Protein AF-A0A292Q2I7-F1 (afdb_monomer_lite)

Radius of gyration: 38.93 Å; chains: 1; bounding box: 69×81×114 Å

Secondary structure (DSSP, 8-state):
------PPTTSB--EEEEEEEEEETTEEEEEEE--HHHHHHHHHHHHHHHHHHHHHHHHHHHHHHHHHH----SSHHHHHHHHGGG-HHHHHHHHHHHHHHHHHHHHS-HHHHHHHHHHHHTTS----------------------TT----HHHHHHHHHHHHHHHHHHHHHHHHHHHHHHH----S--PBPGGG---B-HHHHHHHT-HHHHHHHHHHHHHHHHHHHHHHTSS-HHHHHTTEEEEEEPPPTTSTT-S--EEEEEEEEEHHHHT-SS-TT-EEEEEEEEEEESTTEEEEETTEEEE-GGG-S--EEE---SS--S--EEEEEE-HHHHHTT-SEEEEEEEEE-TT-EESS---STTT-EEE-STT-SSSEEE-S-PPEEEEEEEEEEEETTEEEETTHHHH-TTTGGGSTT----HIIIIIIHHHHTSS-HHHHHHHHHGGGSSGGGGGPBTTTTEE-TTT--HHHHHHHHHHHHHHHHHTHHHHTTT---TTS-BGGG-

Sequence (511 aa):
MDIHAYSTKDTYLINSKRRFTMPTDSGGIQALSMSNKEAQFVVALCTIYTAFTFMVGWDLVRVLIIAFTGEIHDGRLGKVFKLWKFGSLNIAMAMLKYIEEMMLYLRKTPKEKRQRKNRGEANRGQDVKVPDAEITDAGIPDAEISDADIPGVGHLCLAIVLVVVFFGFYLMDFAIGAIVGAKIIVGNVAPANANKVFYPDINTLERQGDTTGLLRVKSMRIDSAFRAIAATESPDPQARRKRVTIEMADSQDGQTASPLSNLNYSYNVTGVDMGLQSDPKLVLRVKGACRTEYTWLVNTTEEGDTYRLWGGNETYHIKPDAQPTTPPWLAFFHDEKQILDRSPNLSYAIIANTAGRYSYTASRDPWYSTRETQANDTPPYQVLPNRPVLNCWETKTWHLGGKDVDSWRLRARRRALNSLPNLKLHELWSDTVFPREFELPRIVSLGSALGISSLRTASYALDPFCVIDAGSASMRGDFKRLVLGSWVSSQNVLRDTTTYNHGNLVNLAHG

Structure (mmCIF, N/CA/C/O backbone):
data_AF-A0A292Q2I7-F1
#
_entry.id   AF-A0A292Q2I7-F1
#
loop_
_atom_site.group_PDB
_atom_site.id
_atom_site.type_symbol
_atom_site.label_atom_id
_atom_site.label_alt_id
_atom_site.label_comp_id
_atom_site.label_asym_id
_atom_site.label_entity_id
_atom_site.label_seq_id
_atom_site.pdbx_PDB_ins_code
_atom_site.Cartn_x
_atom_site.Cartn_y
_atom_site.Cartn_z
_atom_site.occupancy
_atom_site.B_iso_or_equiv
_atom_site.auth_seq_id
_atom_site.auth_comp_id
_atom_site.auth_asym_id
_atom_site.auth_atom_id
_atom_site.pdbx_PDB_model_num
ATOM 1 N N . MET A 1 1 ? 5.755 7.294 -11.728 1.00 29.67 1 MET A N 1
ATOM 2 C CA . MET A 1 1 ? 5.017 8.270 -10.895 1.00 29.67 1 MET A CA 1
ATOM 3 C C . MET A 1 1 ? 5.654 8.267 -9.514 1.00 29.67 1 MET A C 1
ATOM 5 O O . MET A 1 1 ? 5.370 7.373 -8.722 1.00 29.67 1 MET A O 1
ATOM 9 N N . ASP A 1 2 ? 6.578 9.196 -9.280 1.00 26.53 2 ASP A N 1
ATOM 10 C CA . ASP A 1 2 ? 7.280 9.354 -8.008 1.00 26.53 2 ASP A CA 1
ATOM 11 C C . ASP A 1 2 ? 6.559 10.399 -7.169 1.00 26.53 2 ASP A C 1
ATOM 13 O O . ASP A 1 2 ? 6.473 11.564 -7.542 1.00 26.53 2 ASP A O 1
ATOM 17 N N . ILE A 1 3 ? 6.050 9.977 -6.017 1.00 27.66 3 ILE A N 1
ATOM 18 C CA . ILE A 1 3 ? 5.941 10.906 -4.903 1.00 27.66 3 ILE A CA 1
ATOM 19 C C . ILE A 1 3 ? 7.372 11.113 -4.427 1.00 27.66 3 ILE A C 1
ATOM 21 O O . ILE A 1 3 ? 8.069 10.146 -4.116 1.00 27.66 3 ILE A O 1
ATOM 25 N N . HIS A 1 4 ? 7.801 12.372 -4.462 1.00 32.50 4 HIS A N 1
ATOM 26 C CA . HIS A 1 4 ? 9.130 12.867 -4.129 1.00 32.50 4 HIS A CA 1
ATOM 27 C C . HIS A 1 4 ? 9.504 12.601 -2.662 1.00 32.50 4 HIS A C 1
ATOM 29 O O . HIS A 1 4 ? 9.648 13.521 -1.863 1.00 32.50 4 HIS A O 1
ATOM 35 N N . ALA A 1 5 ? 9.726 11.343 -2.294 1.00 38.62 5 ALA A N 1
ATOM 36 C CA . ALA A 1 5 ? 10.748 11.063 -1.305 1.00 38.62 5 ALA A CA 1
ATOM 37 C C . ALA A 1 5 ? 12.071 11.276 -2.039 1.00 38.62 5 ALA A C 1
ATOM 39 O O . ALA A 1 5 ? 12.412 10.495 -2.930 1.00 38.62 5 ALA A O 1
ATOM 40 N N . TYR A 1 6 ? 12.766 12.375 -1.744 1.00 44.12 6 TYR A N 1
ATOM 41 C CA . TYR A 1 6 ? 14.130 12.572 -2.217 1.00 44.12 6 TYR A CA 1
ATOM 42 C C . TYR A 1 6 ? 14.936 11.356 -1.779 1.00 44.12 6 TYR A C 1
ATOM 44 O O . TYR A 1 6 ? 15.248 11.196 -0.600 1.00 44.12 6 TYR A O 1
ATOM 52 N N . SER A 1 7 ? 15.216 10.462 -2.726 1.00 58.75 7 SER A N 1
ATOM 53 C CA . SER A 1 7 ? 16.131 9.368 -2.469 1.00 58.75 7 SER A CA 1
ATOM 54 C C . SER A 1 7 ? 17.445 9.988 -2.024 1.00 58.75 7 SER A C 1
ATOM 56 O O . SER A 1 7 ? 17.906 10.960 -2.633 1.00 58.75 7 SER A O 1
ATOM 58 N N . THR A 1 8 ? 18.033 9.465 -0.952 1.00 65.88 8 THR A N 1
ATOM 59 C CA . THR A 1 8 ? 19.359 9.917 -0.540 1.00 65.88 8 THR A CA 1
ATOM 60 C C . THR A 1 8 ? 20.337 9.733 -1.704 1.00 65.88 8 THR A C 1
ATOM 62 O O . THR A 1 8 ? 20.136 8.903 -2.598 1.00 65.88 8 THR A O 1
ATOM 65 N N . LYS A 1 9 ? 21.396 10.548 -1.755 1.00 71.38 9 LYS A N 1
ATOM 66 C CA . LYS A 1 9 ? 22.440 10.328 -2.762 1.00 71.38 9 LYS A CA 1
ATOM 67 C C . LYS A 1 9 ? 22.938 8.881 -2.634 1.00 71.38 9 LYS A C 1
ATOM 69 O O . LYS A 1 9 ? 23.070 8.360 -1.526 1.00 71.38 9 LYS A O 1
ATOM 74 N N . ASP A 1 10 ? 23.135 8.229 -3.775 1.00 78.94 10 ASP A N 1
ATOM 75 C CA . ASP A 1 10 ? 23.650 6.859 -3.887 1.00 78.94 10 ASP A CA 1
ATOM 76 C C . ASP A 1 10 ? 22.721 5.729 -3.396 1.00 78.94 10 ASP A C 1
ATOM 78 O O . ASP A 1 10 ? 23.178 4.589 -3.262 1.00 78.94 10 ASP A O 1
ATOM 82 N N . THR A 1 11 ? 21.422 5.982 -3.160 1.00 79.81 11 THR A N 1
ATOM 83 C CA . THR A 1 11 ? 20.447 4.894 -2.901 1.00 79.81 11 THR A CA 1
ATOM 84 C C . THR A 1 11 ? 20.336 3.936 -4.083 1.00 79.81 11 THR A C 1
ATOM 86 O O . THR A 1 11 ? 20.130 2.740 -3.898 1.00 79.81 11 THR A O 1
ATOM 89 N N . TYR A 1 12 ? 20.481 4.457 -5.299 1.00 83.31 12 TYR A N 1
ATOM 90 C CA . TYR A 1 12 ? 20.403 3.683 -6.528 1.00 83.31 12 TYR A CA 1
ATOM 91 C C . TYR A 1 12 ? 21.743 3.712 -7.250 1.00 83.31 12 TYR A C 1
ATOM 93 O O . TYR A 1 12 ? 22.420 4.740 -7.296 1.00 83.31 12 TYR A O 1
ATOM 101 N N . LEU A 1 13 ? 22.123 2.575 -7.828 1.00 83.44 13 LEU A N 1
ATOM 102 C CA . LEU A 1 13 ? 23.341 2.472 -8.616 1.00 83.44 13 LEU A CA 1
ATOM 103 C C . LEU A 1 13 ? 23.106 3.142 -9.969 1.00 83.44 13 LEU A C 1
ATOM 105 O O . LEU A 1 13 ? 22.413 2.612 -10.842 1.00 83.44 13 LEU A O 1
ATOM 109 N N . ILE A 1 14 ? 23.708 4.311 -10.138 1.00 83.06 14 ILE A N 1
ATOM 110 C CA . ILE A 1 14 ? 23.856 4.980 -11.426 1.00 83.06 14 ILE A CA 1
ATOM 111 C C . ILE A 1 14 ? 25.172 4.470 -12.007 1.00 83.06 14 ILE A C 1
ATOM 113 O O . ILE A 1 14 ? 26.250 4.947 -11.664 1.00 83.06 14 ILE A O 1
ATOM 117 N N . ASN A 1 15 ? 25.098 3.410 -12.807 1.00 82.12 15 ASN A N 1
ATOM 118 C CA . ASN A 1 15 ? 26.270 2.828 -13.442 1.00 82.12 15 ASN A CA 1
ATOM 119 C C . ASN A 1 15 ? 25.934 2.478 -14.888 1.00 82.12 15 ASN A C 1
ATOM 121 O O . ASN A 1 15 ? 25.378 1.416 -15.173 1.00 82.12 15 ASN A O 1
ATOM 125 N N . SER A 1 16 ? 26.349 3.356 -15.798 1.00 79.81 16 SER A N 1
ATOM 126 C CA . SER A 1 16 ? 26.144 3.218 -17.241 1.00 79.81 16 SER A CA 1
ATOM 127 C C . SER A 1 16 ? 26.823 1.985 -17.850 1.00 79.81 16 SER A C 1
ATOM 129 O O . SER A 1 16 ? 26.494 1.603 -18.970 1.00 79.81 16 SER A O 1
ATOM 131 N N . LYS A 1 17 ? 27.741 1.322 -17.130 1.00 84.31 17 LYS A N 1
ATOM 132 C CA . LYS A 1 17 ? 28.414 0.097 -17.592 1.00 84.31 17 LYS A CA 1
ATOM 133 C C . LYS A 1 17 ? 27.664 -1.178 -17.217 1.00 84.31 17 LYS A C 1
ATOM 135 O O . LYS A 1 17 ? 27.849 -2.203 -17.871 1.00 84.31 17 LYS A O 1
ATOM 140 N N . ARG A 1 18 ? 26.836 -1.152 -16.167 1.00 85.44 18 ARG A N 1
ATOM 141 C CA . ARG A 1 18 ? 26.144 -2.349 -15.677 1.00 85.44 18 ARG A CA 1
ATOM 142 C C . ARG A 1 18 ? 24.724 -2.390 -16.224 1.00 85.44 18 ARG A C 1
ATOM 144 O O . ARG A 1 18 ? 23.881 -1.576 -15.861 1.00 85.44 18 ARG A O 1
ATOM 151 N N . ARG A 1 19 ? 24.457 -3.383 -17.071 1.00 86.75 19 ARG A N 1
ATOM 152 C CA . ARG A 1 19 ? 23.094 -3.695 -17.510 1.00 86.75 19 ARG A CA 1
ATOM 153 C C . ARG A 1 19 ? 22.302 -4.284 -16.349 1.00 86.75 19 ARG A C 1
ATOM 155 O O . ARG A 1 19 ? 22.833 -5.078 -15.570 1.00 86.75 19 ARG A O 1
ATOM 162 N N . PHE A 1 20 ? 21.042 -3.891 -16.241 1.00 84.62 20 PHE A N 1
ATOM 163 C CA . PHE A 1 20 ? 20.086 -4.484 -15.317 1.00 84.62 20 PHE A CA 1
ATOM 164 C C . PHE A 1 20 ? 18.788 -4.795 -16.052 1.00 84.62 20 PHE A C 1
ATOM 166 O O . PHE A 1 20 ? 18.528 -4.275 -17.134 1.00 84.62 20 PHE A O 1
ATOM 173 N N . THR A 1 21 ? 17.972 -5.661 -15.466 1.00 80.44 21 THR A N 1
ATOM 174 C CA . THR A 1 21 ? 16.672 -5.993 -16.044 1.00 80.44 21 THR A CA 1
ATOM 175 C C . THR A 1 21 ? 15.640 -5.010 -15.497 1.00 80.44 21 THR A C 1
ATOM 177 O O . THR A 1 21 ? 15.261 -5.106 -14.330 1.00 80.44 21 THR A O 1
ATOM 180 N N . MET A 1 22 ? 15.221 -4.041 -16.313 1.00 80.50 22 MET A N 1
ATOM 181 C CA . MET A 1 22 ? 14.118 -3.142 -15.998 1.00 80.50 22 MET A CA 1
ATOM 182 C C . MET A 1 22 ? 12.803 -3.915 -16.095 1.00 80.50 22 MET A C 1
ATOM 184 O O . MET A 1 22 ? 12.497 -4.488 -17.144 1.00 80.50 22 MET A O 1
ATOM 188 N N . PRO A 1 23 ? 12.019 -3.954 -15.017 1.00 67.12 23 PRO A N 1
ATOM 189 C CA . PRO A 1 23 ? 10.777 -4.698 -15.010 1.00 67.12 23 PRO A CA 1
ATOM 190 C C . PRO A 1 23 ? 9.702 -3.961 -15.839 1.00 67.12 23 PRO A C 1
ATOM 192 O O . PRO A 1 23 ? 9.556 -2.745 -15.736 1.00 67.12 23 PRO A O 1
ATOM 195 N N . THR A 1 24 ? 8.967 -4.687 -16.687 1.00 71.56 24 THR A N 1
ATOM 196 C CA . THR A 1 24 ? 7.816 -4.192 -17.471 1.00 71.56 24 THR A CA 1
ATOM 197 C C . THR A 1 24 ? 6.636 -5.156 -17.340 1.00 71.56 24 THR A C 1
ATOM 199 O O . THR A 1 24 ? 6.826 -6.321 -16.985 1.00 71.56 24 THR A O 1
ATOM 202 N N . ASP A 1 25 ? 5.425 -4.710 -17.688 1.00 60.81 25 ASP A N 1
ATOM 203 C CA . ASP A 1 25 ? 4.216 -5.555 -17.675 1.00 60.81 25 ASP A CA 1
ATOM 204 C C . ASP A 1 25 ? 4.343 -6.811 -18.562 1.00 60.81 25 ASP A C 1
ATOM 206 O O . ASP A 1 25 ? 3.729 -7.841 -18.293 1.00 60.81 25 ASP A O 1
ATOM 210 N N . SER A 1 26 ? 5.167 -6.742 -19.612 1.00 65.88 26 SER A N 1
ATOM 211 C CA . SER A 1 26 ? 5.427 -7.850 -20.543 1.00 65.88 26 SER A CA 1
ATOM 212 C C . SER A 1 26 ? 6.613 -8.743 -20.146 1.00 65.88 26 SER A C 1
ATOM 214 O O . SER A 1 26 ? 6.931 -9.704 -20.847 1.00 65.88 26 SER A O 1
ATOM 216 N N . GLY A 1 27 ? 7.279 -8.440 -19.027 1.00 65.31 27 GLY A N 1
ATOM 217 C CA . GLY A 1 27 ? 8.514 -9.088 -18.584 1.00 65.31 27 GLY A CA 1
ATOM 218 C C . GLY A 1 27 ? 9.660 -8.099 -18.361 1.00 65.31 27 GLY A C 1
ATOM 219 O O . GLY A 1 27 ? 9.482 -6.888 -18.377 1.00 65.31 27 GLY A O 1
ATOM 220 N N . GLY A 1 28 ? 10.864 -8.602 -18.110 1.00 72.06 28 GLY A N 1
ATOM 221 C CA . GLY A 1 28 ? 12.039 -7.754 -17.914 1.00 72.06 28 GLY A CA 1
ATOM 222 C C . GLY A 1 28 ? 12.703 -7.355 -19.235 1.00 72.06 28 GLY A C 1
ATOM 223 O O . GLY A 1 28 ? 13.001 -8.234 -20.041 1.00 72.06 28 GLY A O 1
ATOM 224 N N . ILE A 1 29 ? 12.986 -6.066 -19.444 1.00 82.75 29 ILE A N 1
ATOM 225 C CA . ILE A 1 29 ? 13.819 -5.579 -20.556 1.00 82.75 29 ILE A CA 1
ATOM 226 C C . ILE A 1 29 ? 15.212 -5.202 -20.052 1.00 82.75 29 ILE A C 1
ATOM 228 O O . ILE A 1 29 ? 15.366 -4.725 -18.933 1.00 82.75 29 ILE A O 1
ATOM 232 N N . GLN A 1 30 ? 16.251 -5.408 -20.857 1.00 86.06 30 GLN A N 1
ATOM 233 C CA . GLN A 1 30 ? 17.600 -4.967 -20.488 1.00 86.06 30 GLN A CA 1
ATOM 234 C C . GLN A 1 30 ? 17.685 -3.440 -20.556 1.00 86.06 30 GLN A C 1
ATOM 236 O O . GLN A 1 30 ? 17.340 -2.843 -21.573 1.00 86.06 30 GLN A O 1
ATOM 241 N N . ALA A 1 31 ? 18.166 -2.821 -19.484 1.00 88.06 31 ALA A N 1
ATOM 242 C CA . ALA A 1 31 ? 18.273 -1.379 -19.332 1.00 88.06 31 ALA A CA 1
ATOM 243 C C . ALA A 1 31 ? 19.628 -0.972 -18.742 1.00 88.06 31 ALA A C 1
ATOM 245 O O . ALA A 1 31 ? 20.353 -1.775 -18.145 1.00 88.06 31 ALA A O 1
ATOM 246 N N . LEU A 1 32 ? 19.959 0.305 -18.918 1.00 88.44 32 LEU A N 1
ATOM 247 C CA . LEU A 1 32 ? 21.125 0.959 -18.337 1.00 88.44 32 LEU A CA 1
ATOM 248 C C . LEU A 1 32 ? 20.646 2.047 -17.382 1.00 88.44 32 LEU A C 1
ATOM 250 O O . LEU A 1 32 ? 19.786 2.848 -17.736 1.00 88.44 32 LEU A O 1
ATOM 254 N N . SER A 1 33 ? 21.203 2.060 -16.172 1.00 87.50 33 SER A N 1
ATOM 255 C CA . SER A 1 33 ? 20.914 3.094 -15.181 1.00 87.50 33 SER A CA 1
ATOM 256 C C . SER A 1 33 ? 21.936 4.209 -15.340 1.00 87.50 33 SER A C 1
ATOM 258 O O . SER A 1 33 ? 23.141 3.973 -15.229 1.00 87.50 33 SER A O 1
ATOM 260 N N . MET A 1 34 ? 21.460 5.412 -15.625 1.00 87.25 34 MET A N 1
ATOM 261 C CA . MET A 1 34 ? 22.285 6.587 -15.879 1.00 87.25 34 MET A CA 1
ATOM 262 C C . MET A 1 34 ? 21.635 7.812 -15.247 1.00 87.25 34 MET A C 1
ATOM 264 O O . MET A 1 34 ? 20.422 7.848 -15.029 1.00 87.25 34 MET A O 1
ATOM 268 N N . SER A 1 35 ? 22.447 8.810 -14.910 1.00 85.06 35 SER A N 1
ATOM 269 C CA . SER A 1 35 ? 21.910 10.061 -14.386 1.00 85.06 35 SER A CA 1
ATOM 270 C C . SER A 1 35 ? 21.093 10.762 -15.471 1.00 85.06 35 SER A C 1
ATOM 272 O O . SER A 1 35 ? 21.347 10.582 -16.659 1.00 85.06 35 SER A O 1
ATOM 274 N N . ASN A 1 36 ? 20.137 11.610 -15.085 1.00 80.12 36 ASN A N 1
ATOM 275 C CA . ASN A 1 36 ? 19.330 12.347 -16.065 1.00 80.12 36 ASN A CA 1
ATOM 276 C C . ASN A 1 36 ? 20.211 13.180 -17.024 1.00 80.12 36 ASN A C 1
ATOM 278 O O . ASN A 1 36 ? 19.959 13.232 -18.222 1.00 80.12 36 ASN A O 1
ATOM 282 N N . LYS A 1 37 ? 21.317 13.746 -16.518 1.00 82.06 37 LYS A N 1
ATOM 283 C CA . LYS A 1 37 ? 22.290 14.487 -17.336 1.00 82.06 37 LYS A CA 1
ATOM 284 C C . LYS A 1 37 ? 22.995 13.590 -18.358 1.00 82.06 37 LYS A C 1
ATOM 286 O O . LYS A 1 37 ? 23.103 13.963 -19.520 1.00 82.06 37 LYS A O 1
ATOM 291 N N . GLU A 1 38 ? 23.450 12.408 -17.944 1.00 84.44 38 GLU A N 1
ATOM 292 C CA . GLU A 1 38 ? 24.068 11.436 -18.854 1.00 84.44 38 GLU A CA 1
ATOM 293 C C . GLU A 1 38 ? 23.059 10.883 -19.863 1.00 84.44 38 GLU A C 1
ATOM 295 O O . GLU A 1 38 ? 23.398 10.746 -21.032 1.00 84.44 38 GLU A O 1
ATOM 300 N N . ALA A 1 39 ? 21.816 10.621 -19.447 1.00 81.00 39 ALA A N 1
ATOM 301 C CA . ALA A 1 39 ? 20.746 10.185 -20.340 1.00 81.00 39 ALA A CA 1
ATOM 302 C C . ALA A 1 39 ? 20.480 11.218 -21.433 1.00 81.00 39 ALA A C 1
ATOM 304 O O . ALA A 1 39 ? 20.480 10.880 -22.614 1.00 81.00 39 ALA A O 1
ATOM 305 N N . GLN A 1 40 ? 20.324 12.487 -21.050 1.00 79.69 40 GLN A N 1
ATOM 306 C CA . GLN A 1 40 ? 20.158 13.589 -21.994 1.00 79.69 40 GLN A CA 1
ATOM 307 C C . GLN A 1 40 ? 21.363 13.712 -22.931 1.00 79.69 40 GLN A C 1
ATOM 309 O O . GLN A 1 40 ? 21.180 13.918 -24.128 1.00 79.69 40 GLN A O 1
ATOM 314 N N . PHE A 1 41 ? 22.581 13.518 -22.420 1.00 85.44 41 PHE A N 1
ATOM 315 C CA . PHE A 1 41 ? 23.792 13.525 -23.237 1.00 85.44 41 PHE A CA 1
ATOM 316 C C . PHE A 1 41 ? 23.833 12.364 -24.242 1.00 85.44 41 PHE A C 1
ATOM 318 O O . PHE A 1 41 ? 24.120 12.590 -25.414 1.00 85.44 41 PHE A O 1
ATOM 325 N N . VAL A 1 42 ? 23.506 11.136 -23.827 1.00 83.25 42 VAL A N 1
ATOM 326 C CA . VAL A 1 42 ? 23.454 9.961 -24.715 1.00 83.25 42 VAL A CA 1
ATOM 327 C C . VAL A 1 42 ? 22.374 10.136 -25.779 1.00 83.25 42 VAL A C 1
ATOM 329 O O . VAL A 1 42 ? 22.638 9.894 -26.952 1.00 83.25 42 VAL A O 1
ATOM 332 N N . VAL A 1 43 ? 21.184 10.612 -25.403 1.00 80.62 43 VAL A N 1
ATOM 333 C CA . VAL A 1 43 ? 20.097 10.899 -26.352 1.00 80.62 43 VAL A CA 1
ATOM 334 C C . VAL A 1 43 ? 20.519 11.977 -27.354 1.00 80.62 43 VAL A C 1
ATOM 336 O O . VAL A 1 43 ? 20.297 11.810 -28.555 1.00 80.62 43 VAL A O 1
ATOM 339 N N . ALA A 1 44 ? 21.186 13.042 -26.898 1.00 81.88 44 ALA A N 1
ATOM 340 C CA . ALA A 1 44 ? 21.722 14.076 -27.778 1.00 81.88 44 ALA A CA 1
ATOM 341 C C . ALA A 1 44 ? 22.791 13.512 -28.728 1.00 81.88 44 ALA A C 1
ATOM 343 O O . ALA A 1 44 ? 22.727 13.753 -29.930 1.00 81.88 44 ALA A O 1
ATOM 344 N N . LEU A 1 45 ? 23.725 12.701 -28.224 1.00 85.06 45 LEU A N 1
ATOM 345 C CA . LEU A 1 45 ? 24.790 12.091 -29.022 1.00 85.06 45 LEU A CA 1
ATOM 346 C C . LEU A 1 45 ? 24.238 11.101 -30.053 1.00 85.06 45 LEU A C 1
ATOM 348 O O . LEU A 1 45 ? 24.665 11.130 -31.203 1.00 85.06 45 LEU A O 1
ATOM 352 N N . CYS A 1 46 ? 23.254 10.274 -29.687 1.00 81.19 46 CYS A N 1
ATOM 353 C CA . CYS A 1 46 ? 22.556 9.393 -30.624 1.00 81.19 46 CYS A CA 1
ATOM 354 C C . CYS A 1 46 ? 21.823 10.191 -31.708 1.00 81.19 46 CYS A C 1
ATOM 356 O O . CYS A 1 46 ? 21.893 9.823 -32.880 1.00 81.19 46 CYS A O 1
ATOM 358 N N . THR A 1 47 ? 21.172 11.298 -31.342 1.00 77.12 47 THR A N 1
ATOM 359 C CA . THR A 1 47 ? 20.506 12.193 -32.302 1.00 77.12 47 THR A CA 1
ATOM 360 C C . THR A 1 47 ? 21.516 12.816 -33.270 1.00 77.12 47 THR A C 1
ATOM 362 O O . THR A 1 47 ? 21.324 12.740 -34.480 1.00 77.12 47 THR A O 1
ATOM 365 N N . ILE A 1 48 ? 22.631 13.352 -32.758 1.00 79.56 48 ILE A N 1
ATOM 366 C CA . ILE A 1 48 ? 23.705 13.949 -33.570 1.00 79.56 48 ILE A CA 1
ATOM 367 C C . ILE A 1 48 ? 24.348 12.904 -34.485 1.00 79.56 48 ILE A C 1
ATOM 369 O O . ILE A 1 48 ? 24.532 13.164 -35.669 1.00 79.56 48 ILE A O 1
ATOM 373 N N . TYR A 1 49 ? 24.674 11.718 -33.967 1.00 83.06 49 TYR A N 1
ATOM 374 C CA . TYR A 1 49 ? 25.280 10.639 -34.750 1.00 83.06 49 TYR A CA 1
ATOM 375 C C . TYR A 1 49 ? 24.357 10.160 -35.873 1.00 83.06 49 TYR A C 1
ATOM 377 O O . TYR A 1 49 ? 24.812 9.930 -36.994 1.00 83.06 49 TYR A O 1
ATOM 385 N N . THR A 1 50 ? 23.058 10.047 -35.589 1.00 77.25 50 THR A N 1
ATOM 386 C CA . THR A 1 50 ? 22.054 9.668 -36.590 1.00 77.25 50 THR A CA 1
ATOM 387 C C . THR A 1 50 ? 21.981 10.731 -37.684 1.00 77.25 50 THR A C 1
ATOM 389 O O . THR A 1 50 ? 22.181 10.399 -38.850 1.00 77.25 50 THR A O 1
ATOM 392 N N . ALA A 1 51 ? 21.836 12.009 -37.315 1.00 75.81 51 ALA A N 1
ATOM 393 C CA . ALA A 1 51 ? 21.821 13.125 -38.262 1.00 75.81 51 ALA A CA 1
ATOM 394 C C . ALA A 1 51 ? 23.116 13.209 -39.097 1.00 75.81 51 ALA A C 1
ATOM 396 O O . ALA A 1 51 ? 23.073 13.421 -40.307 1.00 75.81 51 ALA A O 1
ATOM 397 N N . PHE A 1 52 ? 24.281 12.984 -38.479 1.00 79.75 52 PHE A N 1
ATOM 398 C CA . PHE A 1 52 ? 25.569 12.958 -39.176 1.00 79.75 52 PHE A CA 1
ATOM 399 C C . PHE A 1 52 ? 25.668 11.794 -40.168 1.00 79.75 52 PHE A C 1
ATOM 401 O O . PHE A 1 52 ? 26.099 11.987 -41.302 1.00 79.75 52 PHE A O 1
ATOM 408 N N . THR A 1 53 ? 25.230 10.595 -39.776 1.00 79.88 53 THR A N 1
ATOM 409 C CA . THR A 1 53 ? 25.207 9.420 -40.662 1.00 79.88 53 THR A CA 1
ATOM 410 C C . THR A 1 53 ? 24.314 9.671 -41.877 1.00 79.88 53 THR A C 1
ATOM 412 O O . THR A 1 53 ? 24.696 9.326 -42.995 1.00 79.88 53 THR A O 1
ATOM 415 N N . PHE A 1 54 ? 23.169 10.335 -41.686 1.00 74.50 54 PHE A N 1
ATOM 416 C CA . PHE A 1 54 ? 22.309 10.762 -42.789 1.00 74.50 54 PHE A CA 1
ATOM 417 C C . PHE A 1 54 ? 22.966 11.817 -43.674 1.00 74.50 54 PHE A C 1
ATOM 419 O O . PHE A 1 54 ? 22.919 11.683 -44.894 1.00 74.50 54 PHE A O 1
ATOM 426 N N . MET A 1 55 ? 23.628 12.819 -43.092 1.00 76.56 55 MET A N 1
ATOM 427 C CA . MET A 1 55 ? 24.348 13.849 -43.845 1.00 76.56 55 MET A CA 1
ATOM 428 C C . MET A 1 55 ? 25.454 13.245 -44.724 1.00 76.56 55 MET A C 1
ATOM 430 O O . MET A 1 55 ? 25.516 13.534 -45.916 1.00 76.56 55 MET A O 1
ATOM 434 N N . VAL A 1 56 ? 26.278 12.351 -44.168 1.00 80.50 56 VAL A N 1
ATOM 435 C CA . VAL A 1 56 ? 27.347 11.662 -44.911 1.00 80.50 56 VAL A CA 1
ATOM 436 C C . VAL A 1 56 ? 26.773 10.711 -45.957 1.00 80.50 56 VAL A C 1
ATOM 438 O O . VAL A 1 56 ? 27.247 10.688 -47.092 1.00 80.50 56 VAL A O 1
ATOM 441 N N . GLY A 1 57 ? 25.744 9.935 -45.604 1.00 80.12 57 GLY A N 1
ATOM 442 C CA . GLY A 1 57 ? 25.060 9.049 -46.545 1.00 80.12 57 GLY A CA 1
ATOM 443 C C . GLY A 1 57 ? 24.470 9.825 -47.720 1.00 80.12 57 GLY A C 1
ATOM 444 O O . GLY A 1 57 ? 24.596 9.407 -48.870 1.00 80.12 57 GLY A O 1
ATOM 445 N N . TRP A 1 58 ? 23.907 10.999 -47.444 1.00 78.38 58 TRP A N 1
ATOM 446 C CA . TRP A 1 58 ? 23.410 11.910 -48.460 1.00 78.38 58 TRP A CA 1
ATOM 447 C C . TRP A 1 58 ? 24.534 12.422 -49.362 1.00 78.38 58 TRP A C 1
ATOM 449 O O . TRP A 1 58 ? 24.421 12.310 -50.580 1.00 78.38 58 TRP A O 1
ATOM 459 N N . ASP A 1 59 ? 25.645 12.905 -48.806 1.00 78.94 59 ASP A N 1
ATOM 460 C CA . ASP A 1 59 ? 26.794 13.355 -49.602 1.00 78.94 59 ASP A CA 1
ATOM 461 C C . ASP A 1 59 ? 27.407 12.230 -50.450 1.00 78.94 59 ASP A C 1
ATOM 463 O O . ASP A 1 59 ? 27.804 12.462 -51.591 1.00 78.94 59 ASP A O 1
ATOM 467 N N . LEU A 1 60 ? 27.408 10.989 -49.963 1.00 80.12 60 LEU A N 1
ATOM 468 C CA . LEU A 1 60 ? 27.846 9.832 -50.745 1.00 80.12 60 LEU A CA 1
ATOM 469 C C . LEU A 1 60 ? 26.905 9.552 -51.926 1.00 80.12 60 LEU A C 1
ATOM 471 O O . LEU A 1 60 ? 27.375 9.317 -53.040 1.00 80.12 60 LEU A O 1
ATOM 475 N N . VAL A 1 61 ? 25.586 9.652 -51.722 1.00 79.56 61 VAL A N 1
ATOM 476 C CA . VAL A 1 61 ? 24.599 9.594 -52.815 1.00 79.56 61 VAL A CA 1
ATOM 477 C C . VAL A 1 61 ? 24.846 10.721 -53.820 1.00 79.56 61 VAL A C 1
ATOM 479 O O . VAL A 1 61 ? 24.796 10.475 -55.026 1.00 79.56 61 VAL A O 1
ATOM 482 N N . ARG A 1 62 ? 25.191 11.933 -53.362 1.00 73.81 62 ARG A N 1
ATOM 483 C CA . ARG A 1 62 ? 25.553 13.048 -54.254 1.00 73.81 62 ARG A CA 1
ATOM 484 C C . ARG A 1 62 ? 26.756 12.718 -55.128 1.00 73.81 62 ARG A C 1
ATOM 486 O O . ARG A 1 62 ? 26.697 12.920 -56.339 1.00 73.81 62 ARG A O 1
ATOM 493 N N . VAL A 1 63 ? 27.834 12.220 -54.523 1.00 79.62 63 VAL A N 1
ATOM 494 C CA . VAL A 1 63 ? 29.066 11.860 -55.238 1.00 79.62 63 VAL A CA 1
ATOM 495 C C . VAL A 1 63 ? 28.800 10.741 -56.240 1.00 79.62 63 VAL A C 1
ATOM 497 O O . VAL A 1 63 ? 29.258 10.840 -57.374 1.00 79.62 63 VAL A O 1
ATOM 500 N N . LEU A 1 64 ? 28.017 9.723 -55.868 1.00 79.25 64 LEU A N 1
ATOM 501 C CA . LEU A 1 64 ? 27.624 8.649 -56.783 1.00 79.25 64 LEU A CA 1
ATOM 502 C C . LEU A 1 64 ? 26.829 9.184 -57.973 1.00 79.25 64 LEU A C 1
ATOM 504 O O . LEU A 1 64 ? 27.144 8.830 -59.103 1.00 79.25 64 LEU A O 1
ATOM 508 N N . ILE A 1 65 ? 25.843 10.058 -57.744 1.00 76.56 65 ILE A N 1
ATOM 509 C CA . ILE A 1 65 ? 25.075 10.672 -58.836 1.00 76.56 65 ILE A CA 1
ATOM 510 C C . ILE A 1 65 ? 26.023 11.405 -59.785 1.00 76.56 65 ILE A C 1
ATOM 512 O O . ILE A 1 65 ? 25.976 11.137 -60.978 1.00 76.56 65 ILE A O 1
ATOM 516 N N . ILE A 1 66 ? 26.919 12.251 -59.263 1.00 74.62 66 ILE A N 1
ATOM 517 C CA . ILE A 1 66 ? 27.897 12.993 -60.075 1.00 74.62 66 ILE A CA 1
ATOM 518 C C . ILE A 1 66 ? 28.791 12.032 -60.871 1.00 74.62 66 ILE A C 1
ATOM 520 O O . ILE A 1 66 ? 28.975 12.223 -62.073 1.00 74.62 66 ILE A O 1
ATOM 524 N N . ALA A 1 67 ? 29.311 10.988 -60.222 1.00 76.19 67 ALA A N 1
ATOM 525 C CA . ALA A 1 67 ? 30.193 10.005 -60.842 1.00 76.19 67 ALA A CA 1
ATOM 526 C C . ALA A 1 67 ? 29.498 9.220 -61.966 1.00 76.19 67 ALA A C 1
ATOM 528 O O . ALA A 1 67 ? 30.088 9.012 -63.023 1.00 76.19 67 ALA A O 1
ATOM 529 N N . PHE A 1 68 ? 28.238 8.817 -61.769 1.00 75.56 68 PHE A N 1
ATOM 530 C CA . PHE A 1 68 ? 27.472 8.063 -62.764 1.00 75.56 68 PHE A CA 1
ATOM 531 C C . PHE A 1 68 ? 26.890 8.933 -63.881 1.00 75.56 68 PHE A C 1
ATOM 533 O O . PHE A 1 68 ? 26.678 8.428 -64.981 1.00 75.56 68 PHE A O 1
ATOM 540 N N . THR A 1 69 ? 26.648 10.226 -63.645 1.00 70.25 69 THR A N 1
ATOM 541 C CA . THR A 1 69 ? 26.191 11.139 -64.706 1.00 70.25 69 THR A CA 1
ATOM 542 C C . THR A 1 69 ? 27.312 11.616 -65.632 1.00 70.25 69 THR A C 1
ATOM 544 O O . THR A 1 69 ? 27.008 12.222 -66.657 1.00 70.25 69 THR A O 1
ATOM 547 N N . GLY A 1 70 ? 28.578 11.316 -65.307 1.00 56.38 70 GLY A N 1
ATOM 548 C CA . GLY A 1 70 ? 29.753 11.757 -66.062 1.00 56.38 70 GLY A CA 1
ATOM 549 C C . GLY A 1 70 ? 29.961 13.274 -65.999 1.00 56.38 70 GLY A C 1
ATOM 550 O O . GLY A 1 70 ? 29.064 14.025 -65.613 1.00 56.38 70 GLY A O 1
ATOM 551 N N . GLU A 1 71 ? 31.153 13.750 -66.368 1.00 55.28 71 GLU A N 1
ATOM 552 C CA . GLU A 1 71 ? 31.392 15.178 -66.595 1.00 55.28 71 GLU A CA 1
ATOM 553 C C . GLU A 1 71 ? 30.460 15.669 -67.708 1.00 55.28 71 GLU A C 1
ATOM 555 O O . GLU A 1 71 ? 30.755 15.572 -68.897 1.00 55.28 71 GLU A O 1
ATOM 560 N N . ILE A 1 72 ? 29.298 16.198 -67.325 1.00 54.75 72 ILE A N 1
ATOM 561 C CA . ILE A 1 72 ? 28.454 16.986 -68.217 1.00 54.75 72 ILE A CA 1
ATOM 562 C C . ILE A 1 72 ? 29.222 18.289 -68.466 1.00 54.75 72 ILE A C 1
ATOM 564 O O . ILE A 1 72 ? 29.034 19.282 -67.759 1.00 54.75 72 ILE A O 1
ATOM 568 N N . HIS A 1 73 ? 30.145 18.264 -69.427 1.00 51.41 73 HIS A N 1
ATOM 569 C CA . HIS A 1 73 ? 30.848 19.447 -69.900 1.00 51.41 73 HIS A CA 1
ATOM 570 C C . HIS A 1 73 ? 29.824 20.472 -70.421 1.00 51.41 73 HIS A C 1
ATOM 572 O O . HIS A 1 73 ? 28.971 20.169 -71.252 1.00 51.41 73 HIS A O 1
ATOM 578 N N . ASP A 1 74 ? 29.877 21.671 -69.836 1.00 59.06 74 ASP A N 1
ATOM 579 C CA . ASP A 1 74 ? 29.244 22.939 -70.232 1.00 59.06 74 ASP A CA 1
ATOM 580 C C . ASP A 1 74 ? 27.718 23.025 -70.429 1.00 59.06 74 ASP A C 1
ATOM 582 O O . ASP A 1 74 ? 27.185 24.100 -70.716 1.00 59.06 74 ASP A O 1
ATOM 586 N N . GLY A 1 75 ? 26.969 21.959 -70.146 1.00 64.69 75 GLY A N 1
ATOM 587 C CA . GLY A 1 75 ? 25.504 21.986 -70.165 1.00 64.69 75 GLY A CA 1
ATOM 588 C C . GLY A 1 75 ? 24.860 22.761 -68.999 1.00 64.69 75 GLY A C 1
ATOM 589 O O . GLY A 1 75 ? 25.412 22.890 -67.905 1.00 64.69 75 GLY A O 1
ATOM 590 N N . ARG A 1 76 ? 23.609 23.209 -69.189 1.00 59.19 76 ARG A N 1
ATOM 591 C CA . ARG A 1 76 ? 22.763 23.907 -68.185 1.00 59.19 76 ARG A CA 1
ATOM 592 C C . ARG A 1 76 ? 22.649 23.148 -66.846 1.00 59.19 76 ARG A C 1
ATOM 594 O O . ARG A 1 76 ? 22.541 23.773 -65.794 1.00 59.19 76 ARG A O 1
ATOM 601 N N . LEU A 1 77 ? 22.753 21.816 -66.878 1.00 56.97 77 LEU A N 1
ATOM 602 C CA . LEU A 1 77 ? 22.831 20.941 -65.700 1.00 56.97 77 LEU A CA 1
ATOM 603 C C . LEU A 1 77 ? 24.109 21.160 -64.874 1.00 56.97 77 LEU A C 1
ATOM 605 O O . LEU A 1 77 ? 24.033 21.185 -63.649 1.00 56.97 77 LEU A O 1
ATOM 609 N N . GLY A 1 78 ? 25.254 21.428 -65.507 1.00 63.88 78 GLY A N 1
ATOM 610 C CA . GLY A 1 78 ? 26.508 21.754 -64.820 1.00 63.88 78 GLY A CA 1
ATOM 611 C C . GLY A 1 78 ? 26.417 23.035 -63.979 1.00 63.88 78 GLY A C 1
ATOM 612 O O . GLY A 1 78 ? 27.016 23.116 -62.906 1.00 63.88 78 GLY A O 1
ATOM 613 N N . LYS A 1 79 ? 25.599 24.017 -64.395 1.00 65.00 79 LYS A N 1
ATOM 614 C CA . LYS A 1 79 ? 25.312 25.228 -63.598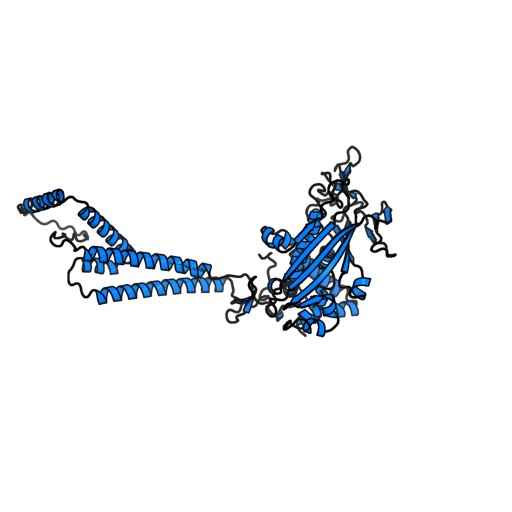 1.00 65.00 79 LYS A CA 1
ATOM 615 C C . LYS A 1 79 ? 24.448 24.919 -62.367 1.00 65.00 79 LYS A C 1
ATOM 617 O O . LYS A 1 79 ? 24.736 25.433 -61.289 1.00 65.00 79 LYS A O 1
ATOM 622 N N . VAL A 1 80 ? 23.455 24.032 -62.494 1.00 61.62 80 VAL A N 1
ATOM 623 C CA . VAL A 1 80 ? 22.645 23.545 -61.356 1.00 61.62 80 VAL A CA 1
ATOM 624 C C . VAL A 1 80 ? 23.512 22.745 -60.375 1.00 61.62 80 VAL A C 1
ATOM 626 O O . VAL A 1 80 ? 23.396 22.926 -59.165 1.00 61.62 80 VAL A O 1
ATOM 629 N N . PHE A 1 81 ? 24.458 21.945 -60.877 1.00 62.00 81 PHE A N 1
ATOM 630 C CA . PHE A 1 81 ? 25.440 21.242 -60.045 1.00 62.00 81 PHE A CA 1
ATOM 631 C C . PHE A 1 81 ? 26.452 22.186 -59.371 1.00 62.00 81 PHE A C 1
ATOM 633 O O . PHE A 1 81 ? 26.811 21.962 -58.217 1.00 62.00 81 PHE A O 1
ATOM 640 N N . LYS A 1 82 ? 26.870 23.286 -60.017 1.00 62.44 82 LYS A N 1
ATOM 641 C CA . LYS A 1 82 ? 27.686 24.334 -59.367 1.00 62.44 82 LYS A CA 1
ATOM 642 C C . LYS A 1 82 ? 26.919 25.066 -58.259 1.00 62.44 82 LYS A C 1
ATOM 644 O O . LYS A 1 82 ? 27.504 25.338 -57.213 1.00 62.44 82 LYS A O 1
ATOM 649 N N . LEU A 1 83 ? 25.617 25.304 -58.433 1.00 58.75 83 LEU A N 1
ATOM 650 C CA . LEU A 1 83 ? 24.726 25.794 -57.368 1.00 58.75 83 LEU A CA 1
ATOM 651 C C . LEU A 1 83 ? 24.563 24.768 -56.230 1.00 58.75 83 LEU A C 1
ATOM 653 O O . LEU A 1 83 ? 24.350 25.156 -55.083 1.00 58.75 83 LEU A O 1
ATOM 657 N N . TRP A 1 84 ? 24.758 23.473 -56.512 1.00 58.84 84 TRP A N 1
ATOM 658 C CA . TRP A 1 84 ? 24.724 22.391 -55.519 1.00 58.84 84 TRP A CA 1
ATOM 659 C C . TRP A 1 84 ? 25.808 22.491 -54.438 1.00 58.84 84 TRP A C 1
ATOM 661 O O . TRP A 1 84 ? 25.603 21.996 -53.330 1.00 58.84 84 TRP A O 1
ATOM 671 N N . LYS A 1 85 ? 26.910 23.213 -54.699 1.00 58.66 85 LYS A N 1
ATOM 672 C CA . LYS A 1 85 ? 27.956 23.504 -53.701 1.00 58.66 85 LYS A CA 1
ATOM 673 C C . LYS A 1 85 ? 27.546 24.524 -52.627 1.00 58.66 85 LYS A C 1
ATOM 675 O O . LYS A 1 85 ? 28.195 24.569 -51.589 1.00 58.66 85 LYS A O 1
ATOM 680 N N . PHE A 1 86 ? 26.484 25.312 -52.828 1.00 55.53 86 PHE A N 1
ATOM 681 C CA . PHE A 1 86 ? 26.103 26.429 -51.942 1.00 55.53 86 PHE A CA 1
ATOM 682 C C . PHE A 1 86 ? 25.009 26.090 -50.903 1.00 55.53 86 PHE A C 1
ATOM 684 O O . PHE A 1 86 ? 24.348 26.983 -50.372 1.00 55.53 86 PHE A O 1
ATOM 691 N N . GLY A 1 87 ? 24.835 24.805 -50.570 1.00 56.09 87 GLY A N 1
ATOM 692 C CA . GLY A 1 87 ? 23.962 24.342 -49.480 1.00 56.09 87 GLY A CA 1
ATOM 693 C C . GLY A 1 87 ? 22.559 23.917 -49.932 1.00 56.09 87 GLY A C 1
ATOM 694 O O . GLY A 1 87 ? 21.929 24.579 -50.751 1.00 56.09 87 GLY A O 1
ATOM 695 N N . SER A 1 88 ? 22.064 22.801 -49.378 1.00 58.62 88 SER A N 1
ATOM 696 C CA . SER A 1 88 ? 20.894 22.019 -49.837 1.00 58.62 88 SER A CA 1
ATOM 697 C C . SER A 1 88 ? 19.596 22.810 -50.045 1.00 58.62 88 SER A C 1
ATOM 699 O O . SER A 1 88 ? 18.836 22.489 -50.959 1.00 58.62 88 SER A O 1
ATOM 701 N N . LEU A 1 89 ? 19.348 23.847 -49.242 1.00 57.53 89 LEU A N 1
ATOM 702 C CA . LEU A 1 89 ? 18.109 24.630 -49.286 1.00 57.53 89 LEU A CA 1
ATOM 703 C C . LEU A 1 89 ? 18.001 25.500 -50.551 1.00 57.53 89 LEU A C 1
ATOM 705 O O . LEU A 1 89 ? 16.936 25.596 -51.161 1.00 57.53 89 LEU A O 1
ATOM 709 N N . ASN A 1 90 ? 19.124 26.075 -50.990 1.00 58.16 90 ASN A N 1
ATOM 710 C CA . ASN A 1 90 ? 19.179 26.948 -52.165 1.00 58.16 90 ASN A CA 1
ATOM 711 C C . ASN A 1 90 ? 18.883 26.181 -53.460 1.00 58.16 90 ASN A C 1
ATOM 713 O O . ASN A 1 90 ? 18.330 26.730 -54.411 1.00 58.16 90 ASN A O 1
ATOM 717 N N . ILE A 1 91 ? 19.193 24.885 -53.484 1.00 57.19 91 ILE A N 1
ATOM 718 C CA . ILE A 1 91 ? 18.968 24.031 -54.654 1.00 57.19 91 ILE A CA 1
ATOM 719 C C . ILE A 1 91 ? 17.531 23.563 -54.721 1.00 57.19 91 ILE A C 1
ATOM 721 O O . ILE A 1 91 ? 16.966 23.570 -55.807 1.00 57.19 91 ILE A O 1
ATOM 725 N N . ALA A 1 92 ? 16.928 23.185 -53.592 1.00 55.56 92 ALA A N 1
ATOM 726 C CA . ALA A 1 92 ? 15.509 22.850 -53.570 1.00 55.56 92 ALA A CA 1
ATOM 727 C C . ALA A 1 92 ? 14.677 24.027 -54.108 1.00 55.56 92 ALA A C 1
ATOM 729 O O . ALA A 1 92 ? 13.826 23.830 -54.970 1.00 55.56 92 ALA A O 1
ATOM 730 N N . MET A 1 93 ? 15.012 25.256 -53.698 1.00 61.56 93 MET A N 1
ATOM 731 C CA . MET A 1 93 ? 14.400 26.486 -54.212 1.00 61.56 93 MET A CA 1
ATOM 732 C C . MET A 1 93 ? 14.673 26.710 -55.708 1.00 61.56 93 MET A C 1
ATOM 734 O O . MET A 1 93 ? 13.746 26.998 -56.464 1.00 61.56 93 MET A O 1
ATOM 738 N N . ALA A 1 94 ? 15.915 26.537 -56.171 1.00 61.97 94 ALA A N 1
ATOM 739 C CA . ALA A 1 94 ? 16.260 26.694 -57.587 1.00 61.97 94 ALA A CA 1
ATOM 740 C C . ALA A 1 94 ? 15.608 25.624 -58.486 1.00 61.97 94 ALA A C 1
ATOM 742 O O . ALA A 1 94 ? 15.159 25.933 -59.588 1.00 61.97 94 ALA A O 1
ATOM 743 N N . MET A 1 95 ? 15.515 24.376 -58.017 1.00 58.94 95 MET A N 1
ATOM 744 C CA . MET A 1 95 ? 14.842 23.277 -58.715 1.00 58.94 95 MET A CA 1
ATOM 745 C C . MET A 1 95 ? 13.327 23.460 -58.731 1.00 58.94 95 MET A C 1
ATOM 747 O O . MET A 1 95 ? 12.710 23.219 -59.764 1.00 58.94 95 MET A O 1
ATOM 751 N N . LEU A 1 96 ? 12.727 23.928 -57.632 1.00 65.88 96 LEU A N 1
ATOM 752 C CA . LEU A 1 96 ? 11.302 24.258 -57.583 1.00 65.88 96 LEU A CA 1
ATOM 753 C C . LEU A 1 96 ? 10.972 25.361 -58.594 1.00 65.88 96 LEU A C 1
ATOM 755 O O . LEU A 1 96 ? 10.054 25.200 -59.394 1.00 65.88 96 LEU A O 1
ATOM 759 N N . LYS A 1 97 ? 11.791 26.420 -58.629 1.00 71.12 97 LYS A N 1
ATOM 760 C CA . LYS A 1 97 ? 11.669 27.507 -59.607 1.00 71.12 97 LYS A CA 1
ATOM 761 C C . LYS A 1 97 ? 11.836 27.005 -61.045 1.00 71.12 97 LYS A C 1
ATOM 763 O O . LYS A 1 97 ? 11.075 27.390 -61.925 1.00 71.12 97 LYS A O 1
ATOM 768 N N . TYR A 1 98 ? 12.777 26.091 -61.286 1.00 67.62 98 TYR A N 1
ATOM 769 C CA . TYR A 1 98 ? 12.958 25.460 -62.597 1.00 67.62 98 TYR A CA 1
ATOM 770 C C . TYR A 1 98 ? 11.744 24.619 -63.022 1.00 67.62 98 TYR A C 1
ATOM 772 O O . TYR A 1 98 ? 11.310 24.702 -64.170 1.00 67.62 98 TYR A O 1
ATOM 780 N N . ILE A 1 99 ? 11.174 23.824 -62.110 1.00 64.56 99 ILE A N 1
ATOM 781 C CA . ILE A 1 99 ? 9.963 23.029 -62.365 1.00 64.56 99 ILE A CA 1
ATOM 782 C C . ILE A 1 99 ? 8.775 23.950 -62.660 1.00 64.56 99 ILE A C 1
ATOM 784 O O . ILE A 1 99 ? 8.021 23.685 -63.596 1.00 64.56 99 ILE A O 1
ATOM 788 N N . GLU A 1 100 ? 8.627 25.041 -61.910 1.00 74.50 100 GLU A N 1
ATOM 789 C CA . GLU A 1 100 ? 7.586 26.047 -62.122 1.00 74.50 100 GLU A CA 1
ATOM 790 C C . GLU A 1 100 ? 7.706 26.696 -63.509 1.00 74.50 100 GLU A C 1
ATOM 792 O O . GLU A 1 100 ? 6.745 26.689 -64.283 1.00 74.50 100 GLU A O 1
ATOM 797 N N . GLU A 1 101 ? 8.901 27.164 -63.878 1.00 73.81 101 GLU A N 1
ATOM 798 C CA . GLU A 1 101 ? 9.174 27.734 -65.201 1.00 73.81 101 GLU A CA 1
ATOM 799 C C . GLU A 1 101 ? 8.928 26.719 -66.329 1.00 73.81 101 GLU A C 1
ATOM 801 O O . GLU A 1 101 ? 8.357 27.067 -67.368 1.00 73.81 101 GLU A O 1
ATOM 806 N N . MET A 1 102 ? 9.282 25.446 -66.123 1.00 64.44 102 MET A N 1
ATOM 807 C CA . MET A 1 102 ? 9.051 24.381 -67.102 1.00 64.44 102 MET A CA 1
ATOM 808 C C . MET A 1 102 ? 7.566 24.041 -67.261 1.00 64.44 102 MET A C 1
ATOM 810 O O . MET A 1 102 ? 7.082 23.872 -68.380 1.00 64.44 102 MET A O 1
ATOM 814 N N . MET A 1 103 ? 6.814 23.974 -66.162 1.00 69.38 103 MET A N 1
ATOM 815 C CA . MET A 1 103 ? 5.367 23.745 -66.179 1.00 69.38 103 MET A CA 1
ATOM 816 C C . MET A 1 103 ? 4.641 24.895 -66.876 1.00 69.38 103 MET A C 1
ATOM 818 O O . MET A 1 103 ? 3.767 24.657 -67.712 1.00 69.38 103 MET A O 1
ATOM 822 N N . LEU A 1 104 ? 5.048 26.140 -66.612 1.00 75.81 104 LEU A N 1
ATOM 823 C CA . LEU A 1 104 ? 4.554 27.318 -67.326 1.00 75.81 104 LEU A CA 1
ATOM 824 C C . LEU A 1 104 ? 4.900 27.261 -68.821 1.00 75.81 104 LEU A C 1
ATOM 826 O O . LEU A 1 104 ? 4.079 27.635 -69.659 1.00 75.81 104 LEU A O 1
ATOM 830 N N . TYR A 1 105 ? 6.079 26.750 -69.181 1.00 69.25 105 TYR A N 1
ATOM 831 C CA . TYR A 1 105 ? 6.478 26.552 -70.574 1.00 69.25 105 TYR A CA 1
ATOM 832 C C . TYR A 1 105 ? 5.676 25.446 -71.285 1.00 69.25 105 TYR A C 1
ATOM 834 O O . TYR A 1 105 ? 5.311 25.594 -72.457 1.00 69.25 105 TYR A O 1
ATOM 842 N N . LEU A 1 106 ? 5.369 24.342 -70.601 1.00 63.41 106 LEU A N 1
ATOM 843 C CA . LEU A 1 106 ? 4.554 23.243 -71.134 1.00 63.41 106 LEU A CA 1
ATOM 844 C C . LEU A 1 106 ? 3.076 23.631 -71.278 1.00 63.41 106 LEU A C 1
ATOM 846 O O . LEU A 1 106 ? 2.426 23.181 -72.218 1.00 63.41 106 LEU A O 1
ATOM 850 N N . ARG A 1 107 ? 2.566 24.509 -70.405 1.00 73.06 107 ARG A N 1
ATOM 851 C CA . ARG A 1 107 ? 1.170 24.979 -70.417 1.00 73.06 107 ARG A CA 1
ATOM 852 C C . ARG A 1 107 ? 0.858 25.966 -71.550 1.00 73.06 107 ARG A C 1
ATOM 854 O O . ARG A 1 107 ? -0.306 26.116 -71.910 1.00 73.06 107 ARG A O 1
ATOM 861 N N . LYS A 1 108 ? 1.872 26.620 -72.129 1.00 68.44 108 LYS A N 1
ATOM 862 C CA . LYS A 1 108 ? 1.693 27.545 -73.263 1.00 68.44 108 LYS A CA 1
ATOM 863 C C . LYS A 1 108 ? 1.293 26.803 -74.533 1.00 68.44 108 LYS A C 1
ATOM 865 O O . LYS A 1 108 ? 1.953 25.848 -74.951 1.00 68.44 108 LYS A O 1
ATOM 870 N N . THR A 1 109 ? 0.233 27.282 -75.177 1.00 57.53 109 THR A N 1
ATOM 871 C CA . THR A 1 109 ? -0.311 26.665 -76.395 1.00 57.53 109 THR A CA 1
ATOM 872 C C . THR A 1 109 ? 0.666 26.796 -77.575 1.00 57.53 109 THR A C 1
ATOM 874 O O . THR A 1 109 ? 1.460 27.742 -77.625 1.00 57.53 109 THR A O 1
ATOM 877 N N . PRO A 1 110 ? 0.618 25.901 -78.584 1.00 61.75 110 PRO A N 1
ATOM 878 C CA . PRO A 1 110 ? 1.510 25.971 -79.749 1.00 61.75 110 PRO A CA 1
ATOM 879 C C . PRO A 1 110 ? 1.472 27.327 -80.475 1.00 61.75 110 PRO A C 1
ATOM 881 O O . PRO A 1 110 ? 2.463 27.739 -81.079 1.00 61.75 110 PRO A O 1
ATOM 884 N N . LYS A 1 111 ? 0.339 28.042 -80.388 1.00 58.50 111 LYS A N 1
ATOM 885 C CA . LYS A 1 111 ? 0.151 29.376 -80.972 1.00 58.50 111 LYS A CA 1
ATOM 886 C C . LYS A 1 111 ? 0.969 30.454 -80.248 1.00 58.50 111 LYS A C 1
ATOM 888 O O . LYS A 1 111 ? 1.633 31.242 -80.917 1.00 58.50 111 LYS A O 1
ATOM 893 N N . GLU A 1 112 ? 1.026 30.436 -78.916 1.00 59.25 112 GLU A N 1
ATOM 894 C CA . GLU A 1 112 ? 1.864 31.364 -78.134 1.00 59.25 112 GLU A CA 1
ATOM 895 C C . GLU A 1 112 ? 3.362 31.102 -78.326 1.00 59.25 112 GLU A C 1
ATOM 897 O O . GLU A 1 112 ? 4.162 32.039 -78.370 1.00 59.25 112 GLU A O 1
ATOM 902 N N . LYS A 1 113 ? 3.756 29.832 -78.508 1.00 54.91 113 LYS A N 1
ATOM 903 C CA . LYS A 1 113 ? 5.157 29.471 -78.786 1.00 54.91 113 LYS A CA 1
ATOM 904 C C . LYS A 1 113 ? 5.641 30.025 -80.133 1.00 54.91 113 LYS A C 1
ATOM 906 O O . LYS A 1 113 ? 6.787 30.455 -80.230 1.00 54.91 113 LYS A O 1
ATOM 911 N N . ARG A 1 114 ? 4.767 30.100 -81.148 1.00 56.06 114 ARG A N 1
ATOM 912 C CA . ARG A 1 114 ? 5.087 30.730 -82.448 1.00 56.06 114 ARG A CA 1
ATOM 913 C C . ARG A 1 114 ? 5.203 32.254 -82.361 1.00 56.06 114 ARG A C 1
ATOM 915 O O . ARG A 1 114 ? 6.061 32.832 -83.018 1.00 56.06 114 ARG A O 1
ATOM 922 N N . GLN A 1 115 ? 4.396 32.905 -81.525 1.00 55.09 115 GLN A N 1
ATOM 923 C CA . GLN A 1 115 ? 4.385 34.368 -81.425 1.00 55.09 115 GLN A CA 1
ATOM 924 C C . GLN A 1 115 ? 5.644 34.930 -80.739 1.00 55.09 115 GLN A C 1
ATOM 926 O O . GLN A 1 115 ? 6.092 36.022 -81.083 1.00 55.09 115 GLN A O 1
ATOM 931 N N . ARG A 1 116 ? 6.262 34.176 -79.817 1.00 54.78 116 ARG A N 1
ATOM 932 C CA . ARG A 1 116 ? 7.538 34.568 -79.187 1.00 54.78 116 ARG A CA 1
ATOM 933 C C . ARG A 1 116 ? 8.738 34.428 -80.127 1.00 54.78 116 ARG A C 1
ATOM 935 O O . ARG A 1 116 ? 9.586 35.314 -80.132 1.00 54.78 116 ARG A O 1
ATOM 942 N N . LYS A 1 117 ? 8.767 33.386 -80.968 1.00 51.84 117 LYS A N 1
ATOM 943 C CA . LYS A 1 117 ? 9.836 33.186 -81.962 1.00 51.84 117 LYS A CA 1
ATOM 944 C C . LYS A 1 117 ? 9.899 34.344 -82.969 1.00 51.84 117 LYS A C 1
ATOM 946 O O . LYS A 1 117 ? 10.975 34.869 -83.221 1.00 51.84 117 LYS A O 1
ATOM 951 N N . ASN A 1 118 ? 8.741 34.833 -83.420 1.00 53.19 118 ASN A N 1
ATOM 952 C CA . ASN A 1 118 ? 8.671 35.974 -84.342 1.00 53.19 118 ASN A CA 1
ATOM 953 C C . ASN A 1 118 ? 9.031 37.323 -83.688 1.00 53.19 118 ASN A C 1
ATOM 955 O O . ASN A 1 118 ? 9.387 38.264 -84.389 1.00 53.19 118 ASN A O 1
ATOM 959 N N . ARG A 1 119 ? 8.943 37.443 -82.354 1.00 51.31 119 ARG A N 1
ATOM 960 C CA . ARG A 1 119 ? 9.293 38.679 -81.631 1.00 51.31 119 ARG A CA 1
ATOM 961 C C . ARG A 1 119 ? 10.788 38.770 -81.300 1.00 51.31 119 ARG A C 1
ATOM 963 O O . ARG A 1 119 ? 11.298 39.876 -81.181 1.00 51.31 119 ARG A O 1
ATOM 970 N N . GLY A 1 120 ? 11.481 37.633 -81.189 1.00 50.78 120 GLY A N 1
ATOM 971 C CA . GLY A 1 120 ? 12.936 37.583 -80.992 1.00 50.78 120 GLY A CA 1
ATOM 972 C C . GLY A 1 120 ? 13.736 37.952 -82.246 1.00 50.78 120 GLY A C 1
ATOM 973 O O . GLY A 1 120 ? 14.757 38.622 -82.141 1.00 50.78 120 GLY A O 1
ATOM 974 N N . GLU A 1 121 ? 13.247 37.602 -83.441 1.00 50.75 121 GLU A N 1
ATOM 975 C CA . GLU A 1 121 ? 13.897 37.993 -84.705 1.00 50.75 121 GLU A CA 1
ATOM 976 C C . GLU A 1 121 ? 13.699 39.477 -85.060 1.00 50.75 121 GLU A C 1
ATOM 978 O O . GLU A 1 121 ? 14.545 40.055 -85.737 1.00 50.75 121 GLU A O 1
ATOM 983 N N . ALA A 1 122 ? 12.648 40.132 -84.553 1.00 49.59 122 ALA A N 1
ATOM 984 C CA . ALA A 1 122 ? 12.363 41.540 -84.848 1.00 49.59 122 ALA A CA 1
ATOM 985 C C . ALA A 1 122 ? 13.267 42.548 -84.105 1.00 49.59 122 ALA A C 1
ATOM 987 O O . ALA A 1 122 ? 13.331 43.704 -84.507 1.00 49.59 122 ALA A O 1
ATOM 988 N N . ASN A 1 123 ? 13.983 42.127 -83.055 1.00 49.81 123 ASN A N 1
ATOM 989 C CA . ASN A 1 123 ? 14.827 43.014 -82.239 1.00 49.81 123 ASN A CA 1
ATOM 990 C C . ASN A 1 123 ? 16.335 42.878 -82.511 1.00 49.81 123 ASN A C 1
ATOM 992 O O . ASN A 1 123 ? 17.143 43.453 -81.788 1.00 49.81 123 ASN A O 1
ATOM 996 N N . ARG A 1 124 ? 16.743 42.160 -83.566 1.00 43.69 124 ARG A N 1
ATOM 997 C CA . ARG A 1 124 ? 18.164 41.963 -83.911 1.00 43.69 124 ARG A CA 1
ATOM 998 C C . ARG A 1 124 ? 18.764 43.067 -84.796 1.00 43.69 124 ARG A C 1
ATOM 1000 O O . ARG A 1 124 ? 19.785 42.844 -85.436 1.00 43.69 124 ARG A O 1
ATOM 1007 N N . GLY A 1 125 ? 18.133 44.238 -84.853 1.00 47.72 125 GLY A N 1
ATOM 1008 C CA . GLY A 1 125 ? 18.520 45.330 -85.745 1.00 47.72 125 GLY A CA 1
ATOM 1009 C C . GLY A 1 125 ? 18.419 46.699 -85.089 1.00 47.72 125 GLY A C 1
ATOM 1010 O O . GLY A 1 125 ? 17.679 47.543 -85.578 1.00 47.72 125 GLY A O 1
ATOM 1011 N N . GLN A 1 126 ? 19.135 46.932 -83.989 1.00 43.22 126 GLN A N 1
ATOM 1012 C CA . GLN A 1 126 ? 19.418 48.302 -83.561 1.00 43.22 126 GLN A CA 1
ATOM 1013 C C . GLN A 1 126 ? 20.719 48.364 -82.752 1.00 43.22 126 GLN A C 1
ATOM 1015 O O . GLN A 1 126 ? 20.723 48.306 -81.527 1.00 43.22 126 GLN A O 1
ATOM 1020 N N . ASP A 1 127 ? 21.833 48.466 -83.480 1.00 48.84 127 ASP A N 1
ATOM 1021 C CA . ASP A 1 127 ? 23.125 48.897 -82.945 1.00 48.84 127 ASP A CA 1
ATOM 1022 C C . ASP A 1 127 ? 23.031 50.385 -82.583 1.00 48.84 127 ASP A C 1
ATOM 1024 O O . ASP A 1 127 ? 22.998 51.253 -83.459 1.00 48.84 127 ASP A O 1
ATOM 1028 N N . VAL A 1 128 ? 22.993 50.690 -81.286 1.00 44.72 128 VAL A N 1
ATOM 1029 C CA . VAL A 1 128 ? 23.217 52.044 -80.767 1.00 44.72 128 VAL A CA 1
ATOM 1030 C C . VAL A 1 128 ? 24.470 52.008 -79.900 1.00 44.72 128 VAL A C 1
ATOM 1032 O O . VAL A 1 128 ? 24.453 51.563 -78.757 1.00 44.72 128 VAL A O 1
ATOM 1035 N N . LYS A 1 129 ? 25.574 52.484 -80.480 1.00 45.31 129 LYS A N 1
ATOM 1036 C CA . LYS A 1 129 ? 26.773 52.938 -79.764 1.00 45.31 129 LYS A CA 1
ATOM 1037 C C . LYS A 1 129 ? 26.461 54.234 -79.019 1.00 45.31 129 LYS A C 1
ATOM 1039 O O . LYS A 1 129 ? 25.894 55.119 -79.649 1.00 45.31 129 LYS A O 1
ATOM 1044 N N . VAL A 1 130 ? 26.917 54.361 -77.767 1.00 42.44 130 VAL A N 1
ATOM 1045 C CA . VAL A 1 130 ? 27.387 55.585 -77.060 1.00 42.44 130 VAL A CA 1
ATOM 1046 C C . VAL A 1 130 ? 27.794 55.186 -75.614 1.00 42.44 130 VAL A C 1
ATOM 1048 O O . VAL A 1 130 ? 27.333 54.147 -75.146 1.00 42.44 130 VAL A O 1
ATOM 1051 N N . PRO A 1 131 ? 28.731 55.908 -74.958 1.00 52.28 131 PRO A N 1
ATOM 1052 C CA . PRO A 1 131 ? 29.850 55.309 -74.226 1.00 52.28 131 PRO A CA 1
ATOM 1053 C C . PRO A 1 131 ? 29.766 55.378 -72.691 1.00 52.28 131 PRO A C 1
ATOM 1055 O O . PRO A 1 131 ? 28.963 56.112 -72.124 1.00 52.28 131 PRO A O 1
ATOM 1058 N N . ASP A 1 132 ? 30.670 54.606 -72.081 1.00 48.47 132 ASP A N 1
ATOM 1059 C CA . ASP A 1 132 ? 31.371 54.760 -70.800 1.00 48.47 132 ASP A CA 1
ATOM 1060 C C . ASP A 1 132 ? 30.698 55.582 -69.688 1.00 48.47 132 ASP A C 1
ATOM 1062 O O . ASP A 1 132 ? 30.776 56.810 -69.643 1.00 48.47 132 ASP A O 1
ATOM 1066 N N . ALA A 1 133 ? 30.175 54.864 -68.691 1.00 42.12 133 ALA A N 1
ATOM 1067 C CA . ALA A 1 133 ? 30.113 55.340 -67.314 1.00 42.12 133 ALA A CA 1
ATOM 1068 C C . ALA A 1 133 ? 30.371 54.170 -66.351 1.00 42.12 133 ALA A C 1
ATOM 1070 O O . ALA A 1 133 ? 29.622 53.197 -66.282 1.00 42.12 133 ALA A O 1
ATOM 1071 N N . GLU A 1 134 ? 31.483 54.294 -65.638 1.00 49.16 134 GLU A N 1
ATOM 1072 C CA . GLU A 1 134 ? 31.995 53.425 -64.590 1.00 49.16 134 GLU A CA 1
ATOM 1073 C C . GLU A 1 134 ? 31.118 53.528 -63.330 1.00 49.16 134 GLU A C 1
ATOM 1075 O O . GLU A 1 134 ? 31.085 54.568 -62.676 1.00 49.16 134 GLU A O 1
ATOM 1080 N N . ILE A 1 135 ? 30.408 52.447 -62.984 1.00 44.28 135 ILE A N 1
ATOM 1081 C CA . ILE A 1 135 ? 29.853 52.213 -61.642 1.00 44.28 135 ILE A CA 1
ATOM 1082 C C . ILE A 1 135 ? 30.070 50.734 -61.310 1.00 44.28 135 ILE A C 1
ATOM 1084 O O . ILE A 1 135 ? 29.439 49.843 -61.877 1.00 44.28 135 ILE A O 1
ATOM 1088 N N . THR A 1 136 ? 30.994 50.475 -60.391 1.00 49.84 136 THR A N 1
ATOM 1089 C CA . THR A 1 136 ? 31.223 49.178 -59.757 1.00 49.84 136 THR A CA 1
ATOM 1090 C C . THR A 1 136 ? 30.108 48.902 -58.754 1.00 49.84 136 THR A C 1
ATOM 1092 O O . THR A 1 136 ? 30.196 49.264 -57.585 1.00 49.84 136 THR A O 1
ATOM 1095 N N . ASP A 1 137 ? 29.062 48.227 -59.220 1.00 41.16 137 ASP A N 1
ATOM 1096 C CA . ASP A 1 137 ? 28.167 47.453 -58.366 1.00 41.16 137 ASP A CA 1
ATOM 1097 C C . ASP A 1 137 ? 28.353 45.976 -58.725 1.00 41.16 137 ASP A C 1
ATOM 1099 O O . ASP A 1 137 ? 28.457 45.622 -59.904 1.00 41.16 137 ASP A O 1
ATOM 1103 N N . ALA A 1 138 ? 28.494 45.117 -57.717 1.00 49.12 138 ALA A N 1
ATOM 1104 C CA . ALA A 1 138 ? 28.769 43.695 -57.888 1.00 49.12 138 ALA A CA 1
ATOM 1105 C C . ALA A 1 138 ? 27.504 42.989 -58.397 1.00 49.12 138 ALA A C 1
ATOM 1107 O O . ALA A 1 138 ? 26.791 42.312 -57.657 1.00 49.12 138 ALA A O 1
ATOM 1108 N N . GLY A 1 139 ? 27.227 43.195 -59.684 1.00 35.91 139 GLY A N 1
ATOM 1109 C CA . GLY A 1 139 ? 26.128 42.606 -60.419 1.00 35.91 139 GLY A CA 1
ATOM 1110 C C . GLY A 1 139 ? 26.214 41.088 -60.389 1.00 35.91 139 GLY A C 1
ATOM 1111 O O . GLY A 1 139 ? 27.213 40.478 -60.778 1.00 35.91 139 GLY A O 1
ATOM 1112 N N . ILE A 1 140 ? 25.124 40.474 -59.940 1.00 46.66 140 ILE A N 1
ATOM 1113 C CA . ILE A 1 140 ? 24.808 39.086 -60.255 1.00 46.66 140 ILE A CA 1
ATOM 1114 C C . ILE A 1 140 ? 24.840 38.987 -61.789 1.00 46.66 140 ILE A C 1
ATOM 1116 O O . ILE A 1 140 ? 24.138 39.759 -62.438 1.00 46.66 140 ILE A O 1
ATOM 1120 N N . PRO A 1 141 ? 25.653 38.106 -62.396 1.00 43.84 141 PRO A N 1
ATOM 1121 C CA . PRO A 1 141 ? 25.722 38.024 -63.844 1.00 43.84 141 PRO A CA 1
ATOM 1122 C C . PRO A 1 141 ? 24.365 37.567 -64.385 1.00 43.84 141 PRO A C 1
ATOM 1124 O O . PRO A 1 141 ? 23.962 36.417 -64.176 1.00 43.84 141 PRO A O 1
ATOM 1127 N N . ASP A 1 142 ? 23.684 38.466 -65.093 1.00 45.03 142 ASP A N 1
ATOM 1128 C CA . ASP A 1 142 ? 22.527 38.156 -65.924 1.00 45.03 142 ASP A CA 1
ATOM 1129 C C . ASP A 1 142 ? 22.998 37.258 -67.068 1.00 45.03 142 ASP A C 1
ATOM 1131 O O . ASP A 1 142 ? 23.425 37.692 -68.136 1.00 45.03 142 ASP A O 1
ATOM 1135 N N . ALA A 1 143 ? 22.997 35.955 -66.799 1.00 41.88 143 ALA A N 1
ATOM 1136 C CA . ALA A 1 143 ? 23.285 34.946 -67.793 1.00 41.88 143 ALA A CA 1
ATOM 1137 C C . ALA A 1 143 ? 22.159 34.960 -68.832 1.00 41.88 143 ALA A C 1
ATOM 1139 O O . ALA A 1 143 ? 21.109 34.356 -68.618 1.00 41.88 143 ALA A O 1
ATOM 1140 N N . GLU A 1 144 ? 22.388 35.642 -69.951 1.00 44.75 144 GLU A N 1
ATOM 1141 C CA . GLU A 1 144 ? 21.517 35.628 -71.121 1.00 44.75 144 GLU A CA 1
ATOM 1142 C C . GLU A 1 144 ? 21.311 34.170 -71.580 1.00 44.75 144 GLU A C 1
ATOM 1144 O O . GLU A 1 144 ? 22.246 33.447 -71.938 1.00 44.75 144 GLU A O 1
ATOM 1149 N N . ILE A 1 145 ? 20.073 33.684 -71.454 1.00 43.84 145 ILE A N 1
ATOM 1150 C CA . ILE A 1 145 ? 19.701 32.293 -71.724 1.00 43.84 145 ILE A CA 1
ATOM 1151 C C . ILE A 1 145 ? 19.433 32.168 -73.226 1.00 43.84 145 ILE A C 1
ATOM 1153 O O . ILE A 1 145 ? 18.376 32.569 -73.703 1.00 43.84 145 ILE A O 1
ATOM 1157 N N . SER A 1 146 ? 20.383 31.595 -73.968 1.00 44.31 146 SER A N 1
ATOM 1158 C CA . SER A 1 146 ? 20.186 31.215 -75.373 1.00 44.31 146 SER A CA 1
ATOM 1159 C C . SER A 1 146 ? 19.033 30.205 -75.506 1.00 44.31 146 SER A C 1
ATOM 1161 O O . SER A 1 1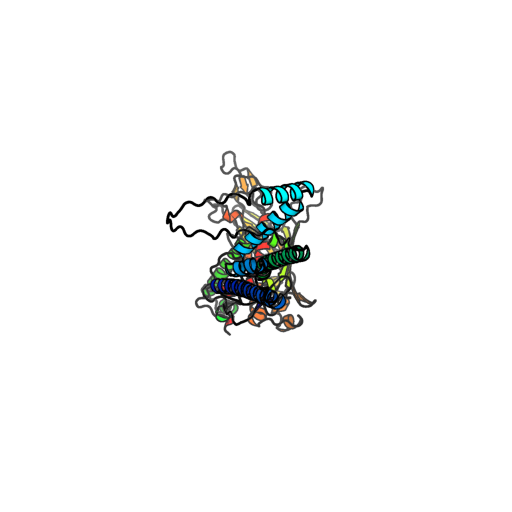46 ? 19.032 29.156 -74.858 1.00 44.31 146 SER A O 1
ATOM 1163 N N . ASP A 1 147 ? 18.050 30.527 -76.351 1.00 50.56 147 ASP A N 1
ATOM 1164 C CA . ASP A 1 147 ? 16.759 29.835 -76.538 1.00 50.56 147 ASP A CA 1
ATOM 1165 C C . ASP A 1 147 ? 16.861 28.497 -77.323 1.00 50.56 147 ASP A C 1
ATOM 1167 O O . ASP A 1 147 ? 15.860 27.978 -77.821 1.00 50.56 147 ASP A O 1
ATOM 1171 N N . ALA A 1 148 ? 18.067 27.935 -77.480 1.00 47.41 148 ALA A N 1
ATOM 1172 C CA . ALA A 1 148 ? 18.338 26.870 -78.454 1.00 47.41 148 ALA A CA 1
ATOM 1173 C C . ALA A 1 148 ? 18.251 25.420 -77.936 1.00 47.41 148 ALA A C 1
ATOM 1175 O O . ALA A 1 148 ? 18.161 24.521 -78.764 1.00 47.41 148 ALA A O 1
ATOM 1176 N N . ASP A 1 149 ? 18.183 25.164 -76.626 1.00 48.31 149 ASP A N 1
ATOM 1177 C CA . ASP A 1 149 ? 18.061 23.794 -76.096 1.00 48.31 149 ASP A CA 1
ATOM 1178 C C . ASP A 1 149 ? 16.815 23.644 -75.218 1.00 48.31 149 ASP A C 1
ATOM 1180 O O . ASP A 1 149 ? 16.814 23.940 -74.018 1.00 48.31 149 ASP A O 1
ATOM 1184 N N . ILE A 1 150 ? 15.725 23.165 -75.828 1.00 55.56 150 ILE A N 1
ATOM 1185 C CA . ILE A 1 150 ? 14.554 22.681 -75.092 1.00 55.56 150 ILE A CA 1
ATOM 1186 C C . ILE A 1 150 ? 14.991 21.391 -74.383 1.00 55.56 150 ILE A C 1
ATOM 1188 O O . ILE A 1 150 ? 15.305 20.412 -75.062 1.00 55.56 150 ILE A O 1
ATOM 1192 N N . PRO A 1 151 ? 15.022 21.349 -73.041 1.00 54.97 151 PRO A N 1
ATOM 1193 C CA . PRO A 1 151 ? 15.446 20.156 -72.326 1.00 54.97 151 PRO A CA 1
ATOM 1194 C C . PRO A 1 151 ? 14.500 19.003 -72.664 1.00 54.97 151 PRO A C 1
ATOM 1196 O O . PRO A 1 151 ? 13.285 19.101 -72.479 1.00 54.97 151 PRO A O 1
ATOM 1199 N N . GLY A 1 152 ? 15.062 17.913 -73.188 1.00 68.25 152 GLY A N 1
ATOM 1200 C CA . GLY A 1 152 ? 14.304 16.704 -73.487 1.00 68.25 152 GLY A CA 1
ATOM 1201 C C . GLY A 1 152 ? 13.579 16.184 -72.244 1.00 68.25 152 GLY A C 1
ATOM 1202 O O . GLY A 1 152 ? 14.066 16.324 -71.121 1.00 68.25 152 GLY A O 1
ATOM 1203 N N . VAL A 1 153 ? 12.421 15.548 -72.446 1.00 73.50 153 VAL A N 1
ATOM 1204 C CA . VAL A 1 153 ? 11.558 14.980 -71.387 1.00 73.50 153 VAL A CA 1
ATOM 1205 C C . VAL A 1 153 ? 12.345 14.125 -70.378 1.00 73.50 153 VAL A C 1
ATOM 1207 O O . VAL A 1 153 ? 12.033 14.133 -69.189 1.00 73.50 153 VAL A O 1
ATOM 1210 N N . GLY A 1 154 ? 13.424 13.466 -70.819 1.00 72.50 154 GLY A N 1
ATOM 1211 C CA . GLY A 1 154 ? 14.329 12.705 -69.953 1.00 72.50 154 GLY A CA 1
ATOM 1212 C C . GLY A 1 154 ? 14.978 13.527 -68.830 1.00 72.50 154 GLY A C 1
ATOM 1213 O O . GLY A 1 154 ? 15.067 13.045 -67.704 1.00 72.50 154 GLY A O 1
ATOM 1214 N N . HIS A 1 155 ? 15.355 14.785 -69.079 1.00 71.06 155 HIS A N 1
ATOM 1215 C CA . HIS A 1 155 ? 15.939 15.657 -68.052 1.00 71.06 155 HIS A CA 1
ATOM 1216 C C . HIS A 1 155 ? 14.904 16.123 -67.024 1.00 71.06 155 HIS A C 1
ATOM 1218 O O . HIS A 1 155 ? 15.228 16.252 -65.844 1.00 71.06 155 HIS A O 1
ATOM 1224 N N . LEU A 1 156 ? 13.653 16.327 -67.449 1.00 73.00 156 LEU A N 1
ATOM 1225 C CA . LEU A 1 156 ? 12.553 16.657 -66.543 1.00 73.00 156 LEU A CA 1
ATOM 1226 C C . LEU A 1 156 ? 12.203 15.464 -65.644 1.00 73.00 156 LEU A C 1
ATOM 1228 O O . LEU A 1 156 ? 12.070 15.634 -64.434 1.00 73.00 156 LEU A O 1
ATOM 1232 N N . CYS A 1 157 ? 12.120 14.253 -66.206 1.00 74.44 157 CYS A N 1
ATOM 1233 C CA . CYS A 1 157 ? 11.920 13.032 -65.421 1.00 74.44 157 CYS A CA 1
ATOM 1234 C C . CYS A 1 157 ? 13.049 12.818 -64.407 1.00 74.44 157 CYS A C 1
ATOM 1236 O O . CYS A 1 157 ? 12.768 12.541 -63.244 1.00 74.44 157 CYS A O 1
ATOM 1238 N N . LEU A 1 158 ? 14.309 13.008 -64.811 1.00 74.75 158 LEU A N 1
ATOM 1239 C CA . LEU A 1 158 ? 15.456 12.899 -63.909 1.00 74.75 158 LEU A CA 1
ATOM 1240 C C . LEU A 1 158 ? 15.386 13.929 -62.767 1.00 74.75 158 LEU A C 1
ATOM 1242 O O . LEU A 1 158 ? 15.588 13.571 -61.610 1.00 74.75 158 LEU A O 1
ATOM 1246 N N . ALA A 1 159 ? 15.042 15.187 -63.063 1.00 71.50 159 ALA A N 1
ATOM 1247 C CA . ALA A 1 159 ? 14.890 16.229 -62.047 1.00 71.50 159 ALA A CA 1
ATOM 1248 C C . ALA A 1 159 ? 13.767 15.909 -61.045 1.00 71.50 159 ALA A C 1
ATOM 1250 O O . ALA A 1 159 ? 13.960 16.055 -59.840 1.00 71.50 159 ALA A O 1
ATOM 1251 N N . ILE A 1 160 ? 12.619 15.416 -61.521 1.00 77.50 160 ILE A N 1
ATOM 1252 C CA . ILE A 1 160 ? 11.504 15.002 -60.657 1.00 77.50 160 ILE A CA 1
ATOM 1253 C C . ILE A 1 160 ? 11.920 13.829 -59.763 1.00 77.50 160 ILE A C 1
ATOM 1255 O O . ILE A 1 160 ? 11.671 13.868 -58.560 1.00 77.50 160 ILE A O 1
ATOM 1259 N N . VAL A 1 161 ? 12.597 12.816 -60.315 1.00 79.88 161 VAL A N 1
ATOM 1260 C CA . VAL A 1 161 ? 13.100 11.673 -59.534 1.00 79.88 161 VAL A CA 1
ATOM 1261 C C . VAL A 1 161 ? 14.062 12.146 -58.444 1.00 79.88 161 VAL A C 1
ATOM 1263 O O . VAL A 1 161 ? 13.921 11.736 -57.295 1.00 79.88 161 VAL A O 1
ATOM 1266 N N . LEU A 1 162 ? 14.986 13.058 -58.756 1.00 75.19 162 LEU A N 1
ATOM 1267 C CA . LEU A 1 162 ? 15.925 13.608 -57.775 1.00 75.19 162 LEU A CA 1
ATOM 1268 C C . LEU A 1 162 ? 15.227 14.401 -56.662 1.00 75.19 162 LEU A C 1
ATOM 1270 O O . LEU A 1 162 ? 15.608 14.269 -55.499 1.00 75.19 162 LEU A O 1
ATOM 1274 N N . VAL A 1 163 ? 14.190 15.179 -56.987 1.00 76.50 163 VAL A N 1
ATOM 1275 C CA . VAL A 1 163 ? 13.387 15.902 -55.987 1.00 76.50 163 VAL A CA 1
ATOM 1276 C C . VAL A 1 163 ? 12.634 14.930 -55.080 1.00 76.50 163 VAL A C 1
ATOM 1278 O O . VAL A 1 163 ? 12.661 15.098 -53.863 1.00 76.50 163 VAL A O 1
ATOM 1281 N N . VAL A 1 164 ? 12.011 13.889 -55.641 1.00 80.94 164 VAL A N 1
ATOM 1282 C CA . VAL A 1 164 ? 11.303 12.859 -54.861 1.00 80.94 164 VAL A CA 1
ATOM 1283 C C . VAL A 1 164 ? 12.267 12.117 -53.938 1.00 80.94 164 VAL A C 1
ATOM 1285 O O . VAL A 1 164 ? 11.962 11.928 -52.762 1.00 80.94 164 VAL A O 1
ATOM 1288 N N . VAL A 1 165 ? 13.448 11.746 -54.436 1.00 79.06 165 VAL A N 1
ATOM 1289 C CA . VAL A 1 165 ? 14.490 11.092 -53.635 1.00 79.06 165 VAL A CA 1
ATOM 1290 C C . VAL A 1 165 ? 14.966 12.014 -52.510 1.00 79.06 165 VAL A C 1
ATOM 1292 O O . VAL A 1 165 ? 15.004 11.586 -51.360 1.00 79.06 165 VAL A O 1
ATOM 1295 N N . PHE A 1 166 ? 15.254 13.287 -52.797 1.00 76.50 166 PHE A N 1
ATOM 1296 C CA . PHE A 1 166 ? 15.660 14.268 -51.784 1.00 76.50 166 PHE A CA 1
ATOM 1297 C C . PHE A 1 166 ? 14.612 14.430 -50.680 1.00 76.50 166 PHE A C 1
ATOM 1299 O O . PHE A 1 166 ? 14.936 14.343 -49.496 1.00 76.50 166 PHE A O 1
ATOM 1306 N N . PHE A 1 167 ? 13.349 14.629 -51.060 1.00 78.19 167 PHE A N 1
ATOM 1307 C CA . PHE A 1 167 ? 12.263 14.797 -50.099 1.00 78.19 167 PHE A CA 1
ATOM 1308 C C . PHE A 1 167 ? 12.022 13.513 -49.295 1.00 78.19 167 PHE A C 1
ATOM 1310 O O . PHE A 1 167 ? 11.761 13.577 -48.097 1.00 78.19 167 PHE A O 1
ATOM 1317 N N . GLY A 1 168 ? 12.179 12.346 -49.928 1.00 82.06 168 GLY A N 1
ATOM 1318 C CA . GLY A 1 168 ? 12.124 11.043 -49.268 1.00 82.06 168 GLY A CA 1
ATOM 1319 C C . GLY A 1 168 ? 13.201 10.880 -48.195 1.00 82.06 168 GLY A C 1
ATOM 1320 O O . GLY A 1 168 ? 12.884 10.484 -47.076 1.00 82.06 168 GLY A O 1
ATOM 1321 N N . PHE A 1 169 ? 14.451 11.246 -48.491 1.00 77.31 169 PHE A N 1
ATOM 1322 C CA . PHE A 1 169 ? 15.539 11.210 -47.509 1.00 77.31 169 PHE A CA 1
ATOM 1323 C C . PHE A 1 169 ? 15.356 12.236 -46.387 1.00 77.31 169 PHE A C 1
ATOM 1325 O O . PHE A 1 169 ? 15.576 11.899 -45.228 1.00 77.31 169 PHE A O 1
ATOM 1332 N N . TYR A 1 170 ? 14.898 13.451 -46.701 1.00 76.75 170 TYR A N 1
ATOM 1333 C CA . TYR A 1 170 ? 14.603 14.475 -45.694 1.00 76.75 170 TYR A CA 1
ATOM 1334 C C . TYR A 1 170 ? 13.496 14.030 -44.727 1.00 76.75 170 TYR A C 1
ATOM 1336 O O . TYR A 1 170 ? 13.639 14.136 -43.508 1.00 76.75 170 TYR A O 1
ATOM 1344 N N . LEU A 1 171 ? 12.405 13.470 -45.260 1.00 78.62 171 LEU A N 1
ATOM 1345 C CA . LEU A 1 171 ? 11.328 12.914 -44.443 1.00 78.62 171 LEU A CA 1
ATOM 1346 C C . LEU A 1 171 ? 11.783 11.678 -43.661 1.00 78.62 171 LEU A C 1
ATOM 1348 O O . LEU A 1 171 ? 11.352 11.511 -42.523 1.00 78.62 171 LEU A O 1
ATOM 1352 N N . MET A 1 172 ? 12.657 10.834 -44.225 1.00 75.69 172 MET A N 1
ATOM 1353 C CA . MET A 1 172 ? 13.247 9.713 -43.489 1.00 75.69 172 MET A CA 1
ATOM 1354 C C . MET A 1 172 ? 14.119 10.179 -42.325 1.00 75.69 172 MET A C 1
ATOM 1356 O O . MET A 1 172 ? 14.000 9.596 -41.256 1.00 75.69 172 MET A O 1
ATOM 1360 N N . ASP A 1 173 ? 14.949 11.209 -42.488 1.00 71.94 173 ASP A N 1
ATOM 1361 C CA . ASP A 1 173 ? 15.800 11.731 -41.408 1.00 71.94 173 ASP A CA 1
ATOM 1362 C C . ASP A 1 173 ? 14.947 12.243 -40.234 1.00 71.94 173 ASP A C 1
ATOM 1364 O O . ASP A 1 173 ? 15.110 11.813 -39.087 1.00 71.94 173 ASP A O 1
ATOM 1368 N N . PHE A 1 174 ? 13.923 13.049 -40.538 1.00 73.56 174 PHE A N 1
ATOM 1369 C CA . PHE A 1 174 ? 12.966 13.517 -39.534 1.00 73.56 174 PHE A CA 1
ATOM 1370 C C . PHE A 1 174 ? 12.200 12.358 -38.875 1.00 73.56 174 PHE A C 1
ATOM 1372 O O . PHE A 1 174 ? 12.082 12.290 -37.647 1.00 73.56 174 PHE A O 1
ATOM 1379 N N . ALA A 1 175 ? 11.702 11.414 -39.679 1.00 78.25 175 ALA A N 1
ATOM 1380 C CA . ALA A 1 175 ? 10.956 10.265 -39.182 1.00 78.25 175 ALA A CA 1
ATOM 1381 C C . ALA A 1 175 ? 11.829 9.345 -38.323 1.00 78.25 175 ALA A C 1
ATOM 1383 O O . ALA A 1 175 ? 11.353 8.840 -37.311 1.00 78.25 175 ALA A O 1
ATOM 1384 N N . ILE A 1 176 ? 13.098 9.135 -38.675 1.00 75.06 176 ILE A N 1
ATOM 1385 C CA . ILE A 1 176 ? 14.009 8.271 -37.921 1.00 75.06 176 ILE A CA 1
ATOM 1386 C C . ILE A 1 176 ? 14.389 8.920 -36.597 1.00 75.06 176 ILE A C 1
ATOM 1388 O O . ILE A 1 176 ? 14.357 8.224 -35.586 1.00 75.06 176 ILE A O 1
ATOM 1392 N N . GLY A 1 177 ? 14.648 10.229 -36.551 1.00 68.38 177 GLY A N 1
ATOM 1393 C CA . GLY A 1 177 ? 14.834 10.941 -35.283 1.00 68.38 177 GLY A CA 1
ATOM 1394 C C . GLY A 1 177 ? 13.631 10.771 -34.347 1.00 68.38 177 GLY A C 1
ATOM 1395 O O . GLY A 1 177 ? 13.791 10.409 -33.178 1.00 68.38 177 GLY A O 1
ATOM 1396 N N . ALA A 1 178 ? 12.416 10.922 -34.883 1.00 73.00 178 ALA A N 1
ATOM 1397 C CA . ALA A 1 178 ? 11.179 10.724 -34.130 1.00 73.00 178 ALA A CA 1
ATOM 1398 C C . ALA A 1 178 ? 10.961 9.258 -33.705 1.00 73.00 178 ALA A C 1
ATOM 1400 O O . ALA A 1 178 ? 10.604 8.999 -32.557 1.00 73.00 178 ALA A O 1
ATOM 1401 N N . ILE A 1 179 ? 11.207 8.286 -34.592 1.00 75.25 179 ILE A N 1
ATOM 1402 C CA . ILE A 1 179 ? 11.035 6.851 -34.315 1.00 75.25 179 ILE A CA 1
ATOM 1403 C C . ILE A 1 179 ? 12.072 6.360 -33.302 1.00 75.25 179 ILE A C 1
ATOM 1405 O O . ILE A 1 179 ? 11.719 5.613 -32.391 1.00 75.25 179 ILE A O 1
ATOM 1409 N N . VAL A 1 180 ? 13.340 6.754 -33.441 1.00 72.81 180 VAL A N 1
ATOM 1410 C CA . VAL A 1 180 ? 14.409 6.384 -32.503 1.00 72.81 180 VAL A CA 1
ATOM 1411 C C . VAL A 1 180 ? 14.122 6.999 -31.139 1.00 72.81 180 VAL A C 1
ATOM 1413 O O . VAL A 1 180 ? 14.134 6.270 -30.151 1.00 72.81 180 VAL A O 1
ATOM 1416 N N . GLY A 1 181 ? 13.761 8.285 -31.083 1.00 67.75 181 GLY A N 1
ATOM 1417 C CA . GLY A 1 181 ? 13.340 8.938 -29.842 1.00 67.75 181 GLY A CA 1
ATOM 1418 C C . GLY A 1 181 ? 12.148 8.237 -29.185 1.00 67.75 181 GLY A C 1
ATOM 1419 O O . GLY A 1 181 ? 12.190 7.949 -27.993 1.00 67.75 181 GLY A O 1
ATOM 1420 N N . ALA A 1 182 ? 11.126 7.870 -29.965 1.00 66.44 182 ALA A N 1
ATOM 1421 C CA . ALA A 1 182 ? 9.946 7.161 -29.468 1.00 66.44 182 ALA A CA 1
ATOM 1422 C C . ALA A 1 182 ? 10.235 5.718 -29.014 1.00 66.44 182 ALA A C 1
ATOM 1424 O O . ALA A 1 182 ? 9.520 5.185 -28.167 1.00 66.44 182 ALA A O 1
ATOM 1425 N N . LYS A 1 183 ? 11.269 5.067 -29.564 1.00 71.69 183 LYS A N 1
ATOM 1426 C CA . LYS A 1 183 ? 11.680 3.707 -29.179 1.00 71.69 183 LYS A CA 1
ATOM 1427 C C . LYS A 1 183 ? 12.605 3.666 -27.964 1.00 71.69 183 LYS A C 1
ATOM 1429 O O . LYS A 1 183 ? 12.783 2.588 -27.394 1.00 71.69 183 LYS A O 1
ATOM 1434 N N . ILE A 1 184 ? 13.179 4.794 -27.545 1.00 72.50 184 ILE A N 1
ATOM 1435 C CA . ILE A 1 184 ? 13.941 4.868 -26.296 1.00 72.50 184 ILE A CA 1
ATOM 1436 C C . ILE A 1 184 ? 12.942 4.938 -25.141 1.00 72.50 184 ILE A C 1
ATOM 1438 O O . ILE A 1 184 ? 12.378 5.983 -24.826 1.00 72.50 184 ILE A O 1
ATOM 1442 N N . ILE A 1 185 ? 12.730 3.798 -24.487 1.00 71.31 185 ILE A N 1
ATOM 1443 C CA . ILE A 1 185 ? 11.929 3.733 -23.266 1.00 71.31 185 ILE A CA 1
ATOM 1444 C C . ILE A 1 185 ? 12.785 4.279 -22.122 1.00 71.31 185 ILE A C 1
ATOM 1446 O O . ILE A 1 185 ? 13.633 3.576 -21.571 1.00 71.31 185 ILE A O 1
ATOM 1450 N N . VAL A 1 186 ? 12.571 5.544 -21.767 1.00 71.88 186 VAL A N 1
ATOM 1451 C CA . VAL A 1 186 ? 13.173 6.144 -20.573 1.00 71.88 186 VAL A CA 1
ATOM 1452 C C . VAL A 1 186 ? 12.301 5.796 -19.371 1.00 71.88 186 VAL A C 1
ATOM 1454 O O . VAL A 1 186 ? 11.203 6.323 -19.204 1.00 71.88 186 VAL A O 1
ATOM 1457 N N . GLY A 1 187 ? 12.783 4.870 -18.546 1.00 69.81 187 GLY A N 1
ATOM 1458 C CA . GLY A 1 187 ? 12.162 4.526 -17.272 1.00 69.81 187 GLY A CA 1
ATOM 1459 C C . GLY A 1 187 ? 12.817 5.263 -16.106 1.00 69.81 187 GLY A C 1
ATOM 1460 O O . GLY A 1 187 ? 14.034 5.419 -16.066 1.00 69.81 187 GLY A O 1
ATOM 1461 N N . ASN A 1 188 ? 12.023 5.638 -15.102 1.00 72.94 188 ASN A N 1
ATOM 1462 C CA . ASN A 1 188 ? 12.529 6.121 -13.810 1.00 72.94 188 ASN A CA 1
ATOM 1463 C C . ASN A 1 188 ? 12.829 4.939 -12.879 1.00 72.94 188 ASN A C 1
ATOM 1465 O O . ASN A 1 188 ? 12.250 4.820 -11.800 1.00 72.94 188 ASN A O 1
ATOM 1469 N N . VAL A 1 189 ? 13.674 4.011 -13.324 1.00 76.00 189 VAL A N 1
ATOM 1470 C CA . VAL A 1 189 ? 13.998 2.804 -12.558 1.00 76.00 189 VAL A CA 1
ATOM 1471 C C . VAL A 1 189 ? 15.503 2.621 -12.538 1.00 76.00 189 VAL A C 1
ATOM 1473 O O . VAL A 1 189 ? 16.163 2.719 -13.568 1.00 76.00 189 VAL A O 1
ATOM 1476 N N . ALA A 1 190 ? 16.044 2.329 -11.362 1.00 83.00 190 ALA A N 1
ATOM 1477 C CA . ALA A 1 190 ? 17.446 2.007 -11.181 1.00 83.00 190 ALA A CA 1
ATOM 1478 C C . ALA A 1 190 ? 17.586 0.882 -10.144 1.00 83.00 190 ALA A C 1
ATOM 1480 O O . ALA A 1 190 ? 16.765 0.785 -9.228 1.00 83.00 190 ALA A O 1
ATOM 1481 N N . PRO A 1 191 ? 18.601 0.011 -10.268 1.00 84.31 191 PRO A N 1
ATOM 1482 C CA . PRO A 1 191 ? 18.876 -1.000 -9.259 1.00 84.31 191 PRO A CA 1
ATOM 1483 C C . PRO A 1 191 ? 19.244 -0.336 -7.930 1.00 84.31 191 PRO A C 1
ATOM 1485 O O . PRO A 1 191 ? 20.036 0.609 -7.895 1.00 84.31 191 PRO A O 1
ATOM 1488 N N . ALA A 1 192 ? 18.685 -0.847 -6.835 1.00 86.38 192 ALA A N 1
ATOM 1489 C CA . ALA A 1 192 ? 19.051 -0.410 -5.496 1.00 86.38 192 ALA A CA 1
ATOM 1490 C C . ALA A 1 192 ? 20.531 -0.703 -5.209 1.00 86.38 192 ALA A C 1
ATOM 1492 O O . ALA A 1 192 ? 21.080 -1.729 -5.620 1.00 86.38 192 ALA A O 1
ATOM 1493 N N . ASN A 1 193 ? 21.176 0.199 -4.480 1.00 87.31 193 ASN A N 1
ATOM 1494 C CA . ASN A 1 193 ? 22.494 -0.029 -3.918 1.00 87.31 193 ASN A CA 1
ATOM 1495 C C . ASN A 1 193 ? 22.369 -0.994 -2.733 1.00 87.31 193 ASN A C 1
ATOM 1497 O O . ASN A 1 193 ? 21.725 -0.669 -1.738 1.00 87.31 193 ASN A O 1
ATOM 1501 N N . ALA A 1 194 ? 22.998 -2.168 -2.830 1.00 85.81 194 ALA A N 1
ATOM 1502 C CA . ALA A 1 194 ? 22.939 -3.196 -1.789 1.00 85.81 194 ALA A CA 1
ATOM 1503 C C . ALA A 1 194 ? 23.407 -2.675 -0.416 1.00 85.81 194 ALA A C 1
ATOM 1505 O O . ALA A 1 194 ? 22.822 -3.025 0.604 1.00 85.81 194 ALA A O 1
ATOM 1506 N N . ASN A 1 195 ? 24.370 -1.747 -0.391 1.00 86.94 195 ASN A N 1
ATOM 1507 C CA . ASN A 1 195 ? 24.892 -1.140 0.841 1.00 86.94 195 ASN A CA 1
ATOM 1508 C C . ASN A 1 195 ? 23.922 -0.136 1.490 1.00 86.94 195 ASN A C 1
ATOM 1510 O O . ASN A 1 195 ? 24.207 0.412 2.550 1.00 86.94 195 ASN A O 1
ATOM 1514 N N . LYS A 1 196 ? 22.807 0.178 0.824 1.00 88.50 196 LYS A N 1
ATOM 1515 C CA . LYS A 1 196 ? 21.750 1.066 1.327 1.00 88.50 196 LYS A CA 1
ATOM 1516 C C . LYS A 1 196 ? 20.483 0.308 1.702 1.00 88.50 196 LYS A C 1
ATOM 1518 O O . LYS A 1 196 ? 19.546 0.920 2.201 1.00 88.50 196 LYS A O 1
ATOM 1523 N N . VAL A 1 197 ? 20.447 -1.000 1.458 1.00 90.94 197 VAL A N 1
ATOM 1524 C CA . VAL A 1 197 ? 19.359 -1.854 1.921 1.00 90.94 197 VAL A CA 1
ATOM 1525 C C . VAL A 1 197 ? 19.482 -2.006 3.431 1.00 90.94 197 VAL A C 1
ATOM 1527 O O . VAL A 1 197 ? 20.521 -2.430 3.939 1.00 90.94 197 VAL A O 1
ATOM 1530 N N . PHE A 1 198 ? 18.406 -1.678 4.136 1.00 92.94 198 PHE A N 1
ATOM 1531 C CA . PHE A 1 198 ? 18.289 -1.835 5.572 1.00 92.94 198 PHE A CA 1
ATOM 1532 C C . PHE A 1 198 ? 17.015 -2.589 5.949 1.00 92.94 198 PHE A C 1
ATOM 1534 O O . PHE A 1 198 ? 15.913 -2.234 5.523 1.00 92.94 198 PHE A O 1
ATOM 1541 N N . TYR A 1 199 ? 17.156 -3.587 6.820 1.00 94.31 199 TYR A N 1
ATOM 1542 C CA . TYR A 1 199 ? 16.022 -4.203 7.501 1.00 94.31 199 TYR A CA 1
ATOM 1543 C C . TYR A 1 199 ? 16.364 -4.465 8.977 1.00 94.31 199 TYR A C 1
ATOM 1545 O O . TYR A 1 199 ? 17.405 -5.069 9.248 1.00 94.31 199 TYR A O 1
ATOM 1553 N N . PRO A 1 200 ? 15.530 -4.010 9.932 1.00 93.56 200 PRO A N 1
ATOM 1554 C CA . PRO A 1 200 ? 15.840 -4.116 11.354 1.00 93.56 200 PRO A CA 1
ATOM 1555 C C . PRO A 1 200 ? 15.691 -5.552 11.872 1.00 93.56 200 PRO A C 1
ATOM 1557 O O . PRO A 1 200 ? 14.770 -6.270 11.476 1.00 93.56 200 PRO A O 1
ATOM 1560 N N . ASP A 1 201 ? 16.535 -5.946 12.829 1.00 92.75 201 ASP A N 1
ATOM 1561 C CA . ASP A 1 201 ? 16.365 -7.205 13.569 1.00 92.75 201 ASP A CA 1
ATOM 1562 C C . ASP A 1 201 ? 15.307 -7.085 14.674 1.00 92.75 201 ASP A C 1
ATOM 1564 O O . ASP A 1 201 ? 15.602 -6.951 15.863 1.00 92.75 201 ASP A O 1
ATOM 1568 N N . ILE A 1 202 ? 14.039 -7.129 14.265 1.00 91.19 202 ILE A N 1
ATOM 1569 C CA . ILE A 1 202 ? 12.897 -6.963 15.173 1.00 91.19 202 ILE A CA 1
ATOM 1570 C C . ILE A 1 202 ? 12.871 -8.052 16.256 1.00 91.19 202 ILE A C 1
ATOM 1572 O O . ILE A 1 202 ? 12.528 -7.763 17.398 1.00 91.19 202 ILE A O 1
ATOM 1576 N N . ASN A 1 203 ? 13.277 -9.285 15.933 1.00 89.69 203 ASN A N 1
ATOM 1577 C CA . ASN A 1 203 ? 13.250 -10.391 16.894 1.00 89.69 203 ASN A CA 1
ATOM 1578 C C . ASN A 1 203 ? 14.242 -10.157 18.040 1.00 89.69 203 ASN A C 1
ATOM 1580 O O . ASN A 1 203 ? 13.938 -10.456 19.194 1.00 89.69 203 ASN A O 1
ATOM 1584 N N . THR A 1 204 ? 15.429 -9.635 17.729 1.00 92.06 204 THR A N 1
ATOM 1585 C CA . THR A 1 204 ? 16.422 -9.291 18.751 1.00 92.06 204 THR A CA 1
ATOM 1586 C C . THR A 1 204 ? 15.952 -8.113 19.598 1.00 92.06 204 THR A C 1
ATOM 1588 O O . THR A 1 204 ? 16.046 -8.192 20.821 1.00 92.06 204 THR A O 1
ATOM 1591 N N . LEU A 1 205 ? 15.353 -7.084 18.985 1.00 92.31 205 LEU A N 1
ATOM 1592 C CA . LEU A 1 205 ? 14.777 -5.945 19.712 1.00 92.31 205 LEU A CA 1
ATOM 1593 C C . LEU A 1 205 ? 13.670 -6.377 20.688 1.00 92.31 205 LEU A C 1
ATOM 1595 O O . LEU A 1 205 ? 13.673 -5.959 21.844 1.00 92.31 205 LEU A O 1
ATOM 1599 N N . GLU A 1 206 ? 12.757 -7.249 20.249 1.00 90.75 206 GLU A N 1
ATOM 1600 C CA . GLU A 1 206 ? 11.685 -7.803 21.089 1.00 90.75 206 GLU A CA 1
ATOM 1601 C C . GLU A 1 206 ? 12.251 -8.621 22.259 1.00 90.75 206 GLU A C 1
ATOM 1603 O O . GLU A 1 206 ? 11.844 -8.423 23.402 1.00 90.75 206 GLU A O 1
ATOM 1608 N N . ARG A 1 207 ? 13.231 -9.501 22.006 1.00 93.06 207 ARG A N 1
ATOM 1609 C CA . ARG A 1 207 ? 13.862 -10.335 23.049 1.00 93.06 207 ARG A CA 1
ATOM 1610 C C . ARG A 1 207 ? 14.643 -9.526 24.078 1.00 93.06 207 ARG A C 1
ATOM 1612 O O . ARG A 1 207 ? 14.691 -9.916 25.239 1.00 93.06 207 ARG A O 1
ATOM 1619 N N . GLN A 1 208 ? 15.279 -8.441 23.648 1.00 93.88 208 GLN A N 1
ATOM 1620 C CA . GLN A 1 208 ? 16.034 -7.548 24.525 1.00 93.88 208 GLN A CA 1
ATOM 1621 C C . GLN A 1 208 ? 15.138 -6.537 25.250 1.00 93.88 208 GLN A C 1
ATOM 1623 O O . GLN A 1 208 ? 15.610 -5.859 26.158 1.00 93.88 208 GLN A O 1
ATOM 1628 N N . GLY A 1 209 ? 13.863 -6.423 24.862 1.00 91.75 209 GLY A N 1
ATOM 1629 C CA . GLY A 1 209 ? 12.962 -5.408 25.398 1.00 91.75 209 GLY A CA 1
ATOM 1630 C C . GLY A 1 209 ? 13.382 -3.979 25.036 1.00 91.75 209 GLY A C 1
ATOM 1631 O O . GLY A 1 209 ? 13.077 -3.054 25.787 1.00 91.75 209 GLY A O 1
ATOM 1632 N N . ASP A 1 210 ? 14.083 -3.777 23.911 1.00 92.25 210 ASP A N 1
ATOM 1633 C CA . ASP A 1 210 ? 14.511 -2.446 23.463 1.00 92.25 210 ASP A CA 1
ATOM 1634 C C . ASP A 1 210 ? 13.321 -1.660 22.894 1.00 92.25 210 ASP A C 1
ATOM 1636 O O . ASP A 1 210 ? 13.049 -1.623 21.689 1.00 92.25 210 ASP A O 1
ATOM 1640 N N . THR A 1 211 ? 12.594 -1.002 23.793 1.00 92.50 211 THR A N 1
ATOM 1641 C CA . THR A 1 211 ? 11.437 -0.168 23.459 1.00 92.50 211 THR A CA 1
ATOM 1642 C C . THR A 1 211 ? 11.807 1.001 22.550 1.00 92.50 211 THR A C 1
ATOM 1644 O O . THR A 1 211 ? 11.011 1.372 21.687 1.00 92.50 211 THR A O 1
ATOM 1647 N N . THR A 1 212 ? 13.016 1.556 22.679 1.00 91.62 212 THR A N 1
ATOM 1648 C CA . THR A 1 212 ? 13.477 2.679 21.849 1.00 91.62 212 THR A CA 1
ATOM 1649 C C . THR A 1 212 ? 13.709 2.217 20.415 1.00 91.62 212 THR A C 1
ATOM 1651 O O . THR A 1 212 ? 13.243 2.859 19.468 1.00 91.62 212 THR A O 1
ATOM 1654 N N . GLY A 1 213 ? 14.362 1.067 20.240 1.00 91.88 213 GLY A N 1
ATOM 1655 C CA . GLY A 1 213 ? 14.530 0.437 18.938 1.00 91.88 213 GLY A CA 1
ATOM 1656 C C . GLY A 1 213 ? 13.192 0.087 18.286 1.00 91.88 213 GLY A C 1
ATOM 1657 O O . GLY A 1 213 ? 12.972 0.420 17.120 1.00 91.88 213 GLY A O 1
ATOM 1658 N N . LEU A 1 214 ? 12.251 -0.486 19.042 1.00 92.44 214 LEU A N 1
ATOM 1659 C CA . LEU A 1 214 ? 10.904 -0.805 18.549 1.00 92.44 214 LEU A CA 1
ATOM 1660 C C . LEU A 1 214 ? 10.106 0.444 18.140 1.00 92.44 214 LEU A C 1
ATOM 1662 O O . LEU A 1 214 ? 9.459 0.441 17.090 1.00 92.44 214 LEU A O 1
ATOM 1666 N N . LEU A 1 215 ? 10.184 1.533 18.911 1.00 91.94 215 LEU A N 1
ATOM 1667 C CA . LEU A 1 215 ? 9.569 2.817 18.551 1.00 91.94 215 LEU A CA 1
ATOM 1668 C C . LEU A 1 215 ? 10.155 3.380 17.254 1.00 91.94 215 LEU A C 1
ATOM 1670 O O . LEU A 1 215 ? 9.416 3.913 16.424 1.00 91.94 215 LEU A O 1
ATOM 1674 N N . ARG A 1 216 ? 11.460 3.208 17.033 1.00 92.31 216 ARG A N 1
ATOM 1675 C CA . ARG A 1 216 ? 12.117 3.618 15.790 1.00 92.31 216 ARG A CA 1
ATOM 1676 C C . ARG A 1 216 ? 11.694 2.760 14.596 1.00 92.31 216 ARG A C 1
ATOM 1678 O O . ARG A 1 216 ? 11.478 3.286 13.510 1.00 92.31 216 ARG A O 1
ATOM 1685 N N . VAL A 1 217 ? 11.516 1.451 14.774 1.00 92.62 217 VAL A N 1
ATOM 1686 C CA . VAL A 1 217 ? 10.931 0.592 13.726 1.00 92.62 217 VAL A CA 1
ATOM 1687 C C . VAL A 1 217 ? 9.498 1.032 13.414 1.00 92.62 217 VAL A C 1
ATOM 1689 O O . VAL A 1 217 ? 9.101 1.089 12.248 1.00 92.62 217 VAL A O 1
ATOM 1692 N N . LYS A 1 218 ? 8.720 1.399 14.438 1.00 91.94 218 LYS A N 1
ATOM 1693 C CA . LYS A 1 218 ? 7.363 1.922 14.257 1.00 91.94 218 LYS A CA 1
ATOM 1694 C C . LYS A 1 218 ? 7.359 3.239 13.477 1.00 91.94 218 LYS A C 1
ATOM 1696 O O . LYS A 1 218 ? 6.553 3.364 12.560 1.00 91.94 218 LYS A O 1
ATOM 1701 N N . SER A 1 219 ? 8.266 4.178 13.763 1.00 91.94 219 SER A N 1
ATOM 1702 C CA . SER A 1 219 ? 8.354 5.440 13.009 1.00 91.94 219 SER A CA 1
ATOM 1703 C C . SER A 1 219 ? 8.690 5.222 11.532 1.00 91.94 219 SER A C 1
ATOM 1705 O O . SER A 1 219 ? 8.048 5.809 10.667 1.00 91.94 219 SER A O 1
ATOM 1707 N N . MET A 1 220 ? 9.590 4.287 11.216 1.00 91.75 220 MET A N 1
ATOM 1708 C CA . MET A 1 220 ? 9.883 3.914 9.825 1.00 91.75 220 MET A CA 1
ATOM 1709 C C . MET A 1 220 ? 8.651 3.378 9.081 1.00 91.75 220 MET A C 1
ATOM 1711 O O . MET A 1 220 ? 8.433 3.689 7.907 1.00 91.75 220 MET A O 1
ATOM 1715 N N . ARG A 1 221 ? 7.828 2.573 9.764 1.00 93.25 221 ARG A N 1
ATOM 1716 C CA . ARG A 1 221 ? 6.581 2.028 9.205 1.00 93.25 221 ARG A CA 1
ATOM 1717 C C . ARG A 1 221 ? 5.515 3.101 9.007 1.00 93.25 221 ARG A C 1
ATOM 1719 O O . ARG A 1 221 ? 4.784 3.030 8.023 1.00 93.25 221 ARG A O 1
ATOM 1726 N N . ILE A 1 222 ? 5.454 4.094 9.896 1.00 93.75 222 ILE A N 1
ATOM 1727 C CA . ILE A 1 222 ? 4.582 5.268 9.754 1.00 93.75 222 ILE A CA 1
ATOM 1728 C C . ILE A 1 222 ? 4.909 6.004 8.445 1.00 93.75 222 ILE A C 1
ATOM 1730 O O . ILE A 1 222 ? 4.013 6.244 7.635 1.00 93.75 222 ILE A O 1
ATOM 1734 N N . ASP A 1 223 ? 6.189 6.274 8.178 1.00 91.81 223 ASP A N 1
ATOM 1735 C CA . ASP A 1 223 ? 6.607 6.971 6.955 1.00 91.81 223 ASP A CA 1
ATOM 1736 C C . ASP A 1 223 ? 6.249 6.184 5.682 1.00 91.81 223 ASP A C 1
ATOM 1738 O O . ASP A 1 223 ? 5.762 6.757 4.703 1.00 91.81 223 ASP A O 1
ATOM 1742 N N . SER A 1 224 ? 6.463 4.862 5.687 1.00 92.50 224 SER A N 1
ATOM 1743 C CA . SER A 1 224 ? 6.038 3.975 4.591 1.00 92.50 224 SER A CA 1
ATOM 1744 C C . SER A 1 224 ? 4.522 4.034 4.377 1.00 92.50 224 SER A C 1
ATOM 1746 O O . SER A 1 224 ? 4.057 4.194 3.243 1.00 92.50 224 SER A O 1
ATOM 1748 N N . ALA A 1 225 ? 3.746 3.983 5.461 1.00 95.25 225 ALA A N 1
ATOM 1749 C CA . ALA A 1 225 ? 2.293 4.014 5.404 1.00 95.25 225 ALA A CA 1
ATOM 1750 C C . ALA A 1 225 ? 1.759 5.324 4.805 1.00 95.25 225 ALA A C 1
ATOM 1752 O O . ALA A 1 225 ? 0.907 5.291 3.911 1.00 95.25 225 ALA A O 1
ATOM 1753 N N . PHE A 1 226 ? 2.306 6.472 5.214 1.00 94.38 226 PHE A N 1
ATOM 1754 C CA . PHE A 1 226 ? 1.937 7.769 4.644 1.00 94.38 226 PHE A CA 1
ATOM 1755 C C . PHE A 1 226 ? 2.291 7.878 3.161 1.00 94.38 226 PHE A C 1
ATOM 1757 O O . PHE A 1 226 ? 1.464 8.337 2.373 1.00 94.38 226 PHE A O 1
ATOM 1764 N N . ARG A 1 227 ? 3.470 7.396 2.741 1.00 91.44 227 ARG A N 1
ATOM 1765 C CA . ARG A 1 227 ? 3.824 7.339 1.311 1.00 91.44 227 ARG A CA 1
ATOM 1766 C C . ARG A 1 227 ? 2.847 6.472 0.524 1.00 91.44 227 ARG A C 1
ATOM 1768 O O . ARG A 1 227 ? 2.461 6.842 -0.587 1.00 91.44 227 ARG A O 1
ATOM 1775 N N . ALA A 1 228 ? 2.444 5.333 1.088 1.00 92.88 228 ALA A N 1
ATOM 1776 C CA . ALA A 1 228 ? 1.516 4.422 0.437 1.00 92.88 228 ALA A CA 1
ATOM 1777 C C . ALA A 1 228 ? 0.136 5.060 0.232 1.00 92.88 228 ALA A C 1
ATOM 1779 O O . ALA A 1 228 ? -0.408 4.993 -0.870 1.00 92.88 228 ALA A O 1
ATOM 1780 N N . ILE A 1 229 ? -0.400 5.735 1.251 1.00 93.00 229 ILE A N 1
ATOM 1781 C CA . ILE A 1 229 ? -1.686 6.436 1.162 1.00 93.00 229 ILE A CA 1
ATOM 1782 C C . ILE A 1 229 ? -1.613 7.656 0.247 1.00 93.00 229 ILE A C 1
ATOM 1784 O O . ILE A 1 229 ? -2.483 7.809 -0.608 1.00 93.00 229 ILE A O 1
ATOM 1788 N N . ALA A 1 230 ? -0.564 8.473 0.338 1.00 90.12 230 ALA A N 1
ATOM 1789 C CA . ALA A 1 230 ? -0.389 9.627 -0.543 1.00 90.12 230 ALA A CA 1
ATOM 1790 C C . ALA A 1 230 ? -0.368 9.208 -2.025 1.00 90.12 230 ALA A C 1
ATOM 1792 O O . ALA A 1 230 ? -0.916 9.891 -2.890 1.00 90.12 230 ALA A O 1
ATOM 1793 N N . ALA A 1 231 ? 0.187 8.030 -2.337 1.00 87.44 231 ALA A N 1
ATOM 1794 C CA . ALA A 1 231 ? 0.153 7.481 -3.690 1.00 87.44 231 ALA A CA 1
ATOM 1795 C C . ALA A 1 231 ? -1.272 7.165 -4.170 1.00 87.44 231 ALA A C 1
ATOM 1797 O O . ALA A 1 231 ? -1.544 7.235 -5.368 1.00 87.44 231 ALA A O 1
ATOM 1798 N N . THR A 1 232 ? -2.207 6.847 -3.279 1.00 87.12 232 THR A N 1
ATOM 1799 C CA . THR A 1 232 ? -3.600 6.583 -3.674 1.00 87.12 232 THR A CA 1
ATOM 1800 C C . THR A 1 232 ? -4.349 7.837 -4.131 1.00 87.12 232 THR A C 1
ATOM 1802 O O . THR A 1 232 ? -5.322 7.720 -4.875 1.00 87.12 232 THR A O 1
ATOM 1805 N N . GLU A 1 233 ? -3.872 9.023 -3.742 1.00 82.06 233 GLU A N 1
ATOM 1806 C CA . GLU A 1 233 ? -4.506 10.322 -4.009 1.00 82.06 233 GLU A CA 1
ATOM 1807 C C . GLU A 1 233 ? -3.923 11.032 -5.253 1.00 82.06 233 GLU A C 1
ATOM 1809 O O . GLU A 1 233 ? -4.370 12.108 -5.637 1.00 82.06 233 GLU A O 1
ATOM 1814 N N . SER A 1 234 ? -2.946 10.411 -5.926 1.00 74.44 234 SER A N 1
ATOM 1815 C CA . SER A 1 234 ? -2.269 10.946 -7.117 1.00 74.44 234 SER A CA 1
ATOM 1816 C C . SER A 1 234 ? -3.194 11.031 -8.357 1.00 74.44 234 SER A C 1
ATOM 1818 O O . SER A 1 234 ? -4.043 10.153 -8.525 1.00 74.44 234 SER A O 1
ATOM 1820 N N . PRO A 1 235 ? -3.017 12.025 -9.262 1.00 51.16 235 PRO A N 1
ATOM 1821 C CA . PRO A 1 235 ? -3.941 12.353 -10.366 1.00 51.16 235 PRO A CA 1
ATOM 1822 C C . PRO A 1 235 ? -4.106 11.319 -11.495 1.00 51.16 235 PRO A C 1
ATOM 1824 O O . PRO A 1 235 ? -4.978 11.510 -12.339 1.00 51.16 235 PRO A O 1
ATOM 1827 N N . ASP A 1 236 ? -3.383 10.192 -11.481 1.00 61.41 236 ASP A N 1
ATOM 1828 C CA . ASP A 1 236 ? -3.709 9.005 -12.295 1.00 61.41 236 ASP A CA 1
ATOM 1829 C C . ASP A 1 236 ? -4.249 7.856 -11.419 1.00 61.41 236 ASP A C 1
ATOM 1831 O O . ASP A 1 236 ? -3.635 6.789 -11.272 1.00 61.41 236 ASP A O 1
ATOM 1835 N N . PRO A 1 237 ? -5.412 8.049 -10.773 1.00 56.53 237 PRO A N 1
ATOM 1836 C CA . PRO A 1 237 ? -6.005 7.013 -9.957 1.00 56.53 237 PRO A CA 1
ATOM 1837 C C . PRO A 1 237 ? -6.628 5.919 -10.830 1.00 56.53 237 PRO A C 1
ATOM 1839 O O . PRO A 1 237 ? -6.884 4.832 -10.324 1.00 56.53 237 PRO A O 1
ATOM 1842 N N . GLN A 1 238 ? -6.894 6.159 -12.121 1.00 57.28 238 GLN A N 1
ATOM 1843 C CA . GLN A 1 238 ? -7.579 5.187 -12.975 1.00 57.28 238 GLN A CA 1
ATOM 1844 C C . GLN A 1 238 ? -6.685 4.000 -13.341 1.00 57.28 238 GLN A C 1
ATOM 1846 O O . GLN A 1 238 ? -7.147 2.863 -13.236 1.00 57.28 238 GLN A O 1
ATOM 1851 N N . ALA A 1 239 ? -5.413 4.222 -13.693 1.00 62.66 239 ALA A N 1
ATOM 1852 C CA . ALA A 1 239 ? -4.487 3.122 -13.971 1.00 62.66 239 ALA A CA 1
ATOM 1853 C C . ALA A 1 239 ? -4.285 2.219 -12.739 1.00 62.66 239 ALA A C 1
ATOM 1855 O O . ALA A 1 239 ? -4.269 0.994 -12.852 1.00 62.66 239 ALA A O 1
ATOM 1856 N N . ARG A 1 240 ? -4.221 2.819 -11.543 1.00 67.94 240 ARG A N 1
ATOM 1857 C CA . ARG A 1 240 ? -4.067 2.101 -10.265 1.00 67.94 240 ARG A CA 1
ATOM 1858 C C . ARG A 1 240 ? -5.350 1.401 -9.823 1.00 67.94 240 ARG A C 1
ATOM 1860 O O . ARG A 1 240 ? -5.302 0.260 -9.378 1.00 67.94 240 ARG A O 1
ATOM 1867 N N . ARG A 1 241 ? -6.513 2.033 -10.011 1.00 64.62 241 ARG A N 1
ATOM 1868 C CA . ARG A 1 241 ? -7.827 1.435 -9.711 1.00 64.62 241 ARG A CA 1
ATOM 1869 C C . ARG A 1 241 ? -8.121 0.198 -10.559 1.00 64.62 241 ARG A C 1
ATOM 1871 O O . ARG A 1 241 ? -8.877 -0.641 -10.104 1.00 64.62 241 ARG A O 1
ATOM 1878 N N . LYS A 1 242 ? -7.513 0.046 -11.741 1.00 77.31 242 LYS A N 1
ATOM 1879 C CA . LYS A 1 242 ? -7.623 -1.189 -12.541 1.00 77.31 242 LYS A CA 1
ATOM 1880 C C . LYS A 1 242 ? -6.852 -2.377 -11.948 1.00 77.31 242 LYS A C 1
ATOM 1882 O O . LYS A 1 242 ? -7.134 -3.510 -12.312 1.00 77.31 242 LYS A O 1
ATOM 1887 N N . ARG A 1 243 ? -5.883 -2.139 -11.053 1.00 84.50 243 ARG A N 1
ATOM 1888 C CA . ARG A 1 243 ? -5.072 -3.193 -10.408 1.00 84.50 243 ARG A CA 1
ATOM 1889 C C . ARG A 1 243 ? -5.721 -3.763 -9.143 1.00 84.50 243 ARG A C 1
ATOM 1891 O O . ARG A 1 243 ? -5.304 -4.819 -8.673 1.00 84.50 243 ARG A O 1
ATOM 1898 N N . VAL A 1 244 ? -6.728 -3.074 -8.604 1.00 91.06 244 VAL A N 1
ATOM 1899 C CA . VAL A 1 244 ? -7.437 -3.450 -7.378 1.00 91.06 244 VAL A CA 1
ATOM 1900 C C . VAL A 1 244 ? -8.924 -3.566 -7.680 1.00 91.06 244 VAL A C 1
ATOM 1902 O O . VAL A 1 244 ? -9.579 -2.578 -8.006 1.00 91.06 244 VAL A O 1
ATOM 1905 N N . THR A 1 245 ? -9.464 -4.769 -7.530 1.00 93.50 245 THR A N 1
ATOM 1906 C CA . THR A 1 245 ? -10.893 -5.032 -7.711 1.00 93.50 245 THR A CA 1
ATOM 1907 C C . THR A 1 245 ? -11.571 -4.933 -6.357 1.00 93.50 245 THR A C 1
ATOM 1909 O O . THR A 1 245 ? -11.159 -5.607 -5.417 1.00 93.50 245 THR A O 1
ATOM 1912 N N . ILE A 1 246 ? -12.578 -4.068 -6.247 1.00 91.38 246 ILE A N 1
ATOM 1913 C CA . ILE A 1 246 ? -13.417 -3.948 -5.053 1.00 91.38 246 ILE A CA 1
ATOM 1914 C C . ILE A 1 246 ? -14.855 -4.076 -5.522 1.00 91.38 246 ILE A C 1
ATOM 1916 O O . ILE A 1 246 ? -15.369 -3.185 -6.203 1.00 91.38 246 ILE A O 1
ATOM 1920 N N . GLU A 1 247 ? -15.470 -5.190 -5.168 1.00 91.69 247 GLU A N 1
ATOM 1921 C CA . GLU A 1 247 ? -16.845 -5.516 -5.504 1.00 91.69 247 GLU A CA 1
ATOM 1922 C C . GLU A 1 247 ? -17.724 -5.281 -4.285 1.00 91.69 247 GLU A C 1
ATOM 1924 O O . GLU A 1 247 ? -17.359 -5.587 -3.148 1.00 91.69 247 GLU A O 1
ATOM 1929 N N . MET A 1 248 ? -18.894 -4.717 -4.543 1.00 82.81 248 MET A N 1
ATOM 1930 C CA . MET A 1 248 ? -19.949 -4.577 -3.558 1.00 82.81 248 MET A CA 1
ATOM 1931 C C . MET A 1 248 ? -21.083 -5.478 -3.980 1.00 82.81 248 MET A C 1
ATOM 1933 O O . MET A 1 248 ? -21.520 -5.416 -5.127 1.00 82.81 248 MET A O 1
ATOM 1937 N N . ALA A 1 249 ? -21.527 -6.324 -3.059 1.00 76.25 249 ALA A N 1
ATOM 1938 C CA . ALA A 1 249 ? -22.812 -6.963 -3.236 1.00 76.25 249 ALA A CA 1
ATOM 1939 C C . ALA A 1 249 ? -23.864 -5.911 -2.887 1.00 76.25 249 ALA A C 1
ATOM 1941 O O . ALA A 1 249 ? -23.959 -5.501 -1.728 1.00 76.25 249 ALA A O 1
ATOM 1942 N N . ASP A 1 250 ? -24.597 -5.442 -3.895 1.00 60.91 250 ASP A N 1
ATOM 1943 C CA . ASP A 1 250 ? -25.771 -4.616 -3.649 1.00 60.91 250 ASP A CA 1
ATOM 1944 C C . ASP A 1 250 ? -26.784 -5.441 -2.847 1.00 60.91 250 ASP A C 1
ATOM 1946 O O . ASP A 1 250 ? -26.980 -6.638 -3.093 1.00 60.91 250 ASP A O 1
ATOM 1950 N N . SER A 1 251 ? -27.391 -4.806 -1.844 1.00 56.38 251 SER A N 1
ATOM 1951 C CA . SER A 1 251 ? -28.494 -5.388 -1.085 1.00 56.38 251 SER A CA 1
ATOM 1952 C C . SER A 1 251 ? -29.555 -5.863 -2.074 1.00 56.38 251 SER A C 1
ATOM 1954 O O . SER A 1 251 ? -29.996 -5.071 -2.904 1.00 56.38 251 SER A O 1
ATOM 1956 N N . GLN A 1 252 ? -29.927 -7.148 -2.019 1.00 52.38 252 GLN A N 1
ATOM 1957 C CA . GLN A 1 252 ? -30.938 -7.705 -2.919 1.00 52.38 252 GLN A CA 1
ATOM 1958 C C . GLN A 1 252 ? -32.183 -6.807 -2.934 1.00 52.38 252 GLN A C 1
ATOM 1960 O O . GLN A 1 252 ? -32.752 -6.499 -1.883 1.00 52.38 252 GLN A O 1
ATOM 1965 N N . ASP A 1 253 ? -32.551 -6.384 -4.143 1.00 41.34 253 ASP A N 1
ATOM 1966 C CA . ASP A 1 253 ? -33.663 -5.485 -4.438 1.00 41.34 253 ASP A CA 1
ATOM 1967 C C . ASP A 1 253 ? -34.941 -5.961 -3.723 1.00 41.34 253 ASP A C 1
ATOM 1969 O O . ASP A 1 253 ? -35.425 -7.068 -3.962 1.00 41.34 253 ASP A O 1
ATOM 1973 N N . GLY A 1 254 ? -35.472 -5.139 -2.813 1.00 48.91 254 GLY A N 1
ATOM 1974 C CA . GLY A 1 254 ? -36.776 -5.358 -2.172 1.00 48.91 254 GLY A CA 1
ATOM 1975 C C . GLY A 1 254 ? -36.786 -5.550 -0.650 1.00 48.91 254 GLY A C 1
ATOM 1976 O O . GLY A 1 254 ? -37.861 -5.476 -0.059 1.00 48.91 254 GLY A O 1
ATOM 1977 N N . GLN A 1 255 ? -35.640 -5.727 0.019 1.00 46.75 255 GLN A N 1
ATOM 1978 C CA . GLN A 1 255 ? -35.570 -5.663 1.488 1.00 46.75 255 GLN A CA 1
ATOM 1979 C C . GLN A 1 255 ? -35.072 -4.284 1.929 1.00 46.75 255 GLN A C 1
ATOM 1981 O O . GLN A 1 255 ? -34.001 -3.845 1.514 1.00 46.75 255 GLN A O 1
ATOM 1986 N N . THR A 1 256 ? -35.873 -3.599 2.754 1.00 48.12 256 THR A N 1
ATOM 1987 C CA . THR A 1 256 ? -35.561 -2.330 3.439 1.00 48.12 256 THR A CA 1
ATOM 1988 C C . THR A 1 256 ? -34.068 -2.188 3.703 1.00 48.12 256 THR A C 1
ATOM 1990 O O . THR A 1 256 ? -33.548 -2.970 4.493 1.00 48.12 256 THR A O 1
ATOM 1993 N N . ALA A 1 257 ? -33.429 -1.228 3.012 1.00 47.56 257 ALA A N 1
ATOM 1994 C CA . ALA A 1 257 ? -32.026 -0.807 3.110 1.00 47.56 257 ALA A CA 1
ATOM 1995 C C . ALA A 1 257 ? -31.226 -1.596 4.157 1.00 47.56 257 ALA A C 1
ATOM 1997 O O . ALA A 1 257 ? -31.051 -1.141 5.288 1.00 47.56 257 ALA A O 1
ATOM 1998 N N . SER A 1 258 ? -30.821 -2.819 3.800 1.00 51.34 258 SER A N 1
ATOM 1999 C CA . SER A 1 258 ? -30.189 -3.699 4.775 1.00 51.34 258 SER A CA 1
ATOM 2000 C C . SER A 1 258 ? -28.865 -3.060 5.209 1.00 51.34 258 SER A C 1
ATOM 2002 O O . SER A 1 258 ? -28.054 -2.723 4.343 1.00 51.34 258 SER A O 1
ATOM 2004 N N . PRO A 1 259 ? -28.627 -2.861 6.518 1.00 64.38 259 PRO A N 1
ATOM 2005 C CA . PRO A 1 259 ? -27.424 -2.206 7.031 1.00 64.38 259 PRO A CA 1
ATOM 2006 C C . PRO A 1 259 ? -26.152 -3.048 6.831 1.00 64.38 259 PRO A C 1
ATOM 2008 O O . PRO A 1 259 ? -25.063 -2.601 7.182 1.00 64.38 259 PRO A O 1
ATOM 2011 N N . LEU A 1 260 ? -26.271 -4.259 6.268 1.00 62.31 260 LEU A N 1
ATOM 2012 C CA . LEU A 1 260 ? -25.146 -5.127 5.943 1.00 62.31 260 LEU A CA 1
ATOM 2013 C C . LEU A 1 260 ? -24.506 -4.766 4.598 1.00 62.31 260 LEU A C 1
ATOM 2015 O O . LEU A 1 260 ? -24.977 -5.169 3.538 1.00 62.31 260 LEU A O 1
ATOM 2019 N N . SER A 1 261 ? -23.376 -4.062 4.654 1.00 75.19 261 SER A N 1
ATOM 2020 C CA . SER A 1 261 ? -22.505 -3.846 3.498 1.00 75.19 261 SER A CA 1
ATOM 2021 C C . SER A 1 261 ? -21.493 -4.987 3.402 1.00 75.19 261 SER A C 1
ATOM 2023 O O . SER A 1 261 ? -20.659 -5.144 4.296 1.00 75.19 261 SER A O 1
ATOM 2025 N N . ASN A 1 262 ? -21.571 -5.786 2.333 1.00 89.62 262 ASN A N 1
ATOM 2026 C CA . ASN A 1 262 ? -20.558 -6.786 1.993 1.00 89.62 262 ASN A CA 1
ATOM 2027 C C . ASN A 1 262 ? -19.572 -6.185 0.982 1.00 89.62 262 ASN A C 1
ATOM 2029 O O . ASN A 1 262 ? -19.959 -5.733 -0.099 1.00 89.62 262 ASN A O 1
ATOM 2033 N N . LEU A 1 263 ? -18.291 -6.200 1.335 1.00 93.25 263 LEU A N 1
ATOM 2034 C CA . LEU A 1 263 ? -17.193 -5.628 0.566 1.00 93.25 263 LEU A CA 1
ATOM 2035 C C . LEU A 1 263 ? -16.199 -6.736 0.237 1.00 93.25 263 LEU A C 1
ATOM 2037 O O . LEU A 1 263 ? -15.489 -7.205 1.120 1.00 93.25 263 LEU A O 1
ATOM 2041 N N . ASN A 1 264 ? -16.106 -7.126 -1.028 1.00 96.25 264 ASN A N 1
ATOM 2042 C CA . ASN A 1 264 ? -15.084 -8.060 -1.490 1.00 96.25 264 ASN A CA 1
ATOM 2043 C C . ASN A 1 264 ? -13.949 -7.270 -2.130 1.00 96.25 264 ASN A C 1
ATOM 2045 O O . ASN A 1 264 ? -14.190 -6.323 -2.880 1.00 96.25 264 ASN A O 1
ATOM 2049 N N . TYR A 1 265 ? -12.705 -7.656 -1.871 1.00 96.81 265 TYR A N 1
ATOM 2050 C CA . TYR A 1 265 ? -11.558 -7.039 -2.517 1.00 96.81 265 TYR A CA 1
ATOM 2051 C C . TYR A 1 265 ? -10.523 -8.067 -2.954 1.00 96.81 265 TYR A C 1
ATOM 2053 O O . TYR A 1 265 ? -10.312 -9.105 -2.326 1.00 96.81 265 TYR A O 1
ATOM 2061 N N . SER A 1 266 ? -9.845 -7.766 -4.055 1.00 97.38 266 SER A N 1
ATOM 2062 C CA . SER A 1 266 ? -8.701 -8.542 -4.507 1.00 97.38 266 SER A CA 1
ATOM 2063 C C . SER A 1 266 ? -7.713 -7.686 -5.283 1.00 97.38 266 SER A C 1
ATOM 2065 O O . SER A 1 266 ? -8.079 -6.710 -5.944 1.00 97.38 266 SER A O 1
ATOM 2067 N N . TYR A 1 267 ? -6.440 -8.047 -5.191 1.00 96.88 267 TYR A N 1
ATOM 2068 C CA . TYR A 1 267 ? -5.381 -7.424 -5.970 1.00 96.88 267 TYR A CA 1
ATOM 2069 C C . TYR A 1 267 ? -4.206 -8.376 -6.149 1.00 96.88 267 TYR A C 1
ATOM 2071 O O . TYR A 1 267 ? -3.979 -9.283 -5.346 1.00 96.88 267 TYR A O 1
ATOM 2079 N N . ASN A 1 268 ? -3.437 -8.125 -7.204 1.00 95.69 268 ASN A N 1
ATOM 2080 C CA . ASN A 1 268 ? -2.207 -8.845 -7.490 1.00 95.69 268 ASN A CA 1
ATOM 2081 C C . ASN A 1 268 ? -1.026 -7.876 -7.430 1.00 95.69 268 ASN A C 1
ATOM 2083 O O . ASN A 1 268 ? -1.122 -6.741 -7.902 1.00 95.69 268 ASN A O 1
ATOM 2087 N N . VAL A 1 269 ? 0.084 -8.343 -6.869 1.00 93.81 269 VAL A N 1
ATOM 2088 C CA . VAL A 1 269 ? 1.359 -7.624 -6.837 1.00 93.81 269 VAL A CA 1
ATOM 2089 C C . VAL A 1 269 ? 2.413 -8.534 -7.437 1.00 93.81 269 VAL A C 1
ATOM 2091 O O . VAL A 1 269 ? 2.713 -9.596 -6.897 1.00 93.81 269 VAL A O 1
ATOM 2094 N N . THR A 1 270 ? 2.939 -8.150 -8.588 1.00 91.44 270 THR A N 1
ATOM 2095 C CA . THR A 1 270 ? 3.967 -8.917 -9.288 1.00 91.44 270 THR A CA 1
ATOM 2096 C C . THR A 1 270 ? 5.355 -8.638 -8.707 1.00 91.44 270 THR A C 1
ATOM 2098 O O . THR A 1 270 ? 5.582 -7.631 -8.038 1.00 91.44 270 THR A O 1
ATOM 2101 N N . GLY A 1 271 ? 6.322 -9.508 -8.992 1.00 89.31 271 GLY A N 1
ATOM 2102 C CA . GLY A 1 271 ? 7.722 -9.287 -8.649 1.00 89.31 271 GLY A CA 1
ATOM 2103 C C . GLY A 1 271 ? 8.252 -8.024 -9.323 1.00 89.31 271 GLY A C 1
ATOM 2104 O O . GLY A 1 271 ? 9.002 -7.277 -8.708 1.00 89.31 271 GLY A O 1
ATOM 2105 N N . VAL A 1 272 ? 7.774 -7.733 -10.538 1.00 85.88 272 VAL A N 1
ATOM 2106 C CA . VAL A 1 272 ? 7.980 -6.453 -11.232 1.00 85.88 272 VAL A CA 1
ATOM 2107 C C . VAL A 1 272 ? 7.500 -5.274 -10.382 1.00 85.88 272 VAL A C 1
ATOM 2109 O O . VAL A 1 272 ? 8.283 -4.352 -10.156 1.00 85.88 272 VAL A O 1
ATOM 2112 N N . ASP A 1 273 ? 6.270 -5.328 -9.863 1.00 86.94 273 ASP A N 1
ATOM 2113 C CA . ASP A 1 273 ? 5.704 -4.267 -9.015 1.00 86.94 273 ASP A CA 1
ATOM 2114 C C . ASP A 1 273 ? 6.512 -4.080 -7.718 1.00 86.94 273 ASP A C 1
ATOM 2116 O O . ASP A 1 273 ? 6.665 -2.957 -7.243 1.00 86.94 273 ASP A O 1
ATOM 2120 N N . MET A 1 274 ? 7.074 -5.167 -7.173 1.00 88.88 274 MET A N 1
ATOM 2121 C CA . MET A 1 274 ? 7.949 -5.138 -5.992 1.00 88.88 274 MET A CA 1
ATOM 2122 C C . MET A 1 274 ? 9.387 -4.677 -6.281 1.00 88.88 274 MET A C 1
ATOM 2124 O O . MET A 1 274 ? 10.157 -4.450 -5.350 1.00 88.88 274 MET A O 1
ATOM 2128 N N . GLY A 1 275 ? 9.786 -4.565 -7.552 1.00 86.06 275 GLY A N 1
ATOM 2129 C CA . GLY A 1 275 ? 11.166 -4.267 -7.951 1.00 86.06 275 GLY A CA 1
ATOM 2130 C C . GLY A 1 275 ? 12.121 -5.470 -7.920 1.00 86.06 275 GLY A C 1
ATOM 2131 O O . GLY A 1 275 ? 13.341 -5.290 -7.928 1.00 86.06 275 GLY A O 1
ATOM 2132 N N . LEU A 1 276 ? 11.602 -6.702 -7.904 1.00 86.38 276 LEU A N 1
ATOM 2133 C CA . LEU A 1 276 ? 12.395 -7.928 -8.001 1.00 86.38 276 LEU A CA 1
ATOM 2134 C C . LEU A 1 276 ? 12.931 -8.134 -9.421 1.00 86.38 276 LEU A C 1
ATOM 2136 O O . LEU A 1 276 ? 12.177 -8.295 -10.380 1.00 86.38 276 LEU A O 1
ATOM 2140 N N . GLN A 1 277 ? 14.257 -8.209 -9.539 1.00 84.44 277 GLN A N 1
ATOM 2141 C CA . GLN A 1 277 ? 14.931 -8.504 -10.808 1.00 84.44 277 GLN A CA 1
ATOM 2142 C C . GLN A 1 277 ? 15.128 -10.007 -11.046 1.00 84.44 277 GLN A C 1
ATOM 2144 O O . GLN A 1 277 ? 15.161 -10.440 -12.195 1.00 84.44 277 GLN A O 1
ATOM 2149 N N . SER A 1 278 ? 15.275 -10.798 -9.978 1.00 86.44 278 SER A N 1
ATOM 2150 C CA . SER A 1 278 ? 15.531 -12.242 -10.059 1.00 86.44 278 SER A CA 1
ATOM 2151 C C . SER A 1 278 ? 14.294 -13.030 -10.490 1.00 86.44 278 SER A C 1
ATOM 2153 O O . SER A 1 278 ? 14.402 -13.965 -11.281 1.00 86.44 278 SER A O 1
ATOM 2155 N N . ASP A 1 279 ? 13.121 -12.614 -10.005 1.00 88.44 279 ASP A N 1
ATOM 2156 C CA . ASP A 1 279 ? 11.866 -13.357 -10.120 1.00 88.44 279 ASP A CA 1
ATOM 2157 C C . ASP A 1 279 ? 10.703 -12.437 -10.541 1.00 88.44 279 ASP A C 1
ATOM 2159 O O . ASP A 1 279 ? 9.717 -12.296 -9.815 1.00 88.44 279 ASP A O 1
ATOM 2163 N N . PRO A 1 280 ? 10.764 -11.804 -11.730 1.00 86.69 280 PRO A N 1
ATOM 2164 C CA . PRO A 1 280 ? 9.744 -10.844 -12.169 1.00 86.69 280 PRO A CA 1
ATOM 2165 C C . PRO A 1 280 ? 8.349 -11.472 -12.327 1.00 86.69 280 PRO A C 1
ATOM 2167 O O . PRO A 1 280 ? 7.342 -10.773 -12.268 1.00 86.69 280 PRO A O 1
ATOM 2170 N N . LYS A 1 281 ? 8.285 -12.798 -12.518 1.00 90.38 281 LYS A N 1
ATOM 2171 C CA . LYS A 1 281 ? 7.042 -13.570 -12.669 1.00 90.38 281 LYS A CA 1
ATOM 2172 C C . LYS A 1 281 ? 6.413 -14.006 -11.342 1.00 90.38 281 LYS A C 1
ATOM 2174 O O . LYS A 1 281 ? 5.361 -14.640 -11.377 1.00 90.38 281 LYS A O 1
ATOM 2179 N N . LEU A 1 282 ? 7.052 -13.738 -10.202 1.00 91.25 282 LEU A N 1
ATOM 2180 C CA . LEU A 1 282 ? 6.455 -14.000 -8.894 1.00 91.25 282 LEU A CA 1
ATOM 2181 C C . LEU A 1 282 ? 5.213 -13.119 -8.739 1.00 91.25 282 LEU A C 1
ATOM 2183 O O . LEU A 1 282 ? 5.248 -11.956 -9.123 1.00 91.25 282 LEU A O 1
ATOM 2187 N N . VAL A 1 283 ? 4.113 -13.640 -8.204 1.00 94.38 283 VAL A N 1
ATOM 2188 C CA . VAL A 1 283 ? 2.903 -12.840 -7.972 1.00 94.38 283 VAL A CA 1
ATOM 2189 C C . VAL A 1 283 ? 2.350 -13.127 -6.587 1.00 94.38 283 VAL A C 1
ATOM 2191 O O . VAL A 1 283 ? 2.000 -14.262 -6.287 1.00 94.38 283 VAL A O 1
ATOM 2194 N N . LEU A 1 284 ? 2.218 -12.097 -5.761 1.00 95.44 284 LEU A N 1
ATOM 2195 C CA . LEU A 1 284 ? 1.393 -12.129 -4.562 1.00 95.44 284 LEU A CA 1
ATOM 2196 C C . LEU A 1 284 ? -0.057 -11.852 -4.966 1.00 95.44 284 LEU A C 1
ATOM 2198 O O . LEU A 1 284 ? -0.367 -10.783 -5.492 1.00 95.44 284 LEU A O 1
ATOM 2202 N N . ARG A 1 285 ? -0.946 -12.808 -4.715 1.00 96.94 285 ARG A N 1
ATOM 2203 C CA . ARG A 1 285 ? -2.389 -12.685 -4.921 1.00 96.94 285 ARG A CA 1
ATOM 2204 C C . ARG A 1 285 ? -3.063 -12.526 -3.570 1.00 96.94 285 ARG A C 1
ATOM 2206 O O . ARG A 1 285 ? -2.942 -13.402 -2.708 1.00 96.94 285 ARG A O 1
ATOM 2213 N N . VAL A 1 286 ? -3.783 -11.425 -3.408 1.00 97.44 286 VAL A N 1
ATOM 2214 C CA . VAL A 1 286 ? -4.522 -11.105 -2.189 1.00 97.44 286 VAL A CA 1
ATOM 2215 C C . VAL A 1 286 ? -6.008 -11.124 -2.491 1.00 97.44 286 VAL A C 1
ATOM 2217 O O . VAL A 1 286 ? -6.458 -10.527 -3.472 1.00 97.44 286 VAL A O 1
ATOM 2220 N N . LYS A 1 287 ? -6.767 -11.816 -1.645 1.00 97.75 287 LYS A N 1
ATOM 2221 C CA . LYS A 1 287 ? -8.229 -11.823 -1.661 1.00 97.75 287 LYS A CA 1
ATOM 2222 C C . LYS A 1 287 ? -8.734 -11.657 -0.244 1.00 97.75 287 LYS A C 1
ATOM 2224 O O . LYS A 1 287 ? -8.277 -12.375 0.643 1.00 97.75 287 LYS A O 1
ATOM 2229 N N . GLY A 1 288 ? -9.700 -10.779 -0.055 1.00 97.50 288 GLY A N 1
ATOM 2230 C CA . GLY A 1 288 ? -10.374 -10.631 1.218 1.00 97.50 288 GLY A CA 1
ATOM 2231 C C . GLY A 1 288 ? -11.817 -10.206 1.045 1.00 97.50 288 GLY A C 1
ATOM 2232 O O . GLY A 1 288 ? -12.254 -9.807 -0.038 1.00 97.50 288 GLY A O 1
ATOM 2233 N N . ALA A 1 289 ? -12.556 -10.311 2.135 1.00 97.06 289 ALA A N 1
ATOM 2234 C CA . ALA A 1 289 ? -13.910 -9.809 2.216 1.00 97.06 289 ALA A CA 1
ATOM 2235 C C . ALA A 1 289 ? -14.162 -9.226 3.601 1.00 97.06 289 ALA A C 1
ATOM 2237 O O . ALA A 1 289 ? -13.586 -9.676 4.588 1.00 97.06 289 ALA A O 1
ATOM 2238 N N . CYS A 1 290 ? -15.036 -8.234 3.657 1.00 96.44 290 CYS A N 1
ATOM 2239 C CA . CYS A 1 290 ? -15.482 -7.573 4.866 1.00 96.44 290 CYS A CA 1
ATOM 2240 C C . CYS A 1 290 ? -17.001 -7.494 4.873 1.00 96.44 290 CYS A C 1
ATOM 2242 O O . CYS A 1 290 ? -17.627 -7.298 3.832 1.00 96.44 290 CYS A O 1
ATOM 2244 N N . ARG A 1 291 ? -17.583 -7.575 6.063 1.00 95.12 291 ARG A N 1
ATOM 2245 C CA . ARG A 1 291 ? -18.991 -7.272 6.296 1.00 95.12 291 ARG A CA 1
ATOM 2246 C C . ARG A 1 291 ? -19.145 -6.407 7.536 1.00 95.12 291 ARG A C 1
ATOM 2248 O O . ARG A 1 291 ? -18.397 -6.569 8.500 1.00 95.12 291 ARG A O 1
ATOM 2255 N N . THR A 1 292 ? -20.113 -5.505 7.528 1.00 94.19 292 THR A N 1
ATOM 2256 C CA . THR A 1 292 ? -20.503 -4.765 8.735 1.00 94.19 292 THR A CA 1
ATOM 2257 C C . THR A 1 292 ? -21.180 -5.704 9.732 1.00 94.19 292 THR A C 1
ATOM 2259 O O . THR A 1 292 ? -22.146 -6.383 9.387 1.00 94.19 292 THR A O 1
ATOM 2262 N N . GLU A 1 293 ? -20.684 -5.721 10.964 1.00 94.50 293 GLU A N 1
ATOM 2263 C CA . GLU A 1 293 ? -21.136 -6.576 12.054 1.00 94.50 293 GLU A CA 1
ATOM 2264 C C . GLU A 1 293 ? -21.634 -5.714 13.217 1.00 94.50 293 GLU A C 1
ATOM 2266 O O . GLU A 1 293 ? -20.874 -4.969 13.842 1.00 94.50 293 GLU A O 1
ATOM 2271 N N . TYR A 1 294 ? -22.933 -5.813 13.491 1.00 93.00 294 TYR A N 1
ATOM 2272 C CA . TYR A 1 294 ? -23.602 -5.049 14.545 1.00 93.00 294 TYR A CA 1
ATOM 2273 C C . TYR A 1 294 ? -23.723 -5.854 15.838 1.00 93.00 294 TYR A C 1
ATOM 2275 O O . TYR A 1 294 ? -23.822 -5.270 16.913 1.00 93.00 294 TYR A O 1
ATOM 2283 N N . THR A 1 295 ? -23.674 -7.190 15.766 1.00 94.38 295 THR A N 1
ATOM 2284 C CA . THR A 1 295 ? -23.875 -8.049 16.944 1.00 94.38 295 THR A CA 1
ATOM 2285 C C . THR A 1 295 ? -22.661 -8.090 17.871 1.00 94.38 295 THR A C 1
ATOM 2287 O O . THR A 1 295 ? -22.725 -8.698 18.935 1.00 94.38 295 THR A O 1
ATOM 2290 N N . TRP A 1 296 ? -21.534 -7.499 17.463 1.00 95.81 296 TRP A N 1
ATOM 2291 C CA . TRP A 1 296 ? -20.317 -7.423 18.275 1.00 95.81 296 TRP A CA 1
ATOM 2292 C C . TRP A 1 296 ? -20.335 -6.276 19.281 1.00 95.81 296 TRP A C 1
ATOM 2294 O O . TRP A 1 296 ? -19.519 -6.280 20.200 1.00 95.81 296 TRP A O 1
ATOM 2304 N N . LEU A 1 297 ? -21.242 -5.308 19.136 1.00 95.50 297 LEU A N 1
ATOM 2305 C CA . LEU A 1 297 ? -21.441 -4.265 20.134 1.00 95.50 297 LEU A CA 1
ATOM 2306 C C . LEU A 1 297 ? -22.132 -4.869 21.365 1.00 95.50 297 LEU A C 1
ATOM 2308 O O . LEU A 1 297 ? -23.247 -5.374 21.276 1.00 95.50 297 LEU A O 1
ATOM 2312 N N . VAL A 1 298 ? -21.456 -4.824 22.511 1.00 95.81 298 VAL A N 1
ATOM 2313 C CA . VAL A 1 298 ? -21.954 -5.361 23.787 1.00 95.81 298 VAL A CA 1
ATOM 2314 C C . VAL A 1 298 ? -22.702 -4.294 24.570 1.00 95.81 298 VAL A C 1
ATOM 2316 O O . VAL A 1 298 ? -23.768 -4.560 25.116 1.00 95.81 298 VAL A O 1
ATOM 2319 N N . ASN A 1 299 ? -22.109 -3.106 24.673 1.00 94.81 299 ASN A N 1
ATOM 2320 C CA . ASN A 1 299 ? -22.651 -2.007 25.455 1.00 94.81 299 ASN A CA 1
ATOM 2321 C C . ASN A 1 299 ? -22.177 -0.665 24.896 1.00 94.81 299 ASN A C 1
ATOM 2323 O O . ASN A 1 299 ? -21.088 -0.571 24.326 1.00 94.81 299 ASN A O 1
ATOM 2327 N N . THR A 1 300 ? -22.979 0.356 25.152 1.00 92.69 300 THR A N 1
ATOM 2328 C CA . THR A 1 300 ? -22.752 1.749 24.793 1.00 92.69 300 THR A CA 1
ATOM 2329 C C . THR A 1 300 ? -22.952 2.582 26.036 1.00 92.69 300 THR A C 1
ATOM 2331 O O . THR A 1 300 ? -24.055 2.642 26.580 1.00 92.69 300 THR A O 1
ATOM 2334 N N . THR A 1 301 ? -21.893 3.231 26.489 1.00 91.06 301 THR A N 1
ATOM 2335 C CA . THR A 1 301 ? -21.929 4.153 27.622 1.00 91.06 301 THR A CA 1
ATOM 2336 C C . THR A 1 301 ? -21.507 5.547 27.169 1.00 91.06 301 THR A C 1
ATOM 2338 O O . THR A 1 301 ? -21.049 5.738 26.043 1.00 91.06 301 THR A O 1
ATOM 2341 N N . GLU A 1 302 ? -21.631 6.537 28.051 1.00 84.00 302 GLU A N 1
ATOM 2342 C CA . GLU A 1 302 ? -21.067 7.873 27.811 1.00 84.00 302 GLU A CA 1
ATOM 2343 C C . GLU A 1 302 ? -19.535 7.835 27.670 1.00 84.00 302 GLU A C 1
ATOM 2345 O O . GLU A 1 302 ? -18.955 8.637 26.943 1.00 84.00 302 GLU A O 1
ATOM 2350 N N . GLU A 1 303 ? -18.882 6.861 28.316 1.00 84.06 303 GLU A N 1
ATOM 2351 C CA . GLU A 1 303 ? -17.441 6.615 28.193 1.00 84.06 303 GLU A CA 1
ATOM 2352 C C . GLU A 1 303 ? -17.059 5.880 26.906 1.00 84.06 303 GLU A C 1
ATOM 2354 O O . GLU A 1 303 ? -15.877 5.862 26.552 1.00 84.06 303 GLU A O 1
ATOM 2359 N N . GLY A 1 304 ? -18.032 5.260 26.230 1.00 88.81 304 GLY A N 1
ATOM 2360 C CA . GLY A 1 304 ? -17.895 4.747 24.879 1.00 88.81 304 GLY A CA 1
ATOM 2361 C C . GLY A 1 304 ? -18.501 3.401 24.558 1.00 88.81 304 GLY A C 1
ATOM 2362 O O . GLY A 1 304 ? -19.277 2.815 25.312 1.00 88.81 304 GLY A O 1
ATOM 2363 N N . ASP A 1 305 ? -18.124 2.918 23.380 1.00 94.12 305 ASP A N 1
ATOM 2364 C CA . ASP A 1 305 ? -18.636 1.677 22.825 1.00 94.12 305 ASP A CA 1
ATOM 2365 C C . ASP A 1 305 ? -17.724 0.515 23.230 1.00 94.12 305 ASP A C 1
ATOM 2367 O O . ASP A 1 305 ? -16.496 0.586 23.127 1.00 94.12 305 ASP A O 1
ATOM 2371 N N . THR A 1 306 ? -18.330 -0.581 23.677 1.00 95.94 306 THR A N 1
ATOM 2372 C CA . THR A 1 306 ? -17.633 -1.810 24.061 1.00 95.94 306 THR A CA 1
ATOM 2373 C C . THR A 1 306 ? -17.962 -2.921 23.079 1.00 95.94 306 THR A C 1
ATOM 2375 O O . THR A 1 306 ? -19.122 -3.309 22.943 1.00 95.94 306 THR A O 1
ATOM 2378 N N . TYR A 1 307 ? -16.936 -3.481 22.444 1.00 96.56 307 TYR A N 1
ATOM 2379 C CA . TYR A 1 307 ? -17.069 -4.526 21.434 1.00 96.56 307 TYR A CA 1
ATOM 2380 C C . TYR A 1 307 ? -16.484 -5.853 21.909 1.00 96.56 307 TYR A C 1
ATOM 2382 O O . TYR A 1 307 ? -15.465 -5.881 22.597 1.00 96.56 307 TYR A O 1
ATOM 2390 N N . ARG A 1 308 ? -17.098 -6.959 21.490 1.00 97.06 308 ARG A N 1
ATOM 2391 C CA . ARG A 1 308 ? -16.610 -8.325 21.693 1.00 97.06 308 ARG A CA 1
ATOM 2392 C C . ARG A 1 308 ? -16.380 -8.985 20.341 1.00 97.06 308 ARG A C 1
ATOM 2394 O O . ARG A 1 308 ? -17.329 -9.339 19.644 1.00 97.06 308 ARG A O 1
ATOM 2401 N N . LEU A 1 309 ? -15.112 -9.130 19.971 1.00 95.81 309 LEU A N 1
ATOM 2402 C CA . LEU A 1 309 ? -14.713 -9.631 18.656 1.00 95.81 309 LEU A CA 1
ATOM 2403 C C . LEU A 1 309 ? -14.659 -11.164 18.648 1.00 95.81 309 LEU A C 1
ATOM 2405 O O . LEU A 1 309 ? -14.291 -11.787 19.644 1.00 95.81 309 LEU A O 1
ATOM 2409 N N . TRP A 1 310 ? -15.050 -11.770 17.523 1.00 94.56 310 TRP A N 1
ATOM 2410 C CA . TRP A 1 310 ? -14.982 -13.223 17.265 1.00 94.56 310 TRP A CA 1
ATOM 2411 C C . TRP A 1 310 ? -15.583 -14.130 18.358 1.00 94.56 310 TRP A C 1
ATOM 2413 O O . TRP A 1 310 ? -15.198 -15.289 18.488 1.00 94.56 310 TRP A O 1
ATOM 2423 N N . GLY A 1 311 ? -16.528 -13.619 19.155 1.00 87.69 311 GLY A N 1
ATOM 2424 C CA . GLY A 1 311 ? -17.139 -14.370 20.258 1.00 87.69 311 GLY A CA 1
ATOM 2425 C C . GLY A 1 311 ? -16.187 -14.693 21.419 1.00 87.69 311 GLY A C 1
ATOM 2426 O O . GLY A 1 311 ? -16.516 -15.544 22.242 1.00 87.69 311 GLY A O 1
ATOM 2427 N N . GLY A 1 312 ? -15.018 -14.044 21.491 1.00 89.00 312 GLY A N 1
ATOM 2428 C CA . GLY A 1 312 ? -14.079 -14.182 22.605 1.00 89.00 312 GLY A CA 1
ATOM 2429 C C . GLY A 1 312 ? -14.580 -13.525 23.895 1.00 89.00 312 GLY A C 1
ATOM 2430 O O . GLY A 1 312 ? -15.577 -12.811 23.897 1.00 89.00 312 GLY A O 1
ATOM 2431 N N . ASN A 1 313 ? -13.876 -13.739 25.009 1.00 91.25 313 ASN A N 1
ATOM 2432 C CA . ASN A 1 313 ? -14.202 -13.076 26.281 1.00 91.25 313 ASN A CA 1
ATOM 2433 C C . ASN A 1 313 ? -13.599 -11.666 26.391 1.00 91.25 313 ASN A C 1
ATOM 2435 O O . ASN A 1 313 ? -14.031 -10.888 27.238 1.00 91.25 313 ASN A O 1
ATOM 2439 N N . GLU A 1 314 ? -12.617 -11.344 25.547 1.00 89.94 314 GLU A N 1
ATOM 2440 C CA . GLU A 1 314 ? -11.964 -10.038 25.519 1.00 89.94 314 GLU A CA 1
ATOM 2441 C C . GLU A 1 314 ? -12.910 -8.955 24.998 1.00 89.94 314 GLU A C 1
ATOM 2443 O O . GLU A 1 314 ? -13.663 -9.157 24.038 1.00 89.94 314 GLU A O 1
ATOM 2448 N N . THR A 1 315 ? -12.865 -7.795 25.649 1.00 92.44 315 THR A N 1
ATOM 2449 C CA . THR A 1 315 ? -13.639 -6.617 25.270 1.00 92.44 315 THR A CA 1
ATOM 2450 C C . THR A 1 315 ? -12.716 -5.494 24.830 1.00 92.44 315 THR A C 1
ATOM 2452 O O . THR A 1 315 ? -11.692 -5.224 25.454 1.00 92.44 315 THR A O 1
ATOM 2455 N N . TYR A 1 316 ? -13.110 -4.806 23.765 1.00 92.38 316 TYR A N 1
ATOM 2456 C CA . TYR A 1 316 ? -12.382 -3.676 23.207 1.00 92.38 316 TYR A CA 1
ATOM 2457 C C . TYR A 1 316 ? -13.225 -2.421 23.372 1.00 92.38 316 TYR A C 1
ATOM 2459 O O . TYR A 1 316 ? -14.361 -2.361 22.901 1.00 92.38 316 TYR A O 1
ATOM 2467 N N . HIS A 1 317 ? -12.668 -1.428 24.056 1.00 91.50 317 HIS A N 1
ATOM 2468 C CA . HIS A 1 317 ? -13.362 -0.186 24.370 1.00 91.50 317 HIS A CA 1
ATOM 2469 C C . HIS A 1 317 ? -12.902 0.920 23.422 1.00 91.50 317 HIS A C 1
ATOM 2471 O O . HIS A 1 317 ? -11.716 1.255 23.379 1.00 91.50 317 HIS A O 1
ATOM 2477 N N . ILE A 1 318 ? -13.839 1.502 22.678 1.00 88.19 318 ILE A N 1
ATOM 2478 C CA . ILE A 1 318 ? -13.607 2.678 21.843 1.00 88.19 318 ILE A CA 1
ATOM 2479 C C . ILE A 1 318 ? -14.232 3.870 22.547 1.00 88.19 318 ILE A C 1
ATOM 2481 O O . ILE A 1 318 ? -15.450 4.040 22.551 1.00 88.19 318 ILE A O 1
ATOM 2485 N N . LYS A 1 319 ? -13.375 4.689 23.155 1.00 83.62 319 LYS A N 1
ATOM 2486 C CA . LYS A 1 319 ? -13.809 5.906 23.832 1.00 83.62 319 LYS A CA 1
ATOM 2487 C C . LYS A 1 319 ? -14.177 6.974 22.790 1.00 83.62 319 LYS A C 1
ATOM 2489 O O . LYS A 1 319 ? -13.298 7.326 21.992 1.00 83.62 319 LYS A O 1
ATOM 2494 N N . PRO A 1 320 ? -15.424 7.480 22.760 1.00 71.69 320 PRO A N 1
ATOM 2495 C CA . PRO A 1 320 ? -15.766 8.697 22.066 1.00 71.69 320 PRO A CA 1
ATOM 2496 C C . PRO A 1 320 ? -14.972 9.807 22.730 1.00 71.69 320 PRO A C 1
ATOM 2498 O O . PRO A 1 320 ? -14.885 9.916 23.955 1.00 71.69 320 PRO A O 1
ATOM 2501 N N . ASP A 1 321 ? -14.333 10.604 21.895 1.00 67.00 321 ASP A N 1
ATOM 2502 C CA . ASP A 1 321 ? -13.557 11.727 22.373 1.00 67.00 321 ASP A CA 1
ATOM 2503 C C . ASP A 1 321 ? -14.553 12.848 22.716 1.00 67.00 321 ASP A C 1
ATOM 2505 O O . ASP A 1 321 ? -14.986 13.599 21.843 1.00 67.00 321 ASP A O 1
ATOM 2509 N N . ALA A 1 322 ? -15.012 12.873 23.976 1.00 54.81 322 ALA A N 1
ATOM 2510 C CA . ALA A 1 322 ? -16.040 13.798 24.472 1.00 54.81 322 ALA A CA 1
ATOM 2511 C C . ALA A 1 322 ? -15.621 15.276 24.337 1.00 54.81 322 ALA A C 1
ATOM 2513 O O . ALA A 1 322 ? -16.465 16.163 24.226 1.00 54.81 322 ALA A O 1
ATOM 2514 N N . GLN A 1 323 ? -14.310 15.525 24.291 1.00 62.25 323 GLN A N 1
ATOM 2515 C CA . GLN A 1 323 ? -13.690 16.764 23.835 1.00 62.25 323 GLN A CA 1
ATOM 2516 C C . GLN A 1 323 ? -12.630 16.383 22.801 1.00 62.25 323 GLN A C 1
ATOM 2518 O O . GLN A 1 323 ? -11.506 16.086 23.192 1.00 62.25 323 GLN A O 1
ATOM 2523 N N . PRO A 1 324 ? -12.970 16.340 21.505 1.00 63.56 324 PRO A N 1
ATOM 2524 C CA . PRO A 1 324 ? -12.158 15.688 20.489 1.00 63.56 324 PRO A CA 1
ATOM 2525 C C . PRO A 1 324 ? -10.840 16.412 20.234 1.00 63.56 324 PRO A C 1
ATOM 2527 O O . PRO A 1 324 ? -10.708 17.238 19.336 1.00 63.56 324 PRO A O 1
ATOM 2530 N N . THR A 1 325 ? -9.856 16.072 21.059 1.00 71.94 325 THR A N 1
ATOM 2531 C CA . THR A 1 325 ? -8.452 16.462 20.922 1.00 71.94 325 THR A CA 1
ATOM 2532 C C . THR A 1 325 ? -7.765 15.628 19.849 1.00 71.94 325 THR A C 1
ATOM 2534 O O . THR A 1 325 ? -6.724 16.024 19.326 1.00 71.94 325 THR A O 1
ATOM 2537 N N . THR A 1 326 ? -8.355 14.488 19.482 1.00 81.56 326 THR A N 1
ATOM 2538 C CA . THR A 1 326 ? -7.845 13.604 18.439 1.00 81.56 326 THR A CA 1
ATOM 2539 C C . THR A 1 326 ? -8.722 13.647 17.180 1.00 81.56 326 THR A C 1
ATOM 2541 O O . THR A 1 326 ? -9.952 13.665 17.286 1.00 81.56 326 THR A O 1
ATOM 2544 N N . PRO A 1 327 ? -8.138 13.633 15.966 1.00 87.50 327 PRO A N 1
ATOM 2545 C CA . PRO A 1 327 ? -8.879 13.451 14.713 1.00 87.50 327 PRO A CA 1
ATOM 2546 C C . PRO A 1 327 ? -9.621 12.102 14.653 1.00 87.50 327 PRO A C 1
ATOM 2548 O O . PRO A 1 327 ? -9.234 11.177 15.365 1.00 87.50 327 PRO A O 1
ATOM 2551 N N . PRO A 1 328 ? -10.667 11.944 13.815 1.00 90.56 328 PRO A N 1
ATOM 2552 C CA . PRO A 1 328 ? -11.352 10.659 13.633 1.00 90.56 328 PRO A CA 1
ATOM 2553 C C . PRO A 1 328 ? -10.385 9.590 13.116 1.00 90.56 328 PRO A C 1
ATOM 2555 O O . PRO A 1 328 ? -9.587 9.856 12.221 1.00 90.56 328 PRO A O 1
ATOM 2558 N N . TRP A 1 329 ? -10.482 8.362 13.627 1.00 93.06 329 TRP A N 1
ATOM 2559 C CA . TRP A 1 329 ? -9.521 7.300 13.309 1.00 93.06 329 TRP A CA 1
ATOM 2560 C C . TRP A 1 329 ? -10.148 5.902 13.298 1.00 93.06 329 TRP A C 1
ATOM 2562 O O . TRP A 1 329 ? -11.303 5.723 13.679 1.00 93.06 329 TRP A O 1
ATOM 2572 N N . LEU A 1 330 ? -9.390 4.908 12.836 1.00 95.56 330 LEU A N 1
ATOM 2573 C CA . LEU A 1 330 ? -9.766 3.496 12.807 1.00 95.56 330 LEU A CA 1
ATOM 2574 C C . LEU A 1 330 ? -8.862 2.671 13.720 1.00 95.56 330 LEU A C 1
ATOM 2576 O O . LEU A 1 330 ? -7.635 2.721 13.614 1.00 95.56 330 LEU A O 1
ATOM 2580 N N . ALA A 1 331 ? -9.479 1.857 14.566 1.00 96.06 331 ALA A N 1
ATOM 2581 C CA . ALA A 1 331 ? -8.813 0.812 15.321 1.00 96.06 331 ALA A CA 1
ATOM 2582 C C . ALA A 1 331 ? -8.779 -0.478 14.497 1.00 96.06 331 ALA A C 1
ATOM 2584 O O . ALA A 1 331 ? -9.800 -0.890 13.946 1.00 96.06 331 ALA A O 1
ATOM 2585 N N . PHE A 1 332 ? -7.612 -1.119 14.429 1.00 97.19 332 PHE A N 1
ATOM 2586 C CA . PHE A 1 332 ? -7.405 -2.364 13.693 1.00 97.19 332 PHE A CA 1
ATOM 2587 C C . PHE A 1 332 ? -7.044 -3.480 14.668 1.00 97.19 332 PHE A C 1
ATOM 2589 O O . PHE A 1 332 ? -6.091 -3.346 15.436 1.00 97.19 332 PHE A O 1
ATOM 2596 N N . PHE A 1 333 ? -7.774 -4.586 14.593 1.00 96.56 333 PHE A N 1
ATOM 2597 C CA . PHE A 1 333 ? -7.577 -5.777 15.417 1.00 96.56 333 PHE A CA 1
ATOM 2598 C C . PHE A 1 333 ? -7.425 -6.999 14.519 1.00 96.56 333 PHE A C 1
ATOM 2600 O O . PHE A 1 333 ? -7.922 -7.007 13.395 1.00 96.56 333 PHE A O 1
ATOM 2607 N N . HIS A 1 334 ? -6.765 -8.043 15.000 1.00 95.25 334 HIS A N 1
ATOM 2608 C CA . HIS A 1 334 ? -6.612 -9.307 14.282 1.00 95.25 334 HIS A CA 1
ATOM 2609 C C . HIS A 1 334 ? -6.760 -10.482 15.246 1.00 95.25 334 HIS A C 1
ATOM 2611 O O . HIS A 1 334 ? -6.501 -10.334 16.437 1.00 95.25 334 HIS A O 1
ATOM 2617 N N . ASP A 1 335 ? -7.186 -11.635 14.733 1.00 94.00 335 ASP A N 1
ATOM 2618 C CA . ASP A 1 335 ? -7.333 -12.844 15.543 1.00 94.00 335 ASP A CA 1
ATOM 2619 C C . ASP A 1 335 ? -5.959 -13.497 15.771 1.00 94.00 335 ASP A C 1
ATOM 2621 O O . ASP A 1 335 ? -5.413 -14.174 14.893 1.00 94.00 335 ASP A O 1
ATOM 2625 N N . GLU A 1 336 ? -5.380 -13.280 16.953 1.00 90.69 336 GLU A N 1
ATOM 2626 C CA . GLU A 1 336 ? -4.065 -13.813 17.328 1.00 90.69 336 GLU A CA 1
ATOM 2627 C C . GLU A 1 336 ? -4.009 -15.346 17.275 1.00 90.69 336 GLU A C 1
ATOM 2629 O O . GLU A 1 336 ? -2.974 -15.914 16.910 1.00 90.69 336 GLU A O 1
ATOM 2634 N N . LYS A 1 337 ? -5.125 -16.036 17.556 1.00 91.06 337 LYS A N 1
ATOM 2635 C CA . LYS A 1 337 ? -5.181 -17.505 17.499 1.00 91.06 337 LYS A CA 1
ATOM 2636 C C . LYS A 1 337 ? -4.916 -17.999 16.086 1.00 91.06 337 LYS A C 1
ATOM 2638 O O . LYS A 1 337 ? -4.146 -18.932 15.896 1.00 91.06 337 LYS A O 1
ATOM 2643 N N . GLN A 1 338 ? -5.455 -17.314 15.079 1.00 90.06 338 GLN A N 1
ATOM 2644 C CA . GLN A 1 338 ? -5.244 -17.674 13.676 1.00 90.06 338 GLN A CA 1
ATOM 2645 C C . GLN A 1 338 ? -3.797 -17.467 13.215 1.00 90.06 338 GLN A C 1
ATOM 2647 O O . GLN A 1 338 ? -3.344 -18.165 12.306 1.00 90.06 338 GLN A O 1
ATOM 2652 N N . ILE A 1 339 ? -3.051 -16.553 13.841 1.00 87.06 339 ILE A N 1
ATOM 2653 C CA . ILE A 1 339 ? -1.614 -16.378 13.580 1.00 87.06 339 ILE A CA 1
ATOM 2654 C C . ILE A 1 339 ? -0.830 -17.548 14.173 1.00 87.06 339 ILE A C 1
ATOM 2656 O O . ILE A 1 339 ? 0.018 -18.131 13.489 1.00 87.06 339 ILE A O 1
ATOM 2660 N N . LEU A 1 340 ? -1.139 -17.918 15.418 1.00 87.31 340 LEU A N 1
ATOM 2661 C CA . LEU A 1 340 ? -0.523 -19.054 16.109 1.00 87.31 340 LEU A CA 1
ATOM 2662 C C . LEU A 1 340 ? -0.807 -20.375 15.379 1.00 87.31 340 LEU A C 1
ATOM 2664 O O . LEU A 1 340 ? 0.119 -21.152 15.129 1.00 87.31 340 LEU A O 1
ATOM 2668 N N . ASP A 1 341 ? -2.051 -20.565 14.943 1.00 87.94 341 ASP A N 1
ATOM 2669 C CA . ASP A 1 341 ? -2.523 -21.737 14.199 1.00 87.94 341 ASP A CA 1
ATOM 2670 C C . ASP A 1 341 ? -2.104 -21.720 12.720 1.00 87.94 341 ASP A C 1
ATOM 2672 O O . ASP A 1 341 ? -2.295 -22.702 12.000 1.00 87.94 341 ASP A O 1
ATOM 2676 N N . ARG A 1 342 ? -1.492 -20.621 12.256 1.00 85.06 342 ARG A N 1
ATOM 2677 C CA . ARG A 1 342 ? -1.034 -20.419 10.871 1.00 85.06 342 ARG A CA 1
ATOM 2678 C C . ARG A 1 342 ? -2.152 -20.619 9.849 1.00 85.06 342 ARG A C 1
ATOM 2680 O O . ARG A 1 342 ? -1.960 -21.264 8.814 1.00 85.06 342 ARG A O 1
ATOM 2687 N N . SER A 1 343 ? -3.319 -20.056 10.139 1.00 89.25 343 SER A N 1
ATOM 2688 C CA . SER A 1 343 ? -4.462 -20.110 9.238 1.00 89.25 343 SER A CA 1
ATOM 2689 C C . SER A 1 343 ? -4.117 -19.461 7.887 1.00 89.25 343 SER A C 1
ATOM 2691 O O . SER A 1 343 ? -3.561 -18.359 7.855 1.00 89.25 343 SER A O 1
ATOM 2693 N N . PRO A 1 344 ? -4.466 -20.088 6.747 1.00 87.94 344 PRO A N 1
ATOM 2694 C CA . PRO A 1 344 ? -4.357 -19.446 5.436 1.00 87.94 344 PRO A CA 1
ATOM 2695 C C . PRO A 1 344 ? -5.339 -18.283 5.269 1.00 87.94 344 PRO A C 1
ATOM 2697 O O . PRO A 1 344 ? -5.140 -17.437 4.396 1.00 87.94 344 PRO A O 1
ATOM 2700 N N . ASN A 1 345 ? -6.386 -18.258 6.095 1.00 93.62 345 ASN A N 1
ATOM 2701 C CA . ASN A 1 345 ? -7.409 -17.234 6.110 1.00 93.62 345 ASN A CA 1
ATOM 2702 C C . ASN A 1 345 ? -7.340 -16.471 7.432 1.00 93.62 345 ASN A C 1
ATOM 2704 O O . ASN A 1 345 ? -7.693 -17.027 8.472 1.00 93.62 345 ASN A O 1
ATOM 2708 N N . LEU A 1 346 ? -6.846 -15.236 7.390 1.00 95.75 346 LEU A N 1
ATOM 2709 C CA . LEU A 1 346 ? -6.602 -14.433 8.580 1.00 95.75 346 LEU A CA 1
ATOM 2710 C C . LEU A 1 346 ? -7.723 -13.417 8.772 1.00 95.75 346 LEU A C 1
ATOM 2712 O O . LEU A 1 346 ? -7.946 -12.551 7.925 1.00 95.75 346 LEU A O 1
ATOM 2716 N N . SER A 1 347 ? -8.404 -13.525 9.903 1.00 97.06 347 SER A N 1
ATOM 2717 C CA . SER A 1 347 ? -9.518 -12.668 10.285 1.00 97.06 347 SER A CA 1
ATOM 2718 C C . SER A 1 347 ? -9.015 -11.412 10.988 1.00 97.06 347 SER A C 1
ATOM 2720 O O . SER A 1 347 ? -8.104 -11.459 11.818 1.00 97.06 347 SER A O 1
ATOM 2722 N N . TYR A 1 348 ? -9.613 -10.276 10.653 1.00 97.81 348 TYR A N 1
ATOM 2723 C CA . TYR A 1 348 ? -9.290 -8.985 11.243 1.00 97.81 348 TYR A CA 1
ATOM 2724 C C . TYR A 1 348 ? -10.541 -8.112 11.354 1.00 97.81 348 TYR A C 1
ATOM 2726 O O . TYR A 1 348 ? -11.538 -8.337 10.671 1.00 97.81 348 TYR A O 1
ATOM 2734 N N . ALA A 1 349 ? -10.501 -7.136 12.253 1.00 97.81 349 ALA A N 1
ATOM 2735 C CA . ALA A 1 349 ? -11.612 -6.242 12.525 1.00 97.81 349 ALA A CA 1
ATOM 2736 C C . ALA A 1 349 ? -11.173 -4.782 12.417 1.00 97.81 349 ALA A C 1
ATOM 2738 O O . ALA A 1 349 ? -10.055 -4.435 12.807 1.00 97.81 349 ALA A O 1
ATOM 2739 N N . ILE A 1 350 ? -12.058 -3.928 11.902 1.00 97.81 350 ILE A N 1
ATOM 2740 C CA . ILE A 1 350 ? -11.855 -2.477 11.851 1.00 97.81 350 ILE A CA 1
ATOM 2741 C C . ILE A 1 350 ? -13.004 -1.795 12.588 1.00 97.81 350 ILE A C 1
ATOM 2743 O O . ILE A 1 350 ? -14.165 -1.987 12.224 1.00 97.81 350 ILE A O 1
ATOM 2747 N N . ILE A 1 351 ? -12.687 -0.983 13.595 1.00 96.62 351 ILE A N 1
ATOM 2748 C CA . ILE A 1 351 ? -13.672 -0.219 14.369 1.00 96.62 351 ILE A CA 1
ATOM 2749 C C . ILE A 1 351 ? -13.411 1.272 14.181 1.00 96.62 351 ILE A C 1
ATOM 2751 O O . ILE A 1 351 ? -12.289 1.735 14.381 1.00 96.62 351 ILE A O 1
ATOM 2755 N N . ALA A 1 352 ? -14.435 2.026 13.787 1.00 95.25 352 ALA A N 1
ATOM 2756 C CA . ALA A 1 352 ? -14.315 3.461 13.563 1.00 95.25 352 ALA A CA 1
ATOM 2757 C C . ALA A 1 352 ? -14.551 4.264 14.846 1.00 95.25 352 ALA A C 1
ATOM 2759 O O . ALA A 1 352 ? -15.570 4.100 15.513 1.00 95.25 352 ALA A O 1
ATOM 2760 N N . ASN A 1 353 ? -13.635 5.184 15.153 1.00 93.25 353 ASN A N 1
ATOM 2761 C CA . ASN A 1 353 ? -13.792 6.183 16.204 1.00 93.25 353 ASN A CA 1
ATOM 2762 C C . ASN A 1 353 ? -14.220 7.530 15.595 1.00 93.25 353 ASN A C 1
ATOM 2764 O O . ASN A 1 353 ? -13.429 8.462 15.407 1.00 93.25 353 ASN A O 1
ATOM 2768 N N . THR A 1 354 ? -15.496 7.593 15.229 1.00 92.44 354 THR A N 1
ATOM 2769 C CA . THR A 1 354 ? -16.156 8.770 14.639 1.00 92.44 354 THR A CA 1
ATOM 2770 C C . THR A 1 354 ? -17.304 9.296 15.500 1.00 92.44 354 THR A C 1
ATOM 2772 O O . THR A 1 354 ? -17.748 10.422 15.280 1.00 92.44 354 THR A O 1
ATOM 2775 N N . ALA A 1 355 ? -17.771 8.507 16.472 1.00 91.75 355 ALA A N 1
ATOM 2776 C CA . ALA A 1 355 ? -18.898 8.824 17.341 1.00 91.75 355 ALA A CA 1
ATOM 2777 C C . ALA A 1 355 ? -18.689 10.128 18.127 1.00 91.75 355 ALA A C 1
ATOM 2779 O O . ALA A 1 355 ? -17.581 10.440 18.559 1.00 91.75 355 ALA A O 1
ATOM 2780 N N . GLY A 1 356 ? -19.771 10.886 18.316 1.00 88.94 356 GLY A N 1
ATOM 2781 C CA . GLY A 1 356 ? -19.776 12.124 19.100 1.00 88.94 356 GLY A CA 1
ATOM 2782 C C . GLY A 1 356 ? -19.273 13.364 18.356 1.00 88.94 356 GLY A C 1
ATOM 2783 O O . GLY A 1 356 ? -19.483 14.476 18.839 1.00 88.94 356 GLY A O 1
ATOM 2784 N N . ARG A 1 357 ? -18.674 13.207 17.169 1.00 89.56 357 ARG A N 1
ATOM 2785 C CA . ARG A 1 357 ? -18.189 14.328 16.347 1.00 89.56 357 ARG A CA 1
ATOM 2786 C C . ARG A 1 357 ? -19.340 15.104 15.721 1.00 89.56 357 ARG A C 1
ATOM 2788 O O . ARG A 1 357 ? -20.336 14.514 15.313 1.00 89.56 357 ARG A O 1
ATOM 2795 N N . TYR A 1 358 ? -19.187 16.415 15.610 1.00 91.06 358 TYR A N 1
ATOM 2796 C CA . TYR A 1 358 ? -20.159 17.299 14.984 1.00 91.06 358 TYR A CA 1
ATOM 2797 C C . TYR A 1 358 ? -19.986 17.355 13.465 1.00 91.06 358 TYR A C 1
ATOM 2799 O O . TYR A 1 358 ? -18.904 17.105 12.930 1.00 91.06 358 TYR A O 1
ATOM 2807 N N . SER A 1 359 ? -21.053 17.715 12.756 1.00 92.06 359 SER A N 1
ATOM 2808 C CA . SER A 1 359 ? -21.028 17.931 11.315 1.00 92.06 359 SER A CA 1
ATOM 2809 C C . SER A 1 359 ? -22.016 18.999 10.859 1.00 92.06 359 SER A C 1
ATOM 2811 O O . SER A 1 359 ? -23.080 19.180 11.447 1.00 92.06 359 SER A O 1
ATOM 2813 N N . TYR A 1 360 ? -21.672 19.696 9.775 1.00 91.31 360 TYR A N 1
ATOM 2814 C CA . TYR A 1 360 ? -22.588 20.608 9.081 1.00 91.31 360 TYR A CA 1
ATOM 2815 C C . TYR A 1 360 ? -23.539 19.883 8.124 1.00 91.31 360 TYR A C 1
ATOM 2817 O O . TYR A 1 360 ? -24.531 20.463 7.686 1.00 91.31 360 TYR A O 1
ATOM 2825 N N . THR A 1 361 ? -23.253 18.623 7.797 1.00 94.56 361 THR A N 1
ATOM 2826 C CA . THR A 1 361 ? -23.978 17.839 6.798 1.00 94.56 361 THR A CA 1
ATOM 2827 C C . THR A 1 361 ? -24.504 16.547 7.416 1.00 94.56 361 THR A C 1
ATOM 2829 O O . THR A 1 361 ? -23.823 15.881 8.196 1.00 94.56 361 THR A O 1
ATOM 2832 N N . ALA A 1 362 ? -25.738 16.182 7.068 1.00 95.88 362 ALA A N 1
ATOM 2833 C CA . ALA A 1 362 ? -26.319 14.917 7.496 1.00 95.88 362 ALA A CA 1
ATOM 2834 C C . ALA A 1 362 ? -25.711 13.744 6.714 1.00 95.88 362 ALA A C 1
ATOM 2836 O O . ALA A 1 362 ? -25.425 13.860 5.521 1.00 95.88 362 ALA A O 1
ATOM 2837 N N . SER A 1 363 ? -25.594 12.585 7.357 1.00 94.44 363 SER A N 1
ATOM 2838 C CA . SER A 1 363 ? -25.163 11.345 6.712 1.00 94.44 363 SER A CA 1
ATOM 2839 C C . SER A 1 363 ? -25.929 10.136 7.229 1.00 94.44 363 SER A C 1
ATOM 2841 O O . SER A 1 363 ? -26.395 10.102 8.369 1.00 94.44 363 SER A O 1
ATOM 2843 N N . ARG A 1 364 ? -26.046 9.123 6.367 1.00 93.69 364 ARG A N 1
ATOM 2844 C CA . ARG A 1 364 ? -26.600 7.794 6.678 1.00 93.69 364 ARG A CA 1
ATOM 2845 C C . ARG A 1 364 ? -25.560 6.681 6.520 1.00 93.69 364 ARG A C 1
ATOM 2847 O O . ARG A 1 364 ? -25.908 5.508 6.603 1.00 93.69 364 ARG A O 1
ATOM 2854 N N . ASP A 1 365 ? -24.302 7.030 6.245 1.00 93.50 365 ASP A N 1
ATOM 2855 C CA . ASP A 1 365 ? -23.238 6.041 6.076 1.00 93.50 365 ASP A CA 1
ATOM 2856 C C . ASP A 1 365 ? -22.978 5.299 7.405 1.00 93.50 365 ASP A C 1
ATOM 2858 O O . ASP A 1 365 ? -23.000 5.930 8.463 1.00 93.50 365 ASP A O 1
ATOM 2862 N N . PRO A 1 366 ? -22.722 3.977 7.404 1.00 92.94 366 PRO A N 1
ATOM 2863 C CA . PRO A 1 366 ? -22.594 3.207 8.639 1.00 92.94 366 PRO A CA 1
ATOM 2864 C C . PRO A 1 366 ? -21.563 3.758 9.634 1.00 92.94 366 PRO A C 1
ATOM 2866 O O . PRO A 1 366 ? -21.808 3.712 10.839 1.00 92.94 366 PRO A O 1
ATOM 2869 N N . TRP A 1 367 ? -20.452 4.339 9.177 1.00 94.19 367 TRP A N 1
ATOM 2870 C CA . TRP A 1 367 ? -19.452 4.942 10.070 1.00 94.19 367 TRP A CA 1
ATOM 2871 C C . TRP A 1 367 ? -19.701 6.415 10.381 1.00 94.19 367 TRP A C 1
ATOM 2873 O O . TRP A 1 367 ? -19.199 6.907 11.389 1.00 94.19 367 TRP A O 1
ATOM 2883 N N . TYR A 1 368 ? -20.483 7.112 9.562 1.00 95.06 368 TYR A N 1
ATOM 2884 C CA . TYR A 1 368 ? -20.669 8.562 9.662 1.00 95.06 368 TYR A CA 1
ATOM 2885 C C . TYR A 1 368 ? -22.112 8.981 9.942 1.00 95.06 368 TYR A C 1
ATOM 2887 O O . TYR A 1 368 ? -22.402 10.170 9.929 1.00 95.06 368 TYR A O 1
ATOM 2895 N N . SER A 1 369 ? -23.018 8.036 10.207 1.00 95.00 369 SER A N 1
ATOM 2896 C CA . SER A 1 369 ? -24.439 8.319 10.401 1.00 95.00 369 SER A CA 1
ATOM 2897 C C . SER A 1 369 ? -24.650 9.349 11.498 1.00 95.00 369 SER A C 1
ATOM 2899 O O . SER A 1 369 ? -24.156 9.194 12.617 1.00 95.00 369 SER A O 1
ATOM 2901 N N . THR A 1 370 ? -25.441 10.368 11.192 1.00 95.44 370 THR A N 1
ATOM 2902 C CA . THR A 1 370 ? -25.670 11.500 12.085 1.00 95.44 370 THR A CA 1
ATOM 2903 C C . THR A 1 370 ? -27.092 11.528 12.634 1.00 95.44 370 THR A C 1
ATOM 2905 O O . THR A 1 370 ? -28.021 11.016 12.011 1.00 95.44 370 THR A O 1
ATOM 2908 N N . ARG A 1 371 ? -27.262 12.199 13.772 1.00 95.19 371 ARG A N 1
ATOM 2909 C CA . ARG A 1 371 ? -28.540 12.723 14.273 1.00 95.19 371 ARG A CA 1
ATOM 2910 C C . ARG A 1 371 ? -28.505 14.245 14.299 1.00 95.19 371 ARG A C 1
ATOM 2912 O O . ARG A 1 371 ? -27.420 14.821 14.357 1.00 95.19 371 ARG A O 1
ATOM 2919 N N . GLU A 1 372 ? -29.675 14.867 14.290 1.00 95.19 372 GLU A N 1
ATOM 2920 C CA . GLU A 1 372 ? -29.809 16.291 14.602 1.00 95.19 372 GLU A CA 1
ATOM 2921 C C . GLU A 1 372 ? -29.458 16.534 16.077 1.00 95.19 372 GLU A C 1
ATOM 2923 O O . GLU A 1 372 ? -29.765 15.713 16.950 1.00 95.19 372 GLU A O 1
ATOM 2928 N N . THR A 1 373 ? -28.745 17.625 16.340 1.00 90.81 373 THR A N 1
ATOM 2929 C CA . THR A 1 373 ? -28.438 18.113 17.691 1.00 90.81 373 THR A CA 1
ATOM 2930 C C . THR A 1 373 ? -29.643 18.860 18.282 1.00 90.81 373 THR A C 1
ATOM 2932 O O . THR A 1 373 ? -30.704 18.934 17.656 1.00 90.81 373 THR A O 1
ATOM 2935 N N . GLN A 1 374 ? -29.546 19.360 19.520 1.00 87.69 374 GLN A N 1
ATOM 2936 C CA . GLN A 1 374 ? -30.660 20.111 20.107 1.00 87.69 374 GLN A CA 1
ATOM 2937 C C . GLN A 1 374 ? -30.884 21.421 19.337 1.00 87.69 374 GLN A C 1
ATOM 2939 O O . GLN A 1 374 ? -29.967 21.966 18.718 1.00 87.69 374 GLN A O 1
ATOM 2944 N N . ALA A 1 375 ? -32.121 21.930 19.358 1.00 70.94 375 ALA A N 1
ATOM 2945 C CA . ALA A 1 375 ? -32.461 23.170 18.670 1.00 70.94 375 ALA A CA 1
ATOM 2946 C C . ALA A 1 375 ? -31.533 24.305 19.147 1.00 70.94 375 ALA A C 1
ATOM 2948 O O . ALA A 1 375 ? -31.552 24.648 20.328 1.00 70.94 375 ALA A O 1
ATOM 2949 N N . ASN A 1 376 ? -30.770 24.880 18.206 1.00 77.56 376 ASN A N 1
ATOM 2950 C CA . ASN A 1 376 ? -29.760 25.946 18.352 1.00 77.56 376 ASN A CA 1
ATOM 2951 C C . ASN A 1 376 ? -28.289 25.515 18.520 1.00 77.56 376 ASN A C 1
ATOM 2953 O O . ASN A 1 376 ? -27.431 26.395 18.593 1.00 77.56 376 ASN A O 1
ATOM 2957 N N . ASP A 1 377 ? -27.960 24.222 18.511 1.00 81.38 377 ASP A N 1
ATOM 2958 C CA . ASP A 1 377 ? -26.557 23.788 18.485 1.00 81.38 377 ASP A CA 1
ATOM 2959 C C . ASP A 1 377 ? -25.932 24.010 17.094 1.00 81.38 377 ASP A C 1
ATOM 2961 O O . ASP A 1 377 ? -26.495 23.634 16.062 1.00 81.38 377 ASP A O 1
ATOM 2965 N N . THR A 1 378 ? -24.729 24.585 17.053 1.00 85.62 378 THR A N 1
ATOM 2966 C CA . THR A 1 378 ? -23.900 24.674 15.841 1.00 85.62 378 THR A CA 1
ATOM 2967 C C . THR A 1 378 ? -22.594 23.911 16.057 1.00 85.62 378 THR A C 1
ATOM 2969 O O . THR A 1 378 ? -21.836 24.312 16.944 1.00 85.62 378 THR A O 1
ATOM 2972 N N . PRO A 1 379 ? -22.266 22.879 15.251 1.00 89.69 379 PRO A N 1
ATOM 2973 C CA . PRO A 1 379 ? -22.981 22.370 14.065 1.00 89.69 379 PRO A CA 1
ATOM 2974 C C . PRO A 1 379 ? -24.295 21.595 14.353 1.00 89.69 379 PRO A C 1
ATOM 2976 O O . PRO A 1 379 ? -24.423 21.013 15.428 1.00 89.69 379 PRO A O 1
ATOM 2979 N N . PRO A 1 380 ? -25.242 21.535 13.387 1.00 93.25 380 PRO A N 1
ATOM 2980 C CA . PRO A 1 380 ? -26.596 20.987 13.582 1.00 93.25 380 PRO A CA 1
ATOM 2981 C C . PRO A 1 380 ? -26.681 19.452 13.611 1.00 93.25 380 PRO A C 1
ATOM 2983 O O . PRO A 1 380 ? -27.752 18.894 13.847 1.00 93.25 380 PRO A O 1
ATOM 2986 N N . TYR A 1 381 ? -25.582 18.752 13.326 1.00 94.56 381 TYR A N 1
ATOM 2987 C CA . TYR A 1 381 ? -25.549 17.295 13.319 1.00 94.56 381 TYR A CA 1
ATOM 2988 C C . TYR A 1 381 ? -24.434 16.760 14.206 1.00 94.56 381 TYR A C 1
ATOM 2990 O O . TYR A 1 381 ? -23.359 17.349 14.308 1.00 94.56 381 TYR A O 1
ATOM 2998 N N . GLN A 1 382 ? -24.671 15.588 14.790 1.00 92.94 382 GLN A N 1
ATOM 2999 C CA . GLN A 1 382 ? -23.682 14.832 15.548 1.00 92.94 382 GLN A CA 1
ATOM 3000 C C . GLN A 1 382 ? -23.670 13.373 15.088 1.00 92.94 382 GLN A C 1
ATOM 3002 O O . GLN A 1 382 ? -24.724 12.750 14.942 1.00 92.94 382 GLN A O 1
ATOM 3007 N N . VAL A 1 383 ? -22.481 12.812 14.874 1.00 92.88 383 VAL A N 1
ATOM 3008 C CA . VAL A 1 383 ? -22.291 11.398 14.543 1.00 92.88 383 VAL A CA 1
ATOM 3009 C C . VAL A 1 383 ? -22.759 10.542 15.714 1.00 92.88 383 VAL A C 1
ATOM 3011 O O . VAL A 1 383 ? -22.330 10.718 16.857 1.00 92.88 383 VAL A O 1
ATOM 3014 N N . LEU A 1 384 ? -23.645 9.601 15.414 1.00 92.44 384 LEU A N 1
ATOM 3015 C CA . LEU A 1 384 ? -24.234 8.693 16.386 1.00 92.44 384 LEU A CA 1
ATOM 3016 C C . LEU A 1 384 ? -23.172 7.763 17.008 1.00 92.44 384 LEU A C 1
ATOM 3018 O O . LEU A 1 384 ? -22.246 7.342 16.309 1.00 92.44 384 LEU A O 1
ATOM 3022 N N . PRO A 1 385 ? -23.327 7.357 18.282 1.00 91.88 385 PRO A N 1
ATOM 3023 C CA . PRO A 1 385 ? -22.572 6.230 18.837 1.00 91.88 385 PRO A CA 1
ATOM 3024 C C . PRO A 1 385 ? -22.952 4.918 18.128 1.00 91.88 385 PRO A C 1
ATOM 3026 O O . PRO A 1 385 ? -23.797 4.923 17.227 1.00 91.88 385 PRO A O 1
ATOM 3029 N N . ASN A 1 386 ? -22.364 3.787 18.513 1.00 92.38 386 ASN A N 1
ATOM 3030 C CA . ASN A 1 386 ? -22.740 2.446 18.033 1.00 92.38 386 ASN A CA 1
ATOM 3031 C C . ASN A 1 386 ? -22.377 2.225 16.569 1.00 92.38 386 ASN A C 1
ATOM 3033 O O . ASN A 1 386 ? -23.207 1.798 15.758 1.00 92.38 386 ASN A O 1
ATOM 3037 N N . ARG A 1 387 ? -21.147 2.582 16.198 1.00 92.94 387 ARG A N 1
ATOM 3038 C CA . ARG A 1 387 ? -20.678 2.378 14.824 1.00 92.94 387 ARG A CA 1
ATOM 3039 C C . ARG A 1 387 ? -20.402 0.884 14.599 1.00 92.94 387 ARG A C 1
ATOM 3041 O O . ARG A 1 387 ? -19.780 0.245 15.440 1.00 92.94 387 ARG A O 1
ATOM 3048 N N . PRO A 1 388 ? -20.854 0.290 13.483 1.00 94.50 388 PRO A N 1
ATOM 3049 C CA . PRO A 1 388 ? -20.620 -1.124 13.232 1.00 94.50 388 PRO A CA 1
ATOM 3050 C C . PRO A 1 388 ? -19.137 -1.413 13.016 1.00 94.50 388 PRO A C 1
ATOM 3052 O O . PRO A 1 388 ? -18.407 -0.631 12.394 1.00 94.50 388 PRO A O 1
ATOM 3055 N N . VAL A 1 389 ? -18.722 -2.594 13.462 1.00 95.75 389 VAL A N 1
ATOM 3056 C CA . VAL A 1 389 ? -17.390 -3.133 13.184 1.00 95.75 389 VAL A CA 1
ATOM 3057 C C . VAL A 1 389 ? -17.369 -3.680 11.760 1.00 95.75 389 VAL A C 1
ATOM 3059 O O . VAL A 1 389 ? -18.333 -4.307 11.329 1.00 95.75 389 VAL A O 1
ATOM 3062 N N . LEU A 1 390 ? -16.279 -3.501 11.016 1.00 96.50 390 LEU A N 1
ATOM 3063 C CA . LEU A 1 390 ? -16.038 -4.323 9.829 1.00 96.50 390 LEU A CA 1
ATOM 3064 C C . LEU A 1 390 ? -15.359 -5.619 10.257 1.00 96.50 390 LEU A C 1
ATOM 3066 O O . LEU A 1 390 ? -14.199 -5.600 10.660 1.00 96.50 390 LEU A O 1
ATOM 3070 N N . ASN A 1 391 ? -16.084 -6.730 10.161 1.00 96.88 391 ASN A N 1
ATOM 3071 C CA . ASN A 1 391 ? -15.556 -8.077 10.322 1.00 96.88 391 ASN A CA 1
ATOM 3072 C C . ASN A 1 391 ? -15.021 -8.555 8.971 1.00 96.88 391 ASN A C 1
ATOM 3074 O O . ASN A 1 391 ? -15.790 -8.710 8.017 1.00 96.88 391 ASN A O 1
ATOM 3078 N N . CYS A 1 392 ? -13.713 -8.756 8.889 1.00 97.94 392 CYS A N 1
ATOM 3079 C CA . CYS A 1 392 ? -13.013 -9.037 7.652 1.00 97.94 392 CYS A CA 1
ATOM 3080 C C . CYS A 1 392 ? -12.169 -10.303 7.731 1.00 97.94 392 CYS A C 1
ATOM 3082 O O . CYS A 1 392 ? -11.767 -10.754 8.804 1.00 97.94 392 CYS A O 1
ATOM 3084 N N . TRP A 1 393 ? -11.821 -10.825 6.562 1.00 97.50 393 TRP A N 1
ATOM 3085 C CA . TRP A 1 393 ? -10.820 -11.866 6.407 1.00 97.50 393 TRP A CA 1
ATOM 3086 C C . TRP A 1 393 ? -9.970 -11.625 5.158 1.00 97.50 393 TRP A C 1
ATOM 3088 O O . TRP A 1 393 ? -10.442 -11.041 4.182 1.00 97.50 393 TRP A O 1
ATOM 3098 N N . GLU A 1 394 ? -8.711 -12.064 5.185 1.00 97.19 394 GLU A N 1
ATOM 3099 C CA . GLU A 1 394 ? -7.781 -11.980 4.058 1.00 97.19 394 GLU A CA 1
ATOM 3100 C C . GLU A 1 394 ? -6.999 -13.287 3.880 1.00 97.19 394 GLU A C 1
ATOM 3102 O O . GLU A 1 394 ? -6.475 -13.874 4.826 1.00 97.19 394 GLU A O 1
ATOM 3107 N N . THR A 1 395 ? -6.860 -13.696 2.623 1.00 96.50 395 THR A N 1
ATOM 3108 C CA . THR A 1 395 ? -5.997 -14.788 2.172 1.00 96.50 395 THR A CA 1
ATOM 3109 C C . THR A 1 395 ? -4.904 -14.229 1.266 1.00 96.50 395 THR A C 1
ATOM 3111 O O . THR A 1 395 ? -5.139 -13.335 0.444 1.00 96.50 395 THR A O 1
ATOM 3114 N N . LYS A 1 396 ? -3.692 -14.767 1.410 1.00 94.94 396 LYS A N 1
ATOM 3115 C CA . LYS A 1 396 ? -2.504 -14.355 0.653 1.00 94.94 396 LYS A CA 1
ATOM 3116 C C . LYS A 1 396 ? -1.825 -15.585 0.069 1.00 94.94 396 LYS A C 1
ATOM 3118 O O . LYS A 1 396 ? -1.414 -16.476 0.815 1.00 94.94 396 LYS A O 1
ATOM 3123 N N . THR A 1 397 ? -1.671 -15.613 -1.250 1.00 94.38 397 THR A N 1
ATOM 3124 C CA . THR A 1 397 ? -1.040 -16.727 -1.974 1.00 94.38 397 THR A CA 1
ATOM 3125 C C . THR A 1 397 ? 0.058 -16.217 -2.897 1.00 94.38 397 THR A C 1
ATOM 3127 O O . THR A 1 397 ? -0.098 -15.199 -3.567 1.00 94.38 397 THR A O 1
ATOM 3130 N N . TRP A 1 398 ? 1.186 -16.916 -2.919 1.00 93.50 398 TRP A N 1
ATOM 3131 C CA . TRP A 1 398 ? 2.305 -16.662 -3.815 1.00 93.50 398 TRP A CA 1
ATOM 3132 C C . TRP A 1 398 ? 2.220 -17.596 -5.009 1.00 93.50 398 TRP A C 1
ATOM 3134 O O . TRP A 1 398 ? 2.176 -18.812 -4.843 1.00 93.50 398 TRP A O 1
ATOM 3144 N N . HIS A 1 399 ? 2.228 -17.022 -6.203 1.00 93.56 399 HIS A N 1
ATOM 3145 C CA . HIS A 1 399 ? 2.133 -17.732 -7.465 1.00 93.56 399 HIS A CA 1
ATOM 3146 C C . HIS A 1 399 ? 3.441 -17.619 -8.247 1.00 93.56 399 HIS A C 1
ATOM 3148 O O . HIS A 1 399 ? 3.922 -16.512 -8.502 1.00 93.56 399 HIS A O 1
ATOM 3154 N N . LEU A 1 400 ? 3.992 -18.751 -8.686 1.00 92.06 400 LEU A N 1
ATOM 3155 C CA . LEU A 1 400 ? 5.104 -18.792 -9.636 1.00 92.06 400 LEU A CA 1
ATOM 3156 C C . LEU A 1 400 ? 5.042 -20.071 -10.473 1.00 92.06 400 LEU A C 1
ATOM 3158 O O . LEU A 1 400 ? 4.921 -21.174 -9.941 1.00 92.06 400 LEU A O 1
ATOM 3162 N N . GLY A 1 401 ? 5.155 -19.931 -11.797 1.00 89.12 401 GLY A N 1
ATOM 3163 C CA . GLY A 1 401 ? 5.272 -21.078 -12.703 1.00 89.12 401 GLY A CA 1
ATOM 3164 C C . GLY A 1 401 ? 4.097 -22.059 -12.623 1.00 89.12 401 GLY A C 1
ATOM 3165 O O . GLY A 1 401 ? 4.311 -23.265 -12.688 1.00 89.12 401 GLY A O 1
ATOM 3166 N N . GLY A 1 402 ? 2.872 -21.557 -12.431 1.00 90.94 402 GLY A N 1
ATOM 3167 C CA . GLY A 1 402 ? 1.668 -22.388 -12.342 1.00 90.94 402 GLY A CA 1
ATOM 3168 C C . GLY A 1 402 ? 1.425 -23.036 -10.974 1.00 90.94 402 GLY A C 1
ATOM 3169 O O . GLY A 1 402 ? 0.433 -23.742 -10.829 1.00 90.94 402 GLY A O 1
ATOM 3170 N N . LYS A 1 403 ? 2.284 -22.801 -9.973 1.00 91.75 403 LYS A N 1
ATOM 3171 C CA . LYS A 1 403 ? 2.076 -23.273 -8.596 1.00 91.75 403 LYS A CA 1
ATOM 3172 C C . LYS A 1 403 ? 1.714 -22.126 -7.665 1.00 91.75 403 LYS A C 1
ATOM 3174 O O . LYS A 1 403 ? 2.300 -21.051 -7.769 1.00 91.75 403 LYS A O 1
ATOM 3179 N N . ASP A 1 404 ? 0.795 -22.405 -6.745 1.00 91.50 404 ASP A N 1
ATOM 3180 C CA . ASP A 1 404 ? 0.373 -21.507 -5.671 1.00 91.50 404 ASP A CA 1
ATOM 3181 C C . ASP A 1 404 ? 0.859 -22.034 -4.313 1.00 91.50 404 ASP A C 1
ATOM 3183 O O . ASP A 1 404 ? 0.809 -23.237 -4.042 1.00 91.50 404 ASP A O 1
ATOM 3187 N N . VAL A 1 405 ? 1.336 -21.133 -3.454 1.00 89.50 405 VAL A N 1
ATOM 3188 C CA . VAL A 1 405 ? 1.785 -21.428 -2.087 1.00 89.50 405 VAL A CA 1
ATOM 3189 C C . VAL A 1 405 ? 1.234 -20.376 -1.133 1.00 89.50 405 VAL A C 1
ATOM 3191 O O . VAL A 1 405 ? 1.424 -19.180 -1.341 1.00 89.50 405 VAL A O 1
ATOM 3194 N N . ASP A 1 406 ? 0.584 -20.805 -0.055 1.00 86.06 406 ASP A N 1
ATOM 3195 C CA . ASP A 1 406 ? 0.062 -19.882 0.957 1.00 86.06 406 ASP A CA 1
ATOM 3196 C C . ASP A 1 406 ? 1.180 -19.094 1.657 1.00 86.06 406 ASP A C 1
ATOM 3198 O O . ASP A 1 406 ? 2.233 -19.640 1.997 1.00 86.06 406 ASP A O 1
ATOM 3202 N N . SER A 1 407 ? 0.927 -17.816 1.955 1.00 78.19 407 SER A N 1
ATOM 3203 C CA . SER A 1 407 ? 1.918 -16.910 2.557 1.00 78.19 407 SER A CA 1
ATOM 3204 C C . SER A 1 407 ? 2.420 -17.365 3.933 1.00 78.19 407 SER A C 1
ATOM 3206 O O . SER A 1 407 ? 3.581 -17.152 4.268 1.00 78.19 407 SER A O 1
ATOM 3208 N N . TRP A 1 408 ? 1.599 -18.043 4.738 1.00 70.25 408 TRP A N 1
ATOM 3209 C CA . TRP A 1 408 ? 2.043 -18.552 6.043 1.00 70.25 408 TRP A CA 1
ATOM 3210 C C . TRP A 1 408 ? 3.071 -19.688 5.907 1.00 70.25 408 TRP A C 1
ATOM 3212 O O . TRP A 1 408 ? 3.946 -19.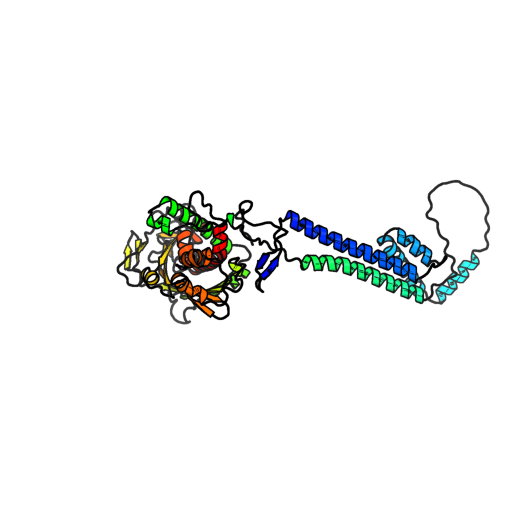851 6.765 1.00 70.25 408 TRP A O 1
ATOM 3222 N N . ARG A 1 409 ? 3.015 -20.466 4.811 1.00 63.19 409 ARG A N 1
ATOM 3223 C CA . ARG A 1 409 ? 3.960 -21.565 4.569 1.00 63.19 409 ARG A CA 1
ATOM 3224 C C . ARG A 1 409 ? 5.372 -21.050 4.334 1.00 63.19 409 ARG A C 1
ATOM 3226 O O . ARG A 1 409 ? 6.306 -21.791 4.629 1.00 63.19 409 ARG A O 1
ATOM 3233 N N . LEU A 1 410 ? 5.534 -19.791 3.911 1.00 58.94 410 LEU A N 1
ATOM 3234 C CA . LEU A 1 410 ? 6.839 -19.136 3.769 1.00 58.94 410 LEU A CA 1
ATOM 3235 C C . LEU A 1 410 ? 7.683 -19.254 5.047 1.00 58.94 410 LEU A C 1
ATOM 3237 O O . LEU A 1 410 ? 8.867 -19.564 4.979 1.00 58.94 410 LEU A O 1
ATOM 3241 N N . ARG A 1 411 ? 7.056 -19.091 6.220 1.00 57.03 411 ARG A N 1
ATOM 3242 C CA . ARG A 1 411 ? 7.735 -19.144 7.525 1.00 57.03 411 ARG A CA 1
ATOM 3243 C C . ARG A 1 411 ? 8.007 -20.573 8.005 1.00 57.03 411 ARG A C 1
ATOM 3245 O O . ARG A 1 411 ? 8.915 -20.803 8.797 1.00 57.03 411 ARG A O 1
ATOM 3252 N N . ALA A 1 412 ? 7.213 -21.550 7.563 1.00 50.31 412 ALA A N 1
ATOM 3253 C CA . ALA A 1 412 ? 7.154 -22.875 8.185 1.00 50.31 412 ALA A CA 1
ATOM 3254 C C . ALA A 1 412 ? 8.327 -23.814 7.838 1.00 50.31 412 ALA A C 1
ATOM 3256 O O . ALA A 1 412 ? 8.465 -24.858 8.475 1.00 50.31 412 ALA A O 1
ATOM 3257 N N . ARG A 1 413 ? 9.172 -23.476 6.858 1.00 51.81 413 ARG A N 1
ATOM 3258 C CA . ARG A 1 413 ? 10.501 -24.066 6.588 1.00 51.81 413 ARG A CA 1
ATOM 3259 C C . ARG A 1 413 ? 11.005 -23.462 5.280 1.00 51.81 413 ARG A C 1
ATOM 3261 O O . ARG A 1 413 ? 10.226 -23.372 4.335 1.00 51.81 413 ARG A O 1
ATOM 3268 N N . ARG A 1 414 ? 12.324 -23.273 5.166 1.00 53.41 414 ARG A N 1
ATOM 3269 C CA . ARG A 1 414 ? 13.106 -23.031 3.928 1.00 53.41 414 ARG A CA 1
ATOM 3270 C C . ARG A 1 414 ? 12.629 -23.834 2.685 1.00 53.41 414 ARG A C 1
ATOM 3272 O O . ARG A 1 414 ? 12.906 -23.471 1.554 1.00 53.41 414 ARG A O 1
ATOM 3279 N N . ARG A 1 415 ? 11.868 -24.924 2.876 1.00 54.91 415 ARG A N 1
ATOM 3280 C CA . ARG A 1 415 ? 11.284 -25.785 1.831 1.00 54.91 415 ARG A CA 1
ATOM 3281 C C . ARG A 1 415 ? 10.025 -25.246 1.137 1.00 54.91 415 ARG A C 1
ATOM 3283 O O . ARG A 1 415 ? 9.740 -25.709 0.039 1.00 54.91 415 ARG A O 1
ATOM 3290 N N . ALA A 1 416 ? 9.247 -24.342 1.737 1.00 56.25 416 ALA A N 1
ATOM 3291 C CA . ALA A 1 416 ? 8.000 -23.884 1.112 1.00 56.25 416 ALA A CA 1
ATOM 3292 C C . ALA A 1 416 ? 8.266 -22.983 -0.098 1.00 56.25 416 ALA A C 1
ATOM 3294 O O . ALA A 1 416 ? 7.607 -23.131 -1.123 1.00 56.25 416 ALA A O 1
ATOM 3295 N N . LEU A 1 417 ? 9.295 -22.136 -0.035 1.00 55.12 417 LEU A N 1
ATOM 3296 C CA . LEU A 1 417 ? 9.748 -21.383 -1.202 1.00 55.12 417 LEU A CA 1
ATOM 3297 C C . LEU A 1 417 ? 10.396 -22.275 -2.262 1.00 55.12 417 LEU A C 1
ATOM 3299 O O . LEU A 1 417 ? 10.128 -22.097 -3.443 1.00 55.12 417 LEU A O 1
ATOM 3303 N N . ASN A 1 418 ? 11.115 -23.321 -1.841 1.00 56.91 418 ASN A N 1
ATOM 3304 C CA . ASN A 1 418 ? 11.620 -24.356 -2.752 1.00 56.91 418 ASN A CA 1
ATOM 3305 C C . ASN A 1 418 ? 10.499 -25.158 -3.439 1.00 56.91 418 ASN A C 1
ATOM 3307 O O . ASN A 1 418 ? 10.766 -25.881 -4.397 1.00 56.91 418 ASN A O 1
ATOM 3311 N N . SER A 1 419 ? 9.253 -25.078 -2.952 1.00 71.62 41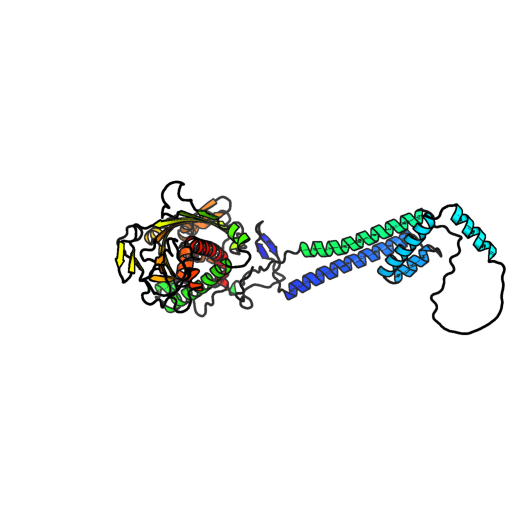9 SER A N 1
ATOM 3312 C CA . SER A 1 419 ? 8.116 -25.701 -3.635 1.00 71.62 419 SER A CA 1
ATOM 3313 C C . SER A 1 419 ? 7.663 -24.900 -4.860 1.00 71.62 419 SER A C 1
ATOM 3315 O O . SER A 1 419 ? 7.122 -25.495 -5.803 1.00 71.62 419 SER A O 1
ATOM 3317 N N . LEU A 1 420 ? 7.949 -23.588 -4.886 1.00 82.50 420 LEU A N 1
ATOM 3318 C CA . LEU A 1 420 ? 7.818 -22.767 -6.083 1.00 82.50 420 LEU A CA 1
ATOM 3319 C C . LEU A 1 420 ? 8.986 -23.085 -7.030 1.00 82.50 420 LEU A C 1
ATOM 3321 O O . LEU A 1 420 ? 10.153 -22.991 -6.643 1.00 82.50 420 LEU A O 1
ATOM 3325 N N . PRO A 1 421 ? 8.702 -23.497 -8.274 1.00 81.25 421 PRO A N 1
ATOM 3326 C CA . PRO A 1 421 ? 9.737 -23.945 -9.187 1.00 81.25 421 PRO A CA 1
ATOM 3327 C C . PRO A 1 421 ? 10.629 -22.769 -9.599 1.00 81.25 421 PRO A C 1
ATOM 3329 O O . PRO A 1 421 ? 10.131 -21.738 -10.045 1.00 81.25 421 PRO A O 1
ATOM 3332 N N . ASN A 1 422 ? 11.949 -22.966 -9.523 1.00 84.00 422 ASN A N 1
ATOM 3333 C CA . ASN A 1 422 ? 12.971 -22.033 -10.015 1.00 84.00 422 ASN A CA 1
ATOM 3334 C C . ASN A 1 422 ? 12.989 -20.646 -9.355 1.00 84.00 422 ASN A C 1
ATOM 3336 O O . ASN A 1 422 ? 13.458 -19.699 -9.986 1.00 84.00 422 ASN A O 1
ATOM 3340 N N . LEU A 1 423 ? 12.505 -20.512 -8.121 1.00 86.44 423 LEU A N 1
ATOM 3341 C CA . LEU A 1 423 ? 12.595 -19.239 -7.419 1.00 86.44 423 LEU A CA 1
ATOM 3342 C C . LEU A 1 423 ? 14.050 -18.927 -7.027 1.00 86.44 423 LEU A C 1
ATOM 3344 O O . LEU A 1 423 ? 14.716 -19.747 -6.395 1.00 86.44 423 LEU A O 1
ATOM 3348 N N . LYS A 1 424 ? 14.532 -17.735 -7.387 1.00 87.69 424 LYS A N 1
ATOM 3349 C CA . LYS A 1 424 ? 15.909 -17.256 -7.169 1.00 87.69 424 LYS A CA 1
ATOM 3350 C C . LYS A 1 424 ? 15.958 -16.056 -6.222 1.00 87.69 424 LYS A C 1
ATOM 3352 O O . LYS A 1 424 ? 16.734 -15.120 -6.424 1.00 87.69 424 LYS A O 1
ATOM 3357 N N . LEU A 1 425 ? 15.114 -16.080 -5.197 1.00 85.94 425 LEU A N 1
ATOM 3358 C CA . LEU A 1 425 ? 14.990 -14.983 -4.252 1.00 85.94 425 LEU A CA 1
ATOM 3359 C C . LEU A 1 425 ? 16.150 -15.002 -3.240 1.00 85.94 425 LEU A C 1
ATOM 3361 O O . LEU A 1 425 ? 16.531 -16.060 -2.749 1.00 85.94 425 LEU A O 1
ATOM 3365 N N . HIS A 1 426 ? 16.710 -13.829 -2.928 1.00 87.69 426 HIS A N 1
ATOM 3366 C CA . HIS A 1 426 ? 17.756 -13.689 -1.908 1.00 87.69 426 HIS A CA 1
ATOM 3367 C C . HIS A 1 426 ? 17.234 -14.077 -0.513 1.00 87.69 426 HIS A C 1
ATOM 3369 O O . HIS A 1 426 ? 16.097 -13.738 -0.180 1.00 87.69 426 HIS A O 1
ATOM 3375 N N . GLU A 1 427 ? 18.085 -14.698 0.316 1.00 86.38 427 GLU A N 1
ATOM 3376 C CA . GLU A 1 427 ? 17.707 -15.241 1.636 1.00 86.38 427 GLU A CA 1
ATOM 3377 C C . GLU A 1 427 ? 17.055 -14.191 2.548 1.00 86.38 427 GLU A C 1
ATOM 3379 O O . GLU A 1 427 ? 16.028 -14.446 3.167 1.00 86.38 427 GLU A O 1
ATOM 3384 N N . LEU A 1 428 ? 17.581 -12.960 2.556 1.00 88.38 428 LEU A N 1
ATOM 3385 C CA . LEU A 1 428 ? 16.976 -11.832 3.281 1.00 88.38 428 LEU A CA 1
ATOM 3386 C C . LEU A 1 428 ? 15.484 -11.633 2.945 1.00 88.38 428 LEU A C 1
ATOM 3388 O O . LEU A 1 428 ? 14.670 -11.374 3.831 1.00 88.38 428 LEU A O 1
ATOM 3392 N N . TRP A 1 429 ? 15.108 -11.732 1.670 1.00 89.50 429 TRP A N 1
ATOM 3393 C CA . TRP A 1 429 ? 13.727 -11.506 1.247 1.00 89.50 429 TRP A CA 1
ATOM 3394 C C . TRP A 1 429 ? 12.843 -12.710 1.555 1.00 89.50 429 TRP A C 1
ATOM 3396 O O . TRP A 1 429 ? 11.729 -12.526 2.047 1.00 89.50 429 TRP A O 1
ATOM 3406 N N . SER A 1 430 ? 13.340 -13.921 1.286 1.00 86.50 430 SER A N 1
ATOM 3407 C CA . SER A 1 430 ? 12.599 -15.167 1.495 1.00 86.50 430 SER A CA 1
ATOM 3408 C C . SER A 1 430 ? 12.367 -15.485 2.965 1.00 86.50 430 SER A C 1
ATOM 3410 O O . SER A 1 430 ? 11.272 -15.917 3.320 1.00 86.50 430 SER A O 1
ATOM 3412 N N . ASP A 1 431 ? 13.384 -15.277 3.800 1.00 83.81 431 ASP A N 1
ATOM 3413 C CA . ASP A 1 431 ? 13.428 -15.820 5.158 1.00 83.81 431 ASP A CA 1
ATOM 3414 C C . ASP A 1 431 ? 13.075 -14.751 6.203 1.00 83.81 431 ASP A C 1
ATOM 3416 O O . ASP A 1 431 ? 12.553 -15.086 7.268 1.00 83.81 431 ASP A O 1
ATOM 3420 N N . THR A 1 432 ? 13.285 -13.468 5.882 1.00 87.50 432 THR A N 1
ATOM 3421 C CA . THR A 1 432 ? 13.090 -12.358 6.828 1.00 87.50 432 THR A CA 1
ATOM 3422 C C . THR A 1 432 ? 11.976 -11.414 6.387 1.00 87.50 432 THR A C 1
ATOM 3424 O O . THR A 1 432 ? 10.961 -11.297 7.076 1.00 87.50 432 THR A O 1
ATOM 3427 N N . VAL A 1 433 ? 12.129 -10.739 5.243 1.00 91.06 433 VAL A N 1
ATOM 3428 C CA . VAL A 1 433 ? 11.250 -9.612 4.886 1.00 91.06 433 VAL A CA 1
ATOM 3429 C C . VAL A 1 433 ? 9.848 -10.069 4.509 1.00 91.06 433 VAL A C 1
ATOM 3431 O O . VAL A 1 433 ? 8.889 -9.599 5.111 1.00 91.06 433 VAL A O 1
ATOM 3434 N N . PHE A 1 434 ? 9.683 -10.990 3.554 1.00 91.75 434 PHE A N 1
ATOM 3435 C CA . PHE A 1 434 ? 8.340 -11.407 3.135 1.00 91.75 434 PHE A CA 1
ATOM 3436 C C . PHE A 1 434 ? 7.549 -12.110 4.244 1.00 91.75 434 PHE A C 1
ATOM 3438 O O . PHE A 1 434 ? 6.391 -11.736 4.442 1.00 91.75 434 PHE A O 1
ATOM 3445 N N . PRO A 1 435 ? 8.124 -13.057 5.013 1.00 88.06 435 PRO A N 1
ATOM 3446 C CA . PRO A 1 435 ? 7.399 -13.679 6.114 1.00 88.06 435 PRO A CA 1
ATOM 3447 C C . PRO A 1 435 ? 6.931 -12.680 7.171 1.00 88.06 435 PRO A C 1
ATOM 3449 O O . PRO A 1 435 ? 5.847 -12.867 7.712 1.00 88.06 435 PRO A O 1
ATOM 3452 N N . ARG A 1 436 ? 7.716 -11.629 7.458 1.00 89.75 436 ARG A N 1
ATOM 3453 C CA . ARG A 1 436 ? 7.378 -10.623 8.477 1.00 89.75 436 ARG A CA 1
ATOM 3454 C C . ARG A 1 436 ? 6.423 -9.556 7.948 1.00 89.75 436 ARG A C 1
ATOM 3456 O O . ARG A 1 436 ? 5.437 -9.232 8.602 1.00 89.75 436 ARG A O 1
ATOM 3463 N N . GLU A 1 437 ? 6.689 -9.002 6.769 1.00 92.56 437 GLU A N 1
ATOM 3464 C CA . GLU A 1 437 ? 5.877 -7.924 6.193 1.00 92.56 437 GLU A CA 1
ATOM 3465 C C . GLU A 1 437 ? 4.506 -8.415 5.711 1.00 92.56 437 GLU A C 1
ATOM 3467 O O . GLU A 1 437 ? 3.545 -7.645 5.727 1.00 92.56 437 GLU A O 1
ATOM 3472 N N . PHE A 1 438 ? 4.388 -9.692 5.338 1.00 93.25 438 PHE A N 1
ATOM 3473 C CA . PHE A 1 438 ? 3.127 -10.326 4.949 1.00 93.25 438 PHE A CA 1
ATOM 3474 C C . PHE A 1 438 ? 2.632 -11.346 5.983 1.00 93.25 438 PHE A C 1
ATOM 3476 O O . PHE A 1 438 ? 1.877 -12.250 5.622 1.00 93.25 438 PHE A O 1
ATOM 3483 N N . GLU A 1 439 ? 3.003 -11.211 7.258 1.00 90.75 439 GLU A N 1
ATOM 3484 C CA . GLU A 1 439 ? 2.410 -11.991 8.355 1.00 90.75 439 GLU A CA 1
ATOM 3485 C C . GLU A 1 439 ? 0.938 -11.588 8.540 1.00 90.75 439 GLU A C 1
ATOM 3487 O O . GLU A 1 439 ? 0.022 -12.371 8.286 1.00 90.75 439 GLU A O 1
ATOM 3492 N N . LEU A 1 440 ? 0.707 -10.305 8.821 1.00 93.94 440 LEU A N 1
ATOM 3493 C CA . LEU A 1 440 ? -0.619 -9.702 8.961 1.00 93.94 440 LEU A CA 1
ATOM 3494 C C . LEU A 1 440 ? -1.197 -9.250 7.611 1.00 93.94 440 LEU A C 1
ATOM 3496 O O . LEU A 1 440 ? -0.449 -9.110 6.634 1.00 93.94 440 LEU A O 1
ATOM 3500 N N . PRO A 1 441 ? -2.520 -9.035 7.502 1.00 96.56 441 PRO A N 1
ATOM 3501 C CA . PRO A 1 441 ? -3.107 -8.432 6.317 1.00 96.56 441 PRO A CA 1
ATOM 3502 C C . PRO A 1 441 ? -2.514 -7.039 6.134 1.00 96.56 441 PRO A C 1
ATOM 3504 O O . PRO A 1 441 ? -2.398 -6.283 7.105 1.00 96.56 441 PRO A O 1
ATOM 3507 N N . ARG A 1 442 ? -2.124 -6.674 4.908 1.00 95.94 442 ARG A N 1
ATOM 3508 C CA . ARG A 1 442 ? -1.406 -5.400 4.702 1.00 95.94 442 ARG A CA 1
ATOM 3509 C C . ARG A 1 442 ? -2.249 -4.188 5.080 1.00 95.94 442 ARG A C 1
ATOM 3511 O O . ARG A 1 442 ? -1.690 -3.195 5.535 1.00 95.94 442 ARG A O 1
ATOM 3518 N N . ILE A 1 443 ? -3.572 -4.306 4.987 1.00 97.31 443 ILE A N 1
ATOM 3519 C CA . ILE A 1 443 ? -4.525 -3.294 5.449 1.00 97.31 443 ILE A CA 1
ATOM 3520 C C . ILE A 1 443 ? -4.470 -3.060 6.959 1.00 97.31 443 ILE A C 1
ATOM 3522 O O . ILE A 1 443 ? -4.553 -1.913 7.388 1.00 97.31 443 ILE A O 1
ATOM 3526 N N . VAL A 1 444 ? -4.243 -4.110 7.753 1.00 97.38 444 VAL A N 1
ATOM 3527 C CA . VAL A 1 444 ? -4.084 -4.014 9.210 1.00 97.38 444 VAL A CA 1
ATOM 3528 C C . VAL A 1 444 ? -2.763 -3.333 9.537 1.00 97.38 444 VAL A C 1
ATOM 3530 O O . VAL A 1 444 ? -2.757 -2.322 10.227 1.00 97.38 444 VAL A O 1
ATOM 3533 N N . SER A 1 445 ? -1.642 -3.818 8.989 1.00 96.06 445 SER A N 1
ATOM 3534 C CA . SER A 1 445 ? -0.328 -3.222 9.272 1.00 96.06 445 SER A CA 1
ATOM 3535 C C . SER A 1 445 ? -0.235 -1.764 8.815 1.00 96.06 445 SER A C 1
ATOM 3537 O O . SER A 1 445 ? 0.332 -0.932 9.521 1.00 96.06 445 SER A O 1
ATOM 3539 N N . LEU A 1 446 ? -0.811 -1.450 7.650 1.00 97.12 446 LEU A N 1
ATOM 3540 C CA . LEU A 1 446 ? -0.895 -0.092 7.122 1.00 97.12 446 LEU A CA 1
ATOM 3541 C C . LEU A 1 446 ? -1.775 0.782 8.018 1.00 97.12 446 LEU A C 1
ATOM 3543 O O . LEU A 1 446 ? -1.352 1.856 8.432 1.00 97.12 446 LEU A O 1
ATOM 3547 N N . GLY A 1 447 ? -2.980 0.314 8.335 1.00 96.56 447 GLY A N 1
ATOM 3548 C CA . GLY A 1 447 ? -3.945 1.029 9.158 1.00 96.56 447 GLY A CA 1
ATOM 3549 C C . GLY A 1 447 ? -3.425 1.341 10.559 1.00 96.56 447 GLY A C 1
ATOM 3550 O O . GLY A 1 447 ? -3.468 2.491 10.995 1.00 96.56 447 GLY A O 1
ATOM 3551 N N . SER A 1 448 ? -2.845 0.343 11.230 1.00 95.50 448 SER A N 1
ATOM 3552 C CA . SER A 1 448 ? -2.206 0.507 12.539 1.00 95.50 448 SER A CA 1
ATOM 3553 C C . SER A 1 448 ? -1.022 1.476 12.500 1.00 95.50 448 SER A C 1
ATOM 3555 O O . SER A 1 448 ? -0.794 2.186 13.478 1.00 95.50 448 SER A O 1
ATOM 3557 N N . ALA A 1 449 ? -0.269 1.524 11.395 1.00 95.69 449 ALA A N 1
ATOM 3558 C CA . ALA A 1 449 ? 0.812 2.492 11.221 1.00 95.69 449 ALA A CA 1
ATOM 3559 C C . ALA A 1 449 ? 0.278 3.916 10.987 1.00 95.69 449 ALA A C 1
ATOM 3561 O O . ALA A 1 449 ? 0.834 4.859 11.533 1.00 95.69 449 ALA A O 1
ATOM 3562 N N . LEU A 1 450 ? -0.818 4.093 10.244 1.00 95.12 450 LEU A N 1
ATOM 3563 C CA . LEU A 1 450 ? -1.430 5.415 10.036 1.00 95.12 450 LEU A CA 1
ATOM 3564 C C . LEU A 1 450 ? -2.031 6.005 11.318 1.00 95.12 450 LEU A C 1
ATOM 3566 O O . LEU A 1 450 ? -2.093 7.227 11.453 1.00 95.12 450 LEU A O 1
ATOM 3570 N N . GLY A 1 451 ? -2.506 5.160 12.240 1.00 92.38 451 GLY A N 1
ATOM 3571 C CA . GLY A 1 451 ? -3.099 5.593 13.505 1.00 92.38 451 GLY A CA 1
ATOM 3572 C C . GLY A 1 451 ? -4.228 6.604 13.287 1.00 92.38 451 GLY A C 1
ATOM 3573 O O . GLY A 1 451 ? -5.227 6.298 12.632 1.00 92.38 451 GLY A O 1
ATOM 3574 N N . ILE A 1 452 ? -4.045 7.830 13.787 1.00 89.94 452 ILE A N 1
ATOM 3575 C CA . ILE A 1 452 ? -5.035 8.915 13.683 1.00 89.94 452 ILE A CA 1
ATOM 3576 C C . ILE A 1 452 ? -5.292 9.413 12.251 1.00 89.94 452 ILE A C 1
ATOM 3578 O O . ILE A 1 452 ? -6.273 10.103 12.010 1.00 89.94 452 ILE A O 1
ATOM 3582 N N . SER A 1 453 ? -4.443 9.059 11.283 1.00 91.69 453 SER A N 1
ATOM 3583 C CA . SER A 1 453 ? -4.594 9.445 9.869 1.00 91.69 453 SER A CA 1
ATOM 3584 C C . SER A 1 453 ? -5.171 8.329 8.990 1.00 91.69 453 SER A C 1
ATOM 3586 O O . SER A 1 453 ? -5.129 8.405 7.759 1.00 91.69 453 SER A O 1
ATOM 3588 N N . SER A 1 454 ? -5.694 7.270 9.612 1.00 93.75 454 SER A N 1
ATOM 3589 C CA . SER A 1 454 ? -6.280 6.115 8.920 1.00 93.75 454 SER A CA 1
ATOM 3590 C C . SER A 1 454 ? -7.551 6.465 8.138 1.00 93.75 454 SER A C 1
ATOM 3592 O O . SER A 1 454 ? -7.769 5.906 7.062 1.00 93.75 454 SER A O 1
ATOM 3594 N N . LEU A 1 455 ? -8.347 7.428 8.614 1.00 92.88 455 LEU A N 1
ATOM 3595 C CA . LEU A 1 455 ? -9.503 7.959 7.889 1.00 92.88 455 LEU A CA 1
ATOM 3596 C C . LEU A 1 455 ? -9.114 9.124 6.987 1.00 92.88 455 LEU A C 1
ATOM 3598 O O . LEU A 1 455 ? -8.289 9.964 7.342 1.00 92.88 455 LEU A O 1
ATOM 3602 N N . ARG A 1 456 ? -9.753 9.221 5.822 1.00 89.75 456 ARG A N 1
ATOM 3603 C CA . ARG A 1 456 ? -9.620 10.376 4.930 1.00 89.75 456 ARG A CA 1
ATOM 3604 C C . ARG A 1 456 ? -10.221 11.624 5.564 1.00 89.75 456 ARG A C 1
ATOM 3606 O O . ARG A 1 456 ? -9.667 12.708 5.418 1.00 89.75 456 ARG A O 1
ATOM 3613 N N . THR A 1 457 ? -11.313 11.467 6.311 1.00 84.06 457 THR A N 1
ATOM 3614 C CA . THR A 1 457 ? -11.955 12.565 7.047 1.00 84.06 457 THR A CA 1
ATOM 3615 C C . THR A 1 457 ? -11.040 13.209 8.083 1.00 84.06 457 THR A C 1
ATOM 3617 O O . THR A 1 457 ? -11.226 14.380 8.387 1.00 84.06 457 THR A O 1
ATOM 3620 N N . ALA A 1 458 ? -10.027 12.494 8.587 1.00 81.31 458 ALA A N 1
ATOM 3621 C CA . ALA A 1 458 ? -9.045 13.062 9.511 1.00 81.31 458 ALA A CA 1
ATOM 3622 C C . ALA A 1 458 ? -8.262 14.227 8.888 1.00 81.31 458 ALA A C 1
ATOM 3624 O O . ALA A 1 458 ? -7.907 15.168 9.586 1.00 81.31 458 ALA A O 1
ATOM 3625 N N . SER A 1 459 ? -8.031 14.193 7.571 1.00 69.75 459 SER A N 1
ATOM 3626 C CA . SER A 1 459 ? -7.317 15.247 6.840 1.00 69.75 459 SER A CA 1
ATOM 3627 C C . SER A 1 459 ? -8.148 16.515 6.614 1.00 69.75 459 SER A C 1
ATOM 3629 O O . SER A 1 459 ? -7.580 17.542 6.258 1.00 69.75 459 SER A O 1
ATOM 3631 N N . TYR A 1 460 ? -9.470 16.444 6.801 1.00 68.62 460 TYR A N 1
ATOM 3632 C CA . TYR A 1 460 ? -10.400 17.565 6.612 1.00 68.62 460 TYR A CA 1
ATOM 3633 C C . TYR A 1 460 ? -11.081 18.007 7.912 1.00 68.62 460 TYR A C 1
ATOM 3635 O O . TYR A 1 460 ? -11.941 18.884 7.875 1.00 68.62 460 TYR A O 1
ATOM 3643 N N . ALA A 1 461 ? -10.731 17.397 9.048 1.00 61.78 461 ALA A N 1
ATOM 3644 C CA . ALA A 1 461 ? -11.224 17.842 10.341 1.00 61.78 461 ALA A CA 1
ATOM 3645 C C . ALA A 1 461 ? -10.659 19.245 10.615 1.00 61.78 461 ALA A C 1
ATOM 3647 O O . ALA A 1 461 ? -9.441 19.430 10.653 1.00 61.78 461 ALA A O 1
ATOM 3648 N N . LEU A 1 462 ? -11.547 20.232 10.737 1.00 63.88 462 LEU A N 1
ATOM 3649 C CA . LEU A 1 462 ? -11.174 21.599 11.105 1.00 63.88 462 LEU A CA 1
ATOM 3650 C C . LEU A 1 462 ? -10.808 21.631 12.588 1.00 63.88 462 LEU A C 1
ATOM 3652 O O . LEU A 1 462 ? -11.283 20.785 13.331 1.00 63.88 462 LEU A O 1
ATOM 3656 N N . ASP A 1 463 ? -9.976 22.579 13.016 1.00 61.81 463 ASP A N 1
ATOM 3657 C CA . ASP A 1 463 ? -9.776 22.859 14.441 1.00 61.81 463 ASP A CA 1
ATOM 3658 C C . ASP A 1 463 ? -11.004 23.622 14.977 1.00 61.81 463 ASP A C 1
ATOM 3660 O O . ASP A 1 463 ? -11.412 24.605 14.346 1.00 61.81 463 ASP A O 1
ATOM 3664 N N . PRO A 1 464 ? -11.619 23.204 16.099 1.00 64.31 464 PRO A N 1
ATOM 3665 C CA . PRO A 1 464 ? -11.349 21.986 16.875 1.00 64.31 464 PRO A CA 1
ATOM 3666 C C . PRO A 1 464 ? -11.742 20.716 16.121 1.00 64.31 464 PRO A C 1
ATOM 3668 O O . PRO A 1 464 ? -12.832 20.674 15.547 1.00 64.31 464 PRO A O 1
ATOM 3671 N N . PHE A 1 465 ? -10.904 19.660 16.192 1.00 70.56 465 PHE A N 1
ATOM 3672 C CA . PHE A 1 465 ? -11.061 18.352 15.506 1.00 70.56 465 PHE A CA 1
ATOM 3673 C C . PHE A 1 465 ? -12.402 17.628 15.792 1.00 70.56 465 PHE A C 1
ATOM 3675 O O . PHE A 1 465 ? -12.624 16.492 15.356 1.00 70.56 465 PHE A O 1
ATOM 3682 N N . CYS A 1 466 ? -13.314 18.278 16.517 1.00 77.00 466 CYS A N 1
ATOM 3683 C CA . CYS A 1 466 ? -14.700 17.906 16.723 1.00 77.00 466 CYS A CA 1
ATOM 3684 C C . CYS A 1 466 ? -15.564 17.967 15.475 1.00 77.00 466 CYS A C 1
ATOM 3686 O O . CYS A 1 466 ? -16.560 17.249 15.454 1.00 77.00 466 CYS A O 1
ATOM 3688 N N . VAL A 1 467 ? -15.219 18.767 14.460 1.00 87.44 467 VAL A N 1
ATOM 3689 C CA . VAL A 1 467 ? -16.074 18.943 13.278 1.00 87.44 467 VAL A CA 1
ATOM 3690 C C . VAL A 1 467 ? -15.552 18.154 12.081 1.00 87.44 467 VAL A C 1
ATOM 3692 O O . VAL A 1 467 ? -14.405 18.309 11.664 1.00 87.44 467 VAL A O 1
ATOM 3695 N N . ILE A 1 468 ? -16.423 17.339 11.490 1.00 90.75 468 ILE A N 1
ATOM 3696 C CA . ILE A 1 468 ? -16.185 16.617 10.235 1.00 90.75 468 ILE A CA 1
ATOM 3697 C C . ILE A 1 468 ? -17.277 16.944 9.211 1.00 90.75 468 ILE A C 1
ATOM 3699 O O . ILE A 1 468 ? -18.368 17.380 9.568 1.00 90.75 468 ILE A O 1
ATOM 3703 N N . ASP A 1 469 ? -17.027 16.681 7.932 1.00 91.00 469 ASP A N 1
ATOM 3704 C CA . ASP A 1 469 ? -18.066 16.672 6.895 1.00 91.00 469 ASP A CA 1
ATOM 3705 C C . ASP A 1 469 ? -18.580 15.236 6.703 1.00 91.00 469 ASP A C 1
ATOM 3707 O O . ASP A 1 469 ? -18.018 14.452 5.939 1.00 91.00 469 ASP A O 1
ATOM 3711 N N . ALA A 1 470 ? -19.615 14.860 7.458 1.00 93.44 470 ALA A N 1
ATOM 3712 C CA . ALA A 1 470 ? -20.154 13.503 7.462 1.00 93.44 470 ALA A CA 1
ATOM 3713 C C . ALA A 1 470 ? -20.865 13.164 6.142 1.00 93.44 470 ALA A C 1
ATOM 3715 O O . ALA A 1 470 ? -20.888 12.000 5.739 1.00 93.44 470 ALA A O 1
ATOM 3716 N N . GLY A 1 471 ? -21.435 14.166 5.467 1.00 92.94 471 GLY A N 1
ATOM 3717 C CA . GLY A 1 471 ? -22.145 14.021 4.197 1.00 92.94 471 GLY A CA 1
ATOM 3718 C C . GLY A 1 471 ? -21.235 13.712 3.005 1.00 92.94 471 GLY A C 1
ATOM 3719 O O . GLY A 1 471 ? -21.667 13.019 2.086 1.00 92.94 471 GLY A O 1
ATOM 3720 N N . SER A 1 472 ? -19.977 14.171 3.012 1.00 91.69 472 SER A N 1
ATOM 3721 C CA . SER A 1 472 ? -18.981 13.782 1.995 1.00 91.69 472 SER A CA 1
ATOM 3722 C C . SER A 1 472 ? -18.147 12.554 2.381 1.00 91.69 472 SER A C 1
ATOM 3724 O O . SER A 1 472 ? -17.481 11.956 1.527 1.00 91.69 472 SER A O 1
ATOM 3726 N N . ALA A 1 473 ? -18.195 12.155 3.653 1.00 93.19 473 ALA A N 1
ATOM 3727 C CA . ALA A 1 473 ? -17.524 10.976 4.175 1.00 93.19 473 ALA A CA 1
ATOM 3728 C C . ALA A 1 473 ? -18.259 9.678 3.815 1.00 93.19 473 ALA A C 1
ATOM 3730 O O . ALA A 1 473 ? -19.486 9.626 3.748 1.00 93.19 473 ALA A O 1
ATOM 3731 N N . SER A 1 474 ? -17.507 8.594 3.616 1.00 92.69 474 SER A N 1
ATOM 3732 C CA . SER A 1 474 ? -18.110 7.276 3.435 1.00 92.69 474 SER A CA 1
ATOM 3733 C C . SER A 1 474 ? -17.170 6.157 3.850 1.00 92.69 474 SER A C 1
ATOM 3735 O O . SER A 1 474 ? -16.048 6.077 3.343 1.00 92.69 474 SER A O 1
ATOM 3737 N N . MET A 1 475 ? -17.676 5.215 4.653 1.00 93.44 475 MET A N 1
ATOM 3738 C CA . MET A 1 475 ? -17.002 3.962 5.003 1.00 93.44 475 MET A CA 1
ATOM 3739 C C . MET A 1 475 ? -16.465 3.249 3.762 1.00 93.44 475 MET A C 1
ATOM 3741 O O . MET A 1 475 ? -15.328 2.779 3.746 1.00 93.44 475 MET A O 1
ATOM 3745 N N . ARG A 1 476 ? -17.254 3.206 2.683 1.00 91.38 476 ARG A N 1
ATOM 3746 C CA . ARG A 1 476 ? -16.845 2.616 1.399 1.00 91.38 476 ARG A CA 1
ATOM 3747 C C . ARG A 1 476 ? -15.640 3.346 0.807 1.00 91.38 476 ARG A C 1
ATOM 3749 O O . ARG A 1 476 ? -14.732 2.707 0.273 1.00 91.38 476 ARG A O 1
ATOM 3756 N N . GLY A 1 477 ? -15.654 4.676 0.848 1.00 91.56 477 GLY A N 1
ATOM 3757 C CA . GLY A 1 477 ? -14.576 5.521 0.339 1.00 91.56 477 GLY A CA 1
ATOM 3758 C C . GLY A 1 477 ? -13.272 5.307 1.104 1.00 91.56 477 GLY A C 1
ATOM 3759 O O . GLY A 1 477 ? -12.227 5.090 0.484 1.00 91.56 477 GLY A O 1
ATOM 3760 N N . ASP A 1 478 ? -13.348 5.293 2.433 1.00 93.94 478 ASP A N 1
ATOM 3761 C CA . ASP A 1 478 ? -12.209 5.053 3.320 1.00 93.94 478 ASP A CA 1
ATOM 3762 C C . ASP A 1 478 ? -11.671 3.630 3.198 1.00 93.94 478 ASP A C 1
ATOM 3764 O O . ASP A 1 478 ? -10.468 3.438 3.017 1.00 93.94 478 ASP A O 1
ATOM 3768 N N . PHE A 1 479 ? -12.546 2.623 3.172 1.00 94.75 479 PHE A N 1
ATOM 3769 C CA . PHE A 1 479 ? -12.135 1.240 2.949 1.00 94.75 479 PHE A CA 1
ATOM 3770 C C . PHE A 1 479 ? -11.432 1.075 1.596 1.00 94.75 479 PHE A C 1
ATOM 3772 O O . PHE A 1 479 ? -10.347 0.500 1.517 1.00 94.75 479 PHE A O 1
ATOM 3779 N N . LYS A 1 480 ? -11.983 1.658 0.523 1.00 93.38 480 LYS A N 1
ATOM 3780 C CA . LYS A 1 480 ? -11.345 1.653 -0.800 1.00 93.38 480 LYS A CA 1
ATOM 3781 C C . LYS A 1 480 ? -9.963 2.307 -0.782 1.00 93.38 480 LYS A C 1
ATOM 3783 O O . LYS A 1 480 ? -9.042 1.778 -1.406 1.00 93.38 480 LYS A O 1
ATOM 3788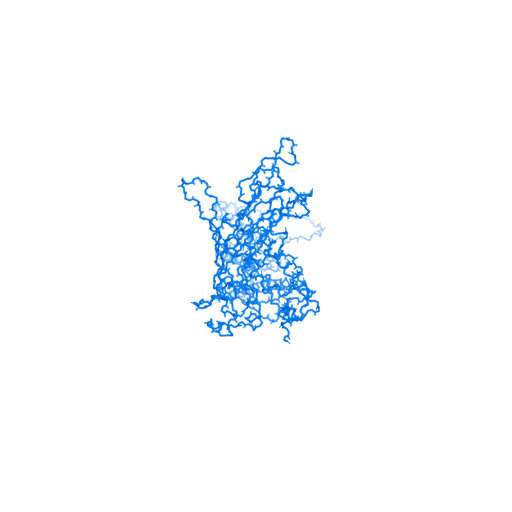 N N . ARG A 1 481 ? -9.803 3.431 -0.077 1.00 93.75 481 ARG A N 1
ATOM 3789 C CA . ARG A 1 481 ? -8.509 4.110 0.111 1.00 93.75 481 ARG A CA 1
ATOM 3790 C C . ARG A 1 481 ? -7.511 3.202 0.827 1.00 93.75 481 ARG A C 1
ATOM 3792 O O . ARG A 1 481 ? -6.380 3.078 0.368 1.00 93.75 481 ARG A O 1
ATOM 3799 N N . LEU A 1 482 ? -7.935 2.513 1.884 1.00 95.88 482 LEU A N 1
ATOM 3800 C CA . LEU A 1 482 ? -7.091 1.585 2.637 1.00 95.88 482 LEU A CA 1
ATOM 3801 C C . LEU A 1 482 ? -6.681 0.358 1.819 1.00 95.88 482 LEU A C 1
ATOM 3803 O O . LEU A 1 482 ? -5.509 -0.012 1.842 1.00 95.88 482 LEU A O 1
ATOM 3807 N N . VAL A 1 483 ? -7.589 -0.248 1.048 1.00 96.31 483 VAL A N 1
ATOM 3808 C CA . VAL A 1 483 ? -7.253 -1.383 0.167 1.00 96.31 483 VAL A CA 1
ATOM 3809 C C . VAL A 1 483 ? -6.264 -0.949 -0.920 1.00 96.31 483 VAL A C 1
ATOM 3811 O O . VAL A 1 483 ? -5.259 -1.624 -1.143 1.00 96.31 483 VAL A O 1
ATOM 3814 N N . LEU A 1 484 ? -6.489 0.205 -1.559 1.00 94.88 484 LEU A N 1
ATOM 3815 C CA . LEU A 1 484 ? -5.542 0.769 -2.529 1.00 94.88 484 LEU A CA 1
ATOM 3816 C C . LEU A 1 484 ? -4.181 1.054 -1.881 1.00 94.88 484 LEU A C 1
ATOM 3818 O O . LEU A 1 484 ? -3.145 0.721 -2.455 1.00 94.88 484 LEU A O 1
ATOM 3822 N N . GLY A 1 485 ? -4.176 1.623 -0.676 1.00 95.38 485 GLY A N 1
ATOM 3823 C CA . GLY A 1 485 ? -2.961 1.871 0.095 1.00 95.38 485 GLY A CA 1
ATOM 3824 C C . GLY A 1 485 ? -2.244 0.575 0.455 1.00 95.38 485 GLY A C 1
ATOM 3825 O O . GLY A 1 485 ? -1.020 0.527 0.432 1.00 95.38 485 GLY A O 1
ATOM 3826 N N . SER A 1 486 ? -2.988 -0.499 0.714 1.00 96.88 486 SER A N 1
ATOM 3827 C CA . SER A 1 486 ? -2.445 -1.825 1.031 1.00 96.88 486 SER A CA 1
ATOM 3828 C C . SER A 1 486 ? -1.766 -2.455 -0.177 1.00 96.88 486 SER A C 1
ATOM 3830 O O . SER A 1 486 ? -0.672 -3.003 -0.042 1.00 96.88 486 SER A O 1
ATOM 3832 N N . TRP A 1 487 ? -2.356 -2.317 -1.369 1.00 96.19 487 TRP A N 1
ATOM 3833 C CA . TRP A 1 487 ? -1.717 -2.702 -2.629 1.00 96.19 487 TRP A CA 1
ATOM 3834 C C . TRP A 1 487 ? -0.426 -1.904 -2.860 1.00 96.19 487 TRP A C 1
ATOM 3836 O O . TRP A 1 487 ? 0.626 -2.498 -3.102 1.00 96.19 487 TRP A O 1
ATOM 3846 N N . VAL A 1 488 ? -0.461 -0.575 -2.685 1.00 94.31 488 VAL A N 1
ATOM 3847 C CA . VAL A 1 488 ? 0.744 0.265 -2.809 1.00 94.31 488 VAL A CA 1
ATOM 3848 C C . VAL A 1 488 ? 1.804 -0.119 -1.777 1.00 94.31 488 VAL A C 1
ATOM 3850 O O . VAL A 1 488 ? 2.985 -0.194 -2.094 1.00 94.31 488 VAL A O 1
ATOM 3853 N N . SER A 1 489 ? 1.408 -0.367 -0.536 1.00 95.75 489 SER A N 1
ATOM 3854 C CA . SER A 1 489 ? 2.325 -0.768 0.526 1.00 95.75 489 SER A CA 1
ATOM 3855 C C . SER A 1 489 ? 2.952 -2.137 0.235 1.00 95.75 489 SER A C 1
ATOM 3857 O O . SER A 1 489 ? 4.140 -2.333 0.463 1.00 95.75 489 SER A O 1
ATOM 3859 N N . SER A 1 490 ? 2.183 -3.063 -0.343 1.00 96.12 490 SER A N 1
ATOM 3860 C CA . SER A 1 490 ? 2.675 -4.377 -0.773 1.00 96.12 490 SER A CA 1
ATOM 3861 C C . SER A 1 490 ? 3.704 -4.273 -1.900 1.00 96.12 490 SER A C 1
ATOM 3863 O O . SER A 1 490 ? 4.713 -4.970 -1.865 1.00 96.12 490 SER A O 1
ATOM 3865 N N . GLN A 1 491 ? 3.483 -3.392 -2.882 1.00 92.44 491 GLN A N 1
ATOM 3866 C CA . GLN A 1 491 ? 4.441 -3.169 -3.974 1.00 92.44 491 GLN A CA 1
ATOM 3867 C C . GLN A 1 491 ? 5.718 -2.474 -3.472 1.00 92.44 491 GLN A C 1
ATOM 3869 O O . GLN A 1 491 ? 6.818 -2.753 -3.929 1.00 92.44 491 GLN A O 1
ATOM 3874 N N . ASN A 1 492 ? 5.601 -1.595 -2.477 1.00 93.38 492 ASN A N 1
ATOM 3875 C CA . ASN A 1 492 ? 6.737 -0.838 -1.961 1.00 93.38 492 ASN A CA 1
ATOM 3876 C C . ASN A 1 492 ? 7.540 -1.589 -0.894 1.00 93.38 492 ASN A C 1
ATOM 3878 O O . ASN A 1 492 ? 8.540 -1.050 -0.436 1.00 93.38 492 ASN A O 1
ATOM 3882 N N . VAL A 1 493 ? 7.172 -2.825 -0.535 1.00 93.81 493 VAL A N 1
ATOM 3883 C CA . VAL A 1 493 ? 7.785 -3.563 0.583 1.00 93.81 493 VAL A CA 1
ATOM 3884 C C . VAL A 1 493 ? 9.316 -3.632 0.499 1.00 93.81 493 VAL A C 1
ATOM 3886 O O . VAL A 1 493 ? 9.998 -3.434 1.499 1.00 93.81 493 VAL A O 1
ATOM 3889 N N . LEU A 1 494 ? 9.874 -3.844 -0.699 1.00 92.50 494 LEU A N 1
ATOM 3890 C CA . LEU A 1 494 ? 11.324 -3.862 -0.910 1.00 92.50 494 LEU A CA 1
ATOM 3891 C C . LEU A 1 494 ? 11.899 -2.454 -1.049 1.00 92.50 494 LEU A C 1
ATOM 3893 O O . LEU A 1 494 ? 12.982 -2.180 -0.538 1.00 92.50 494 LEU A O 1
ATOM 3897 N N . ARG A 1 495 ? 11.171 -1.542 -1.701 1.00 90.31 495 ARG A N 1
ATOM 3898 C CA . ARG A 1 495 ? 11.579 -0.137 -1.833 1.00 90.31 495 ARG A CA 1
ATOM 3899 C C . ARG A 1 495 ? 11.719 0.528 -0.467 1.00 90.31 495 ARG A C 1
ATOM 3901 O O . ARG A 1 495 ? 12.644 1.301 -0.264 1.00 90.31 495 ARG A O 1
ATOM 3908 N N . ASP A 1 496 ? 10.855 0.207 0.486 1.00 91.62 496 ASP A N 1
ATOM 3909 C CA . ASP A 1 496 ? 10.903 0.807 1.814 1.00 91.62 496 ASP A CA 1
ATOM 3910 C C . ASP A 1 496 ? 12.214 0.480 2.544 1.00 91.62 496 ASP A C 1
ATOM 3912 O O . ASP A 1 496 ? 12.770 1.360 3.204 1.00 91.62 496 ASP A O 1
ATOM 3916 N N . THR A 1 497 ? 12.791 -0.706 2.307 1.00 91.75 497 THR A N 1
ATOM 3917 C CA . THR A 1 497 ? 14.090 -1.115 2.877 1.00 91.75 497 THR A CA 1
ATOM 3918 C C . THR A 1 497 ? 15.256 -0.215 2.466 1.00 91.75 497 THR A C 1
ATOM 3920 O O . THR A 1 497 ? 16.251 -0.148 3.178 1.00 91.75 497 THR A O 1
ATOM 3923 N N . THR A 1 498 ? 15.153 0.521 1.356 1.00 89.31 498 THR A N 1
ATOM 3924 C CA . THR A 1 498 ? 16.196 1.466 0.916 1.00 89.31 498 THR A CA 1
ATOM 3925 C C . THR A 1 498 ? 15.935 2.900 1.374 1.00 89.31 498 THR A C 1
ATOM 3927 O O . THR A 1 498 ? 16.774 3.780 1.182 1.00 89.31 498 THR A O 1
ATOM 3930 N N . THR A 1 499 ? 14.773 3.151 1.983 1.00 85.56 499 THR A N 1
ATOM 3931 C CA . THR A 1 499 ? 14.349 4.482 2.449 1.00 85.56 499 THR A CA 1
ATOM 3932 C C . THR A 1 499 ? 14.432 4.651 3.962 1.00 85.56 499 THR A C 1
ATOM 3934 O O . THR A 1 499 ? 14.343 5.772 4.458 1.00 85.56 499 THR A O 1
ATOM 3937 N N . TYR A 1 500 ? 14.590 3.557 4.706 1.00 86.06 500 TYR A N 1
ATOM 3938 C CA . TYR A 1 500 ? 14.625 3.584 6.160 1.00 86.06 500 TYR A CA 1
ATOM 3939 C C . TYR A 1 500 ? 15.874 4.283 6.704 1.00 86.06 500 TYR A C 1
ATOM 3941 O O . TYR A 1 500 ? 17.009 3.932 6.385 1.00 86.06 500 TYR A O 1
ATOM 3949 N N . ASN A 1 501 ? 15.662 5.254 7.597 1.00 80.50 501 ASN A N 1
ATOM 3950 C CA . ASN A 1 501 ? 16.739 5.889 8.348 1.00 80.50 501 ASN A CA 1
ATOM 3951 C C . ASN A 1 501 ? 17.087 5.060 9.595 1.00 80.50 501 ASN A C 1
ATOM 3953 O O . ASN A 1 501 ? 16.530 5.246 10.685 1.00 80.50 501 ASN A O 1
ATOM 3957 N N . HIS A 1 502 ? 18.039 4.150 9.431 1.00 77.06 502 HIS A N 1
ATOM 3958 C CA . HIS A 1 502 ? 18.350 3.128 10.424 1.00 77.06 502 HIS A CA 1
ATOM 3959 C C . HIS A 1 502 ? 19.124 3.599 11.657 1.00 77.06 502 HIS A C 1
ATOM 3961 O O . HIS A 1 502 ? 18.991 2.987 12.717 1.00 77.06 502 HIS A O 1
ATOM 3967 N N . GLY A 1 503 ? 19.901 4.684 11.558 1.00 83.19 503 GLY A N 1
ATOM 3968 C CA . GLY A 1 503 ? 20.818 5.112 12.624 1.00 83.19 503 GLY A CA 1
ATOM 3969 C C . GLY A 1 503 ? 21.624 3.937 13.174 1.00 83.19 503 GLY A C 1
ATOM 3970 O O . GLY A 1 503 ? 22.310 3.274 12.403 1.00 83.19 503 GLY A O 1
ATOM 3971 N N . ASN A 1 504 ? 21.485 3.659 14.474 1.00 84.50 504 ASN A N 1
ATOM 3972 C CA . ASN A 1 504 ? 22.275 2.647 15.186 1.00 84.50 504 ASN A CA 1
ATOM 3973 C C . ASN A 1 504 ? 21.615 1.256 15.257 1.00 84.50 504 ASN A C 1
ATOM 3975 O O . ASN A 1 504 ? 22.097 0.400 15.993 1.00 84.50 504 ASN A O 1
ATOM 3979 N N . LEU A 1 505 ? 20.500 1.021 14.557 1.00 89.75 505 LEU A N 1
ATOM 3980 C CA . LEU A 1 505 ? 19.864 -0.299 14.556 1.00 89.75 505 LEU A CA 1
ATOM 3981 C C . LEU A 1 505 ? 20.705 -1.327 13.789 1.00 89.75 505 LEU A C 1
ATOM 3983 O O . LEU A 1 505 ? 21.301 -1.011 12.758 1.00 89.75 505 LEU A O 1
ATOM 3987 N N . VAL A 1 506 ? 20.685 -2.574 14.265 1.00 89.50 506 VAL A N 1
ATOM 3988 C CA . VAL A 1 506 ? 21.321 -3.712 13.587 1.00 89.50 506 VAL A CA 1
ATOM 3989 C C . VAL A 1 506 ? 20.650 -3.947 12.234 1.00 89.50 506 VAL A C 1
ATOM 3991 O O . VAL A 1 506 ? 19.423 -4.054 12.151 1.00 89.50 506 VAL A O 1
ATOM 3994 N N . ASN A 1 507 ? 21.461 -4.016 11.176 1.00 90.75 507 ASN A N 1
ATOM 3995 C CA . ASN A 1 507 ? 21.002 -4.242 9.812 1.00 90.75 507 ASN A CA 1
ATOM 3996 C C . ASN A 1 507 ? 21.130 -5.718 9.421 1.00 90.75 507 ASN A C 1
ATOM 3998 O O . ASN A 1 507 ? 22.228 -6.174 9.108 1.00 90.75 507 ASN A O 1
ATOM 4002 N N . LEU A 1 508 ? 20.006 -6.431 9.324 1.00 90.56 508 LEU A N 1
ATOM 4003 C CA . LEU A 1 508 ? 19.990 -7.826 8.866 1.00 90.56 508 LEU A CA 1
ATOM 4004 C C . LEU A 1 508 ? 20.437 -7.996 7.407 1.00 90.56 508 LEU A C 1
ATOM 4006 O O . LEU A 1 508 ? 20.759 -9.102 6.984 1.00 90.56 508 LEU A O 1
ATOM 4010 N N . ALA A 1 509 ? 20.463 -6.923 6.615 1.00 86.31 509 ALA A N 1
ATOM 4011 C CA . ALA A 1 509 ? 20.902 -6.984 5.227 1.00 86.31 509 ALA A CA 1
ATOM 4012 C C . ALA A 1 509 ? 22.430 -7.046 5.056 1.00 86.31 509 ALA A C 1
ATOM 4014 O O . ALA A 1 509 ? 22.892 -7.209 3.928 1.00 86.31 509 ALA A O 1
ATOM 4015 N N . HIS A 1 510 ? 23.221 -6.859 6.118 1.00 81.25 510 HIS A N 1
ATOM 4016 C CA . HIS A 1 510 ? 24.690 -6.855 6.042 1.00 81.25 510 HIS A CA 1
ATOM 4017 C C . HIS A 1 510 ? 25.360 -8.118 6.598 1.00 81.25 510 HIS A C 1
ATOM 4019 O O . HIS A 1 510 ? 26.584 -8.199 6.536 1.00 81.25 510 HIS A O 1
ATOM 4025 N N . GLY A 1 511 ? 24.568 -9.119 7.006 1.00 59.03 511 GLY A N 1
ATOM 4026 C CA . GLY A 1 511 ? 25.064 -10.380 7.562 1.00 59.03 511 GLY A CA 1
ATOM 4027 C C . GLY A 1 511 ? 25.378 -10.240 9.035 1.00 59.03 511 GLY A C 1
ATOM 4028 O O . GLY A 1 511 ? 26.547 -9.926 9.345 1.00 59.03 511 GLY A O 1
#

InterPro domains:
  IPR059450 Domain of unknown function DUF8406 [PF28465] (224-509)

Foldseek 3Di:
DDPPPPQPPQQFDADQVDWFFQADPVGTDTDHRHDPVVVVVVLVVVLVVLVVVLVVVVVVVVVVVDVVVDPPPPDPVVVLVVLVVVDDVSSLVVLVVVLVVVVVVVPDDPVVVVVVVVVVVVPPDDDDDDDDDDDDDPDPDPPDDDPPDDDPPVVVVVSVVVSVVVVVSVVVSVVVSVVVVVPPPDDPDGHGDLVLFFDFPVVVCVVVVVPVLVVQVLVLLLVLLVSLLVVCVDPPVPVLVVQKDKDWDDDPPPPDPPLKTKIKIKGKAACSLQVNRQGRRKIKIKIKMKIWALPQFDDQDQQATWGDPPVDPDIDGQGAPLQPQFAKAKDKAWDVVCLVVLPLKTKIKIDTNQFFFAELDADDALRLHWDADPPPDPVGIGGHGRRTMIIMIMGIWMDAPHDIATQSVLAVDPCRVVVRPPRPDDCCVSHPQSNVCVSDQLLRSSRVSN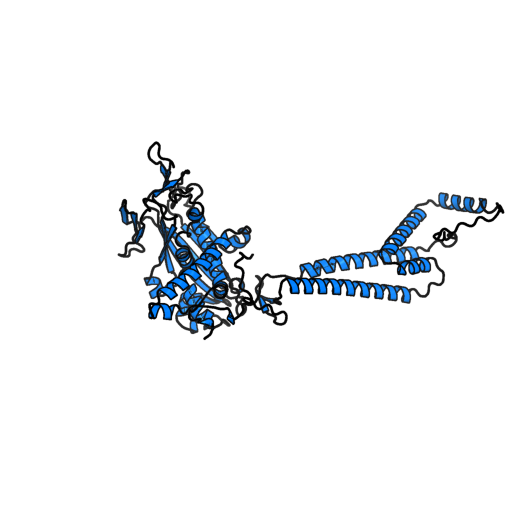GRNLAPQSVVQDPVSSYTHSHPDHPVVSVVSSSSSSSSSVSCSSVSSSVRPNPPGDGPSVD

Organism: NCBI:txid59557

pLDDT: mean 79.23, std 16.31, range [26.53, 97.94]